Protein AF-0000000066237511 (afdb_homodimer)

Organism: Shigella flexneri serotype 5b (strain 8401) (NCBI:txid373384)

Nearest PDB structures (foldseek):
  2p35-assembly1_B  TM=9.467E-01  e=1.761E-29  Agrobacterium fabrum str. C58
  2p35-assembly1_A  TM=9.307E-01  e=1.302E-29  Agrobacterium fabrum str. C58
  3ccf-assembly1_A  TM=8.441E-01  e=9.967E-19  Trichormus variabilis ATCC 29413
  9fce-assembly1_A  TM=7.291E-01  e=3.133E-10  Streptomyces sp.
  1p91-assembly1_A  TM=6.561E-01  e=2.480E-11  Escherichia coli

Foldseek 3Di:
DPPPDLVVVCVPPDPVCNVLSVLVVPAPDQDWAEEEEEQCFLNPSVVSVCVSPVNHAYEYEDQDPVRQVNNCVVCVPYHYDHDDLQPDADPAAGQEYHYEAHCLQDPDCLPSVLVNLVSHDAQHKYKYKHWQCCPPLLNVLLVVLCVVVVHDDQFGDGDDDPVVVVCSQVVSQWDKDKDKDKAWDKALALVSVVVVCCVPTNCRSPVPDDPVRNVSSVVSSSVSSPVVWDADPVRITIDIIMMMIMMITHND/DPPPDLVVVCVPPDPVCNVLSVLVVPAPDQDWAEEEEEQCFLNPSVVSVCVSPVNHAYEYEEQDPVRQVNNCVVCVPYHYDRDDLQPDADPAAGQEYHYEAHCLQDPDCLPSVLVNLVSHDAQHKYKYKHWQCCPPLLNVLLVVLCVVVVHDDQFGDGDDDPVVVVCSQVVSQWDKDKDKDKAWDKALALVSVVVVCCVPTNCRSPVPPDPVRNVSSVVSSSVSSPVVWDADPVRITIGIIMMMIMMITHND

pLDDT: mean 93.25, std 11.53, range [28.77, 98.94]

Secondary structure (DSSP, 8-state):
-----HHHHHHH--TTTHHHHHHHTT---S--SEEEEET-TTSHHHHHHHHH-TTSEEEEEES-HHHHHHHHHH-TTSEEEE--TTT---SS-EEEEEEES-GGGSS-HHHHHHHHHHTEEEEEEEEEEEE--TTSHHHHHHHHHHHHTTPPP-PPPPPPPHHHHHHHHHHTTEEEEEEEEEEEEEESSHHHHHHHHIIIIIHHHHTTS-HHHHHHHHHHHHHHHHHHSPPPTTS-EEEEEEEEEEEEEE--/-----HHHHHHH--TTTHHHHHHHTT---S--SEEEEET-TTSHHHHHHHHH-TTSEEEEEES-HHHHHHHHHH-TTSEEEE--TTT---SS-EEEEEEES-GGGSS-HHHHHHHHHHTEEEEEEEEEEEE--TTSHHHHHHHHHHHHTTPPP-PPPPPPPHHHHHHHHHHTTEEEEEEEEEEEEEESSHHHHHHHHIIIIIHHHHTTS-HHHHHHHHHHHHHHHHHHSPPPTTS-EEEEEEEEEEEEEE--

Sequence (504 aa):
MSDWNPSLYLHFSAERSRPAVELLARVPLENVEYVADLGCGPGNSTALLHQRWPAARITGIDSSPAMIAEARSALPDCQFVEADIRNWQPEQALDLIFANASLQWLPDHYELFPHLVSLLNPQGVLAVQMPDNWLEPTHVLMREVAWEQNYPDRGREPLAGVHAYYDILSEAGCEVDIWRITYYHQMPSHQAIIDWVTATGLRPWLQDLTESEQQLFLTRYHQMLEEQYPLQENGQILLAFPRLFIVARRTEMSDWNPSLYLHFSAERSRPAVELLARVPLENVEYVADLGCGPGNSTALLHQRWPAARITGIDSSPAMIAEARSALPDCQFVEADIRNWQPEQALDLIFANASLQWLPDHYELFPHLVSLLNPQGVLAVQMPDNWLEPTHVLMREVAWEQNYPDRGREPLAGVHAYYDILSEAGCEVDIWRITYYHQMPSHQAIIDWVTATGLRPWLQDLTESEQQLFLTRYHQMLEEQYPLQENGQILLAFPRLFIVARRTE

Solvent-accessible surface area (backbone atoms only — not comparable to full-atom values): 27465 Å² total; per-residue (Å²): 127,80,78,60,34,54,37,65,46,47,52,64,36,49,84,82,45,37,63,52,50,58,53,56,37,58,54,85,67,90,79,61,54,36,34,38,28,42,48,22,50,56,27,66,64,47,49,55,50,40,60,64,37,71,85,30,50,40,37,31,28,26,72,46,65,68,30,44,53,44,17,43,69,74,37,71,91,45,44,70,44,80,38,53,78,94,72,59,76,73,95,60,63,20,41,31,40,38,25,58,64,37,62,69,80,52,78,62,59,86,55,48,52,46,51,56,56,70,45,36,33,71,63,8,33,44,38,38,34,27,74,57,46,65,83,37,66,75,46,44,46,53,50,48,50,27,54,76,69,71,43,77,85,56,71,78,73,70,74,77,54,73,68,54,54,50,42,53,41,42,74,62,43,25,54,76,49,47,38,34,38,33,40,48,44,81,25,83,42,67,68,49,49,51,59,56,37,44,79,72,66,43,46,64,72,40,70,88,45,53,72,68,51,38,50,55,50,50,53,55,43,50,55,51,45,54,71,74,51,61,67,45,90,85,52,37,26,76,44,77,50,35,30,40,37,37,40,32,32,27,66,110,126,80,78,60,34,53,37,65,47,48,53,63,36,50,82,82,44,37,63,52,51,57,53,56,37,59,54,85,66,91,79,60,53,35,35,37,27,42,47,22,49,54,28,67,64,48,49,56,50,39,60,64,38,70,84,32,51,40,36,32,28,25,72,44,66,67,31,44,54,44,17,43,67,74,39,70,91,44,45,69,44,79,38,52,78,94,73,59,76,73,96,60,64,20,40,32,40,38,26,58,63,35,63,70,81,51,77,62,60,85,55,48,52,46,52,56,56,68,46,36,33,72,62,8,32,43,37,38,34,27,73,58,45,65,82,38,67,76,46,44,44,54,51,48,49,26,55,76,69,73,43,76,85,57,71,78,75,72,76,79,53,73,67,54,53,49,41,53,42,41,74,62,43,24,53,74,48,49,39,34,40,35,42,47,44,81,27,81,41,65,66,50,48,52,59,58,38,45,78,71,65,43,46,64,70,40,72,88,45,51,72,69,53,38,51,53,50,51,51,53,44,49,54,52,44,54,72,74,52,62,67,44,90,86,52,36,28,75,44,77,50,34,30,41,39,37,40,32,32,27,67,110

Radius of gyration: 24.16 Å; Cα contacts (8 Å, |Δi|>4): 915; chains: 2; bounding box: 49×65×64 Å

Structure (mmCIF, N/CA/C/O backbone):
data_AF-0000000066237511-model_v1
#
loop_
_entity.id
_entity.type
_entity.pdbx_description
1 polymer 'Trans-aconitate 2-methyltransferase'
#
loop_
_atom_site.group_PDB
_atom_site.id
_atom_site.type_symbol
_atom_site.label_atom_id
_atom_site.label_alt_id
_atom_site.label_comp_id
_atom_site.label_asym_id
_atom_site.label_entity_id
_atom_site.label_seq_id
_atom_site.pdbx_PDB_ins_code
_atom_site.Cartn_x
_atom_site.Cartn_y
_atom_site.Cartn_z
_atom_site.occupancy
_atom_site.B_iso_or_equiv
_atom_site.auth_seq_id
_atom_site.auth_comp_id
_atom_site.auth_asym_id
_atom_site.auth_atom_id
_atom_site.pdbx_PDB_model_num
ATOM 1 N N . MET A 1 1 ? -3.342 -19.078 23.453 1 28.77 1 MET A N 1
ATOM 2 C CA . MET A 1 1 ? -3.385 -18.641 22.047 1 28.77 1 MET A CA 1
ATOM 3 C C . MET A 1 1 ? -2.26 -17.656 21.75 1 28.77 1 MET A C 1
ATOM 5 O O . MET A 1 1 ? -2.197 -16.578 22.344 1 28.77 1 MET A O 1
ATOM 9 N N . SER A 1 2 ? -1.173 -18.078 21.312 1 36.59 2 SER A N 1
ATOM 10 C CA . SER A 1 2 ? 0.009 -17.25 21.109 1 36.59 2 SER A CA 1
ATOM 11 C C . SER A 1 2 ? -0.311 -16.047 20.219 1 36.59 2 SER A C 1
ATOM 13 O O . SER A 1 2 ? -1.016 -16.172 19.219 1 36.59 2 SER A O 1
ATOM 15 N N . ASP A 1 3 ? -0.378 -14.828 20.75 1 50.03 3 ASP A N 1
ATOM 16 C CA . ASP A 1 3 ? -0.793 -13.547 20.203 1 50.03 3 ASP A CA 1
ATOM 17 C C . ASP A 1 3 ? -0.041 -13.242 18.906 1 50.03 3 ASP A C 1
ATOM 19 O O . ASP A 1 3 ? 1.154 -12.945 18.922 1 50.03 3 ASP A O 1
ATOM 23 N N . TRP A 1 4 ? -0.433 -14.016 17.922 1 50.06 4 TRP A N 1
ATOM 24 C CA . TRP A 1 4 ? 0.147 -13.688 16.625 1 50.06 4 TRP A CA 1
ATOM 25 C C . TRP A 1 4 ? 0.172 -12.18 16.406 1 50.06 4 TRP A C 1
ATOM 27 O O . TRP A 1 4 ? -0.844 -11.508 16.578 1 50.06 4 TRP A O 1
ATOM 37 N N . ASN A 1 5 ? 1.404 -11.594 16.422 1 53.59 5 ASN A N 1
ATOM 38 C CA . ASN A 1 5 ? 1.607 -10.156 16.219 1 53.5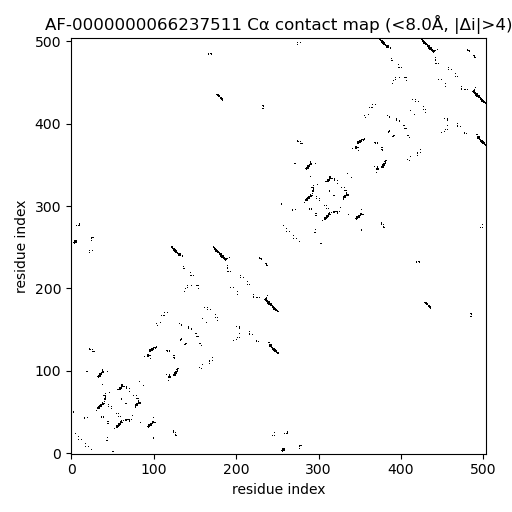9 5 ASN A CA 1
ATOM 39 C C . ASN A 1 5 ? 2.229 -9.859 14.867 1 53.59 5 ASN A C 1
ATOM 41 O O . ASN A 1 5 ? 3.447 -9.961 14.703 1 53.59 5 ASN A O 1
ATOM 45 N N . PRO A 1 6 ? 1.445 -9.672 13.883 1 50.69 6 PRO A N 1
ATOM 46 C CA . PRO A 1 6 ? 1.99 -9.43 12.547 1 50.69 6 PRO A CA 1
ATOM 47 C C . PRO A 1 6 ? 3.053 -8.328 12.539 1 50.69 6 PRO A C 1
ATOM 49 O O . PRO A 1 6 ? 3.934 -8.328 11.672 1 50.69 6 PRO A O 1
ATOM 52 N N . SER A 1 7 ? 2.904 -7.414 13.508 1 51.12 7 SER A N 1
ATOM 53 C CA . SER A 1 7 ? 3.883 -6.332 13.5 1 51.12 7 SER A CA 1
ATOM 54 C C . SER A 1 7 ? 5.305 -6.867 13.633 1 51.12 7 SER A C 1
ATOM 56 O O . SER A 1 7 ? 6.234 -6.328 13.031 1 51.12 7 SER A O 1
ATOM 58 N N . LEU A 1 8 ? 5.352 -7.914 14.453 1 51.75 8 LEU A N 1
ATOM 59 C CA . LEU A 1 8 ? 6.676 -8.508 14.625 1 51.75 8 LEU A CA 1
ATOM 60 C C . LEU A 1 8 ? 7.191 -9.07 13.305 1 51.75 8 LEU A C 1
ATOM 62 O O . LEU A 1 8 ? 8.367 -8.922 12.977 1 51.75 8 LEU A O 1
ATOM 66 N N . TYR A 1 9 ? 6.211 -9.484 12.633 1 50.66 9 TYR A N 1
ATOM 67 C CA . TYR A 1 9 ? 6.594 -10.117 11.375 1 50.66 9 TYR A CA 1
ATOM 68 C C . TYR A 1 9 ? 6.828 -9.062 10.289 1 50.66 9 TYR A C 1
ATOM 70 O O . TYR A 1 9 ? 7.719 -9.219 9.453 1 50.66 9 TYR A O 1
ATOM 78 N N . LEU A 1 10 ? 6.043 -8.055 10.375 1 52.97 10 LEU A N 1
ATOM 79 C CA . LEU A 1 10 ? 6.164 -7 9.375 1 52.97 10 LEU A CA 1
ATOM 80 C C . LEU A 1 10 ? 7.539 -6.348 9.43 1 52.97 10 LEU A C 1
ATOM 82 O O . LEU A 1 10 ? 8.133 -6.047 8.398 1 52.97 10 LEU A O 1
ATOM 86 N N . HIS A 1 11 ? 7.945 -6.23 10.609 1 50.81 11 HIS A N 1
ATOM 87 C CA . HIS A 1 11 ? 9.211 -5.535 10.836 1 50.81 11 HIS A CA 1
ATOM 88 C C . HIS A 1 11 ? 10.383 -6.336 10.273 1 50.81 11 HIS A C 1
ATOM 90 O O . HIS A 1 11 ? 11.32 -5.766 9.711 1 50.81 11 HIS A O 1
ATOM 96 N N . PHE A 1 12 ? 10.203 -7.629 10.344 1 44.94 12 PHE A N 1
ATOM 97 C CA . PHE A 1 12 ? 11.375 -8.43 10.031 1 44.94 12 PHE A CA 1
ATOM 98 C C . PHE A 1 12 ? 11.203 -9.141 8.688 1 44.94 12 PHE A C 1
ATOM 100 O O . PHE A 1 12 ? 12.133 -9.789 8.203 1 44.94 12 PHE A O 1
ATOM 107 N N . SER A 1 13 ? 10.125 -8.836 8.289 1 53.81 13 SER A N 1
ATOM 108 C CA . SER A 1 13 ? 9.922 -9.586 7.051 1 53.81 13 SER A CA 1
ATOM 109 C C . SER A 1 13 ? 10.859 -9.102 5.949 1 53.81 13 SER A C 1
ATOM 111 O O . SER A 1 13 ? 11 -7.898 5.734 1 53.81 13 SER A O 1
ATOM 113 N N . ALA A 1 14 ? 11.484 -10.125 5.523 1 65.38 14 ALA A N 1
ATOM 114 C CA . ALA A 1 14 ? 12.266 -9.852 4.316 1 65.38 14 ALA A CA 1
ATOM 115 C C . ALA A 1 14 ? 11.375 -9.281 3.213 1 65.38 14 ALA A C 1
ATOM 117 O O . ALA A 1 14 ? 10.156 -9.445 3.24 1 65.38 14 ALA A O 1
ATOM 118 N N . GLU A 1 15 ? 11.906 -8.5 2.43 1 71.88 15 GLU A N 1
ATOM 119 C CA . GLU A 1 15 ? 11.258 -7.855 1.293 1 71.88 15 GLU A CA 1
ATOM 120 C C . GLU A 1 15 ? 10.359 -8.828 0.545 1 71.88 15 GLU A C 1
ATOM 122 O O . GLU A 1 15 ? 9.273 -8.461 0.094 1 71.88 15 GLU A O 1
ATOM 127 N N . ARG A 1 16 ? 10.719 -10.016 0.678 1 73.31 16 ARG A N 1
ATOM 128 C CA . ARG A 1 16 ? 9.984 -10.969 -0.141 1 73.31 16 ARG A CA 1
ATOM 129 C C . ARG A 1 16 ? 8.727 -11.453 0.577 1 73.31 16 ARG A C 1
ATOM 131 O O . ARG A 1 16 ? 7.762 -11.875 -0.065 1 73.31 16 ARG A O 1
ATOM 138 N N . SER A 1 17 ? 8.727 -11.312 1.834 1 88.62 17 SER A N 1
ATOM 139 C CA . SER A 1 17 ? 7.59 -11.836 2.582 1 88.62 17 SER A CA 1
ATOM 140 C C . SER A 1 17 ? 6.629 -10.719 2.969 1 88.62 17 SER A C 1
ATOM 142 O O . SER A 1 17 ? 5.492 -10.984 3.375 1 88.62 17 SER A O 1
ATOM 144 N N . ARG A 1 18 ? 6.992 -9.508 2.783 1 92.44 18 ARG A N 1
ATOM 145 C CA . ARG A 1 18 ? 6.219 -8.359 3.25 1 92.44 18 ARG A CA 1
ATOM 146 C C . ARG A 1 18 ? 4.816 -8.367 2.648 1 92.44 18 ARG A C 1
ATOM 148 O O . ARG A 1 18 ? 3.83 -8.188 3.365 1 92.44 18 ARG A O 1
ATOM 155 N N . PRO A 1 19 ? 4.684 -8.688 1.334 1 95.81 19 PRO A N 1
ATOM 156 C CA . PRO A 1 19 ? 3.33 -8.672 0.775 1 95.81 19 PRO A CA 1
ATOM 157 C C . PRO A 1 19 ? 2.414 -9.711 1.416 1 95.81 19 PRO A C 1
ATOM 159 O O . PRO A 1 19 ? 1.243 -9.43 1.682 1 95.81 19 PRO A O 1
ATOM 162 N N . ALA A 1 20 ? 2.945 -10.875 1.73 1 96.06 20 ALA A N 1
ATOM 163 C CA . ALA A 1 20 ? 2.148 -11.93 2.352 1 96.06 20 ALA A CA 1
ATOM 164 C C . ALA A 1 20 ? 1.703 -11.531 3.754 1 96.06 20 ALA A C 1
ATOM 166 O O . ALA A 1 20 ? 0.547 -11.734 4.129 1 96.06 20 ALA A O 1
ATOM 167 N N . VAL A 1 21 ? 2.625 -10.945 4.477 1 93.88 21 VAL A N 1
ATOM 168 C CA . VAL A 1 21 ? 2.344 -10.523 5.844 1 93.88 21 VAL A CA 1
ATOM 169 C C . VAL A 1 21 ? 1.284 -9.422 5.836 1 93.88 21 VAL A C 1
ATOM 171 O O . VAL A 1 21 ? 0.343 -9.453 6.633 1 93.88 21 VAL A O 1
ATOM 174 N N . GLU A 1 22 ? 1.44 -8.469 4.949 1 94 22 GLU A N 1
ATOM 175 C CA . GLU A 1 22 ? 0.509 -7.348 4.871 1 94 22 GLU A CA 1
ATOM 176 C C . GLU A 1 22 ? -0.865 -7.805 4.387 1 94 22 GLU A C 1
ATOM 178 O O . GLU A 1 22 ? -1.89 -7.289 4.84 1 94 22 GLU A O 1
ATOM 183 N N . LEU A 1 23 ? -0.892 -8.781 3.479 1 96.5 23 LEU A N 1
ATOM 184 C CA . LEU A 1 23 ? -2.164 -9.375 3.076 1 96.5 23 LEU A CA 1
ATOM 185 C C . LEU A 1 23 ? -2.844 -10.055 4.258 1 96.5 23 LEU A C 1
ATOM 187 O O . LEU A 1 23 ? -4.027 -9.812 4.523 1 96.5 23 LEU A O 1
ATOM 191 N N . LEU A 1 24 ? -2.082 -10.859 4.941 1 95.31 24 LEU A N 1
ATOM 192 C CA . LEU A 1 24 ? -2.602 -11.641 6.059 1 95.31 24 LEU A CA 1
ATOM 193 C C . LEU A 1 24 ? -3.145 -10.734 7.156 1 95.31 24 LEU A C 1
ATOM 195 O O . LEU A 1 24 ? -4.148 -11.055 7.797 1 95.31 24 LEU A O 1
ATOM 199 N N . ALA A 1 25 ? -2.533 -9.617 7.352 1 91.19 25 ALA A N 1
ATOM 200 C CA . ALA A 1 25 ? -2.92 -8.672 8.391 1 91.19 25 ALA A CA 1
ATOM 201 C C . ALA A 1 25 ? -4.328 -8.133 8.156 1 91.19 25 ALA A C 1
ATOM 203 O O . ALA A 1 25 ? -4.984 -7.66 9.086 1 91.19 25 ALA A O 1
ATOM 204 N N . ARG A 1 26 ? -4.816 -8.266 6.934 1 93.88 26 ARG A N 1
ATOM 205 C CA . ARG A 1 26 ? -6.113 -7.691 6.602 1 93.88 26 ARG A CA 1
ATOM 206 C C . ARG A 1 26 ? -7.199 -8.766 6.59 1 93.88 26 ARG A C 1
ATOM 208 O O . ARG A 1 26 ? -8.375 -8.461 6.375 1 93.88 26 ARG A O 1
ATOM 215 N N . VAL A 1 27 ? -6.816 -9.961 6.809 1 95.31 27 VAL A N 1
ATOM 216 C CA . VAL A 1 27 ? -7.797 -11.039 6.863 1 95.31 27 VAL A CA 1
ATOM 217 C C . VAL A 1 27 ? -8.602 -10.938 8.156 1 95.31 27 VAL A C 1
ATOM 219 O O . VAL A 1 27 ? -8.055 -11.07 9.25 1 95.31 27 VAL A O 1
ATOM 222 N N . PRO A 1 28 ? -9.914 -10.75 8.07 1 93.06 28 PRO A N 1
ATOM 223 C CA . PRO A 1 28 ? -10.742 -10.477 9.25 1 93.06 28 PRO A CA 1
ATOM 224 C C . PRO A 1 28 ? -11.273 -11.742 9.906 1 93.06 28 PRO A C 1
ATOM 226 O O . PRO A 1 28 ? -12.461 -11.82 10.234 1 93.06 28 PRO A O 1
ATOM 229 N N . LEU A 1 29 ? -10.445 -12.711 10.078 1 93.56 29 LEU A N 1
ATOM 230 C CA . LEU A 1 29 ? -10.852 -13.961 10.703 1 93.56 29 LEU A CA 1
ATOM 231 C C . LEU A 1 29 ? -10.047 -14.227 11.977 1 93.56 29 LEU A C 1
ATOM 233 O O . LEU A 1 29 ? -8.812 -14.109 11.969 1 93.56 29 LEU A O 1
ATOM 237 N N . GLU A 1 30 ? -10.719 -14.523 13 1 89.62 30 GLU A N 1
ATOM 238 C CA . GLU A 1 30 ? -10.047 -14.828 14.258 1 89.62 30 GLU A CA 1
ATOM 239 C C . GLU A 1 30 ? -9.859 -16.328 14.438 1 89.62 30 GLU A C 1
ATOM 241 O O . GLU A 1 30 ? -8.797 -16.797 14.852 1 89.62 30 GLU A O 1
ATOM 246 N N . ASN A 1 31 ? -10.938 -17.031 14.117 1 89.94 31 ASN A N 1
ATOM 247 C CA . ASN A 1 31 ? -10.906 -18.484 14.234 1 89.94 31 ASN A CA 1
ATOM 248 C C . ASN A 1 31 ? -11.141 -19.156 12.891 1 89.94 31 ASN A C 1
ATOM 250 O O . ASN A 1 31 ? -12.125 -18.875 12.211 1 89.94 31 ASN A O 1
ATOM 254 N N . VAL A 1 32 ? -10.195 -19.922 12.523 1 95.56 32 VAL A N 1
ATOM 255 C CA . VAL A 1 32 ? -10.289 -20.641 11.258 1 95.56 32 VAL A CA 1
ATOM 256 C C . VAL A 1 32 ? -10.008 -22.125 11.484 1 95.56 32 VAL A C 1
ATOM 258 O O . VAL A 1 32 ? -9.18 -22.484 12.328 1 95.56 32 VAL A O 1
ATOM 261 N N . GLU A 1 33 ? -10.703 -22.938 10.797 1 97.81 33 GLU A N 1
ATOM 262 C CA . GLU A 1 33 ? -10.492 -24.391 10.906 1 97.81 33 GLU A CA 1
ATOM 263 C C . GLU A 1 33 ? -9.859 -24.953 9.641 1 97.81 33 GLU A C 1
ATOM 265 O O . GLU A 1 33 ? -8.898 -25.719 9.703 1 97.81 33 GLU A O 1
ATOM 270 N N . TYR A 1 34 ? -10.414 -24.594 8.492 1 98.56 34 TYR A N 1
ATOM 271 C CA . TYR A 1 34 ? -9.945 -25.125 7.219 1 98.56 34 TYR A CA 1
ATOM 272 C C . TYR A 1 34 ? -9.391 -24.016 6.336 1 98.56 34 TYR A C 1
ATOM 274 O O . TYR A 1 34 ? -10.109 -23.078 5.977 1 98.56 34 TYR A O 1
ATOM 282 N N . VAL A 1 35 ? -8.117 -24.094 5.961 1 98.75 35 VAL A N 1
ATOM 283 C CA . VAL A 1 35 ? -7.41 -23.078 5.203 1 98.75 35 VAL A CA 1
ATOM 284 C C . VAL A 1 35 ? -6.707 -23.703 4.004 1 98.75 35 VAL A C 1
ATOM 286 O O . VAL A 1 35 ? -6.121 -24.781 4.117 1 98.75 35 VAL A O 1
ATOM 289 N N . ALA A 1 36 ? -6.801 -23.062 2.881 1 98.81 36 ALA A N 1
ATOM 290 C CA . ALA A 1 36 ? -6.004 -23.453 1.721 1 98.81 36 ALA A CA 1
ATOM 291 C C . ALA A 1 36 ? -5.027 -22.344 1.328 1 98.81 36 ALA A C 1
ATOM 293 O O . ALA A 1 36 ? -5.387 -21.156 1.333 1 98.81 36 ALA A O 1
ATOM 294 N N . ASP A 1 37 ? -3.805 -22.703 1.1 1 98.81 37 ASP A N 1
ATOM 295 C CA . ASP A 1 37 ? -2.775 -21.844 0.52 1 98.81 37 ASP A CA 1
ATOM 296 C C . ASP A 1 37 ? -2.516 -22.203 -0.94 1 98.81 37 ASP A C 1
ATOM 298 O O . ASP A 1 37 ? -1.789 -23.156 -1.227 1 98.81 37 ASP A O 1
ATOM 302 N N . LEU A 1 38 ? -3.109 -21.406 -1.883 1 98.81 38 LEU A N 1
ATOM 303 C CA . LEU A 1 38 ? -2.994 -21.703 -3.307 1 98.81 38 LEU A CA 1
ATOM 304 C C . LEU A 1 38 ? -1.683 -21.156 -3.867 1 98.81 38 LEU A C 1
ATOM 306 O O . LEU A 1 38 ? -1.438 -19.953 -3.842 1 98.81 38 LEU A O 1
ATOM 310 N N . GLY A 1 39 ? -0.917 -22 -4.484 1 97.88 39 GLY A N 1
ATOM 311 C CA . GLY A 1 39 ? 0.438 -21.625 -4.863 1 97.88 39 GLY A CA 1
ATOM 312 C C . GLY A 1 39 ? 1.372 -21.484 -3.678 1 97.88 39 GLY A C 1
ATOM 313 O O . GLY A 1 39 ? 2.035 -20.453 -3.525 1 97.88 39 GLY A O 1
ATOM 314 N N . CYS A 1 40 ? 1.506 -22.562 -2.9 1 97.75 40 CYS A N 1
ATOM 315 C CA . CYS A 1 40 ? 2.158 -22.484 -1.6 1 97.75 40 CYS A CA 1
ATOM 316 C C . CYS A 1 40 ? 3.676 -22.453 -1.751 1 97.75 40 CYS A C 1
ATOM 318 O O . CYS A 1 40 ? 4.395 -22.125 -0.805 1 97.75 40 CYS A O 1
ATOM 320 N N . GLY A 1 41 ? 4.23 -22.859 -2.943 1 95.69 41 GLY A N 1
ATOM 321 C CA . GLY A 1 41 ? 5.676 -22.953 -3.092 1 95.69 41 GLY A CA 1
ATOM 322 C C . GLY A 1 41 ? 6.328 -23.797 -2.016 1 95.69 41 GLY A C 1
ATOM 323 O O . GLY A 1 41 ? 5.832 -24.875 -1.675 1 95.69 41 GLY A O 1
ATOM 324 N N . PRO A 1 42 ? 7.461 -23.375 -1.575 1 95.12 42 PRO A N 1
ATOM 325 C CA . PRO A 1 42 ? 8.148 -24.141 -0.541 1 95.12 42 PRO A CA 1
ATOM 326 C C . PRO A 1 42 ? 7.523 -23.969 0.842 1 95.12 42 PRO A C 1
ATOM 328 O O . PRO A 1 42 ? 8.102 -24.406 1.843 1 95.12 42 PRO A O 1
ATOM 331 N N . GLY A 1 43 ? 6.422 -23.234 0.947 1 96.44 43 GLY A N 1
ATOM 332 C CA . GLY A 1 43 ? 5.652 -23.219 2.182 1 96.44 43 GLY A CA 1
ATOM 333 C C . GLY A 1 43 ? 5.844 -21.953 2.986 1 96.44 43 GLY A C 1
ATOM 334 O O . GLY A 1 43 ? 5.461 -21.891 4.156 1 96.44 43 GLY A O 1
ATOM 335 N N . ASN A 1 44 ? 6.383 -20.891 2.357 1 93.38 44 ASN A N 1
ATOM 336 C CA . ASN A 1 44 ? 6.645 -19.656 3.098 1 93.38 44 ASN A CA 1
ATOM 337 C C . ASN A 1 44 ? 5.348 -19.016 3.58 1 93.38 44 ASN A C 1
ATOM 339 O O . ASN A 1 44 ? 5.23 -18.656 4.754 1 93.38 44 ASN A O 1
ATOM 343 N N . SER A 1 45 ? 4.434 -18.844 2.691 1 95.75 45 SER A N 1
ATOM 344 C CA . SER A 1 45 ? 3.156 -18.266 3.09 1 95.75 45 SER A CA 1
ATOM 345 C C . SER A 1 45 ? 2.395 -19.188 4.027 1 95.75 45 SER A C 1
ATOM 347 O O . SER A 1 45 ? 1.73 -18.734 4.961 1 95.75 45 SER A O 1
ATOM 349 N N . THR A 1 46 ? 2.498 -20.5 3.793 1 97.5 46 THR A N 1
ATOM 350 C CA . THR A 1 46 ? 1.843 -21.484 4.645 1 97.5 46 THR A CA 1
ATOM 351 C C . THR A 1 46 ? 2.342 -21.375 6.082 1 97.5 46 THR A C 1
ATOM 353 O O . THR A 1 46 ? 1.562 -21.5 7.027 1 97.5 46 THR A O 1
ATOM 356 N N . ALA A 1 47 ? 3.609 -21.141 6.207 1 96.12 47 ALA A N 1
ATOM 357 C CA . ALA A 1 47 ? 4.195 -21 7.539 1 96.12 47 ALA A CA 1
ATOM 358 C C . ALA A 1 47 ? 3.562 -19.828 8.289 1 96.12 47 ALA A C 1
ATOM 360 O O . ALA A 1 47 ? 3.293 -19.922 9.484 1 96.12 47 ALA A O 1
ATOM 361 N N . LEU A 1 48 ? 3.338 -18.703 7.617 1 94.38 48 LEU A N 1
ATOM 362 C CA . LEU A 1 48 ? 2.686 -17.547 8.211 1 94.38 48 LEU A CA 1
ATOM 363 C C . LEU A 1 48 ? 1.27 -17.891 8.664 1 94.38 48 LEU A C 1
ATOM 365 O O . LEU A 1 48 ? 0.848 -17.484 9.75 1 94.38 48 LEU A O 1
ATOM 369 N N . LEU A 1 49 ? 0.574 -18.625 7.848 1 96.81 49 LEU A N 1
ATOM 370 C CA . LEU A 1 49 ? -0.785 -19.047 8.18 1 96.81 49 LEU A CA 1
ATOM 371 C C . LEU A 1 49 ? -0.794 -19.938 9.406 1 96.81 49 LEU A C 1
ATOM 373 O O . LEU A 1 49 ? -1.617 -19.766 10.305 1 96.81 49 LEU A O 1
ATOM 377 N N . HIS A 1 50 ? 0.118 -20.875 9.414 1 96.56 50 HIS A N 1
ATOM 378 C CA . HIS A 1 50 ? 0.224 -21.828 10.523 1 96.56 50 HIS A CA 1
ATOM 379 C C . HIS A 1 50 ? 0.562 -21.109 11.828 1 96.56 50 HIS A C 1
ATOM 381 O O . HIS A 1 50 ? 0.079 -21.484 12.898 1 96.56 50 HIS A O 1
ATOM 387 N N . GLN A 1 51 ? 1.386 -20.141 11.711 1 93.12 51 GLN A N 1
ATOM 388 C CA . GLN A 1 51 ? 1.747 -19.359 12.891 1 93.12 51 GLN A CA 1
ATOM 389 C C . GLN A 1 51 ? 0.538 -18.609 13.445 1 93.12 51 GLN A C 1
ATOM 391 O O . GLN A 1 51 ? 0.356 -18.531 14.656 1 93.12 51 GLN A O 1
ATOM 396 N N . ARG A 1 52 ? -0.239 -18.062 12.578 1 92.19 52 ARG A N 1
ATOM 397 C CA . ARG A 1 52 ? -1.406 -17.312 13.023 1 92.19 52 ARG A CA 1
ATOM 398 C C . ARG A 1 52 ? -2.484 -18.25 13.57 1 92.19 52 ARG A C 1
ATOM 400 O O . ARG A 1 52 ? -3.166 -17.906 14.539 1 92.19 52 ARG A O 1
ATOM 407 N N . TRP A 1 53 ? -2.639 -19.422 12.914 1 95.69 53 TRP A N 1
ATOM 408 C CA . TRP A 1 53 ? -3.643 -20.406 13.328 1 95.69 53 TRP A CA 1
ATOM 409 C C . TRP A 1 53 ? -3.029 -21.797 13.469 1 95.69 53 TRP A C 1
ATOM 411 O O . TRP A 1 53 ? -3.254 -22.656 12.625 1 95.69 53 TRP A O 1
ATOM 421 N N . PRO A 1 54 ? -2.453 -22.078 14.562 1 95.06 54 PRO A N 1
ATOM 422 C CA . PRO A 1 54 ? -1.723 -23.328 14.719 1 95.06 54 PRO A CA 1
ATOM 423 C C . PRO A 1 54 ? -2.648 -24.547 14.766 1 95.06 54 PRO A C 1
ATOM 425 O O . PRO A 1 54 ? -2.229 -25.656 14.445 1 95.06 54 PRO A O 1
ATOM 428 N N . ALA A 1 55 ? -3.857 -24.297 15.133 1 96.5 55 ALA A N 1
ATOM 429 C CA . ALA A 1 55 ? -4.781 -25.422 15.289 1 96.5 55 ALA A CA 1
ATOM 430 C C . ALA A 1 55 ? -5.543 -25.688 14 1 96.5 55 ALA A C 1
ATOM 432 O O . ALA A 1 55 ? -6.246 -26.688 13.883 1 96.5 55 ALA A O 1
ATOM 433 N N . ALA A 1 56 ? -5.434 -24.828 13.023 1 97.81 56 ALA A N 1
ATOM 434 C CA . ALA A 1 56 ? -6.168 -24.969 11.766 1 97.81 56 ALA A CA 1
ATOM 435 C C . ALA A 1 56 ? -5.598 -26.109 10.93 1 97.81 56 ALA A C 1
ATOM 437 O O . ALA A 1 56 ? -4.41 -26.438 11.023 1 97.81 56 ALA A O 1
ATOM 438 N N . ARG A 1 57 ? -6.477 -26.734 10.195 1 98.38 57 ARG A N 1
ATOM 439 C CA . ARG A 1 57 ? -6.043 -27.656 9.148 1 98.38 57 ARG A CA 1
ATOM 440 C C . ARG A 1 57 ? -5.691 -26.906 7.871 1 98.38 57 ARG A C 1
ATOM 442 O O . ARG A 1 57 ? -6.578 -26.438 7.148 1 98.38 57 ARG A O 1
ATOM 449 N N . ILE A 1 58 ? -4.422 -26.844 7.609 1 98.56 58 ILE A N 1
ATOM 450 C CA . ILE A 1 58 ? -3.936 -26.047 6.488 1 98.56 58 ILE A CA 1
ATOM 451 C C . ILE A 1 58 ? -3.447 -26.969 5.375 1 98.56 58 ILE A C 1
ATOM 453 O O . ILE A 1 58 ? -2.66 -27.891 5.621 1 98.56 58 ILE A O 1
ATOM 457 N N . THR A 1 59 ? -3.926 -26.703 4.172 1 98.69 59 THR A N 1
ATOM 458 C CA . THR A 1 59 ? -3.488 -27.438 2.986 1 98.69 59 THR A CA 1
ATOM 459 C C . THR A 1 59 ? -2.822 -26.5 1.985 1 98.69 59 THR A C 1
ATOM 461 O O . THR A 1 59 ? -3.443 -25.547 1.519 1 98.69 59 THR A O 1
ATOM 464 N N . GLY A 1 60 ? -1.572 -26.719 1.703 1 98.69 60 GLY A N 1
ATOM 465 C CA . GLY A 1 60 ? -0.882 -26.016 0.629 1 98.69 60 GLY A CA 1
ATOM 466 C C . GLY A 1 60 ? -0.979 -26.734 -0.705 1 98.69 60 GLY A C 1
ATOM 467 O O . GLY A 1 60 ? -0.839 -27.953 -0.771 1 98.69 60 GLY A O 1
ATOM 468 N N . ILE A 1 61 ? -1.259 -25.984 -1.771 1 98.62 61 ILE A N 1
ATOM 469 C CA . ILE A 1 61 ? -1.407 -26.547 -3.109 1 98.62 61 ILE A CA 1
ATOM 470 C C . ILE A 1 61 ? -0.358 -25.953 -4.039 1 98.62 61 ILE A C 1
ATOM 472 O O . ILE A 1 61 ? -0.175 -24.734 -4.074 1 98.62 61 ILE A O 1
ATOM 476 N N . ASP A 1 62 ? 0.323 -26.75 -4.73 1 97.69 62 ASP A N 1
ATOM 477 C CA . ASP A 1 62 ? 1.257 -26.312 -5.77 1 97.69 62 ASP A CA 1
ATOM 478 C C . ASP A 1 62 ? 1.402 -27.375 -6.852 1 97.69 62 ASP A C 1
ATOM 480 O O . ASP A 1 62 ? 1.206 -28.562 -6.594 1 97.69 62 ASP A O 1
ATOM 484 N N . SER A 1 63 ? 1.749 -26.953 -8.047 1 96.06 63 SER A N 1
ATOM 485 C CA . SER A 1 63 ? 1.859 -27.906 -9.148 1 96.06 63 SER A CA 1
ATOM 486 C C . SER A 1 63 ? 3.254 -28.516 -9.211 1 96.06 63 SER A C 1
ATOM 488 O O . SER A 1 63 ? 3.473 -29.5 -9.93 1 96.06 63 SER A O 1
ATOM 490 N N . SER A 1 64 ? 4.234 -28.016 -8.492 1 94.19 64 SER A N 1
ATOM 491 C CA . SER A 1 64 ? 5.621 -28.484 -8.555 1 94.19 64 SER A CA 1
ATOM 492 C C . SER A 1 64 ? 5.906 -29.531 -7.488 1 94.19 64 SER A C 1
ATOM 494 O O . SER A 1 64 ? 5.898 -29.219 -6.293 1 94.19 64 SER A O 1
ATOM 496 N N . PRO A 1 65 ? 6.273 -30.719 -7.922 1 96.12 65 PRO A N 1
ATOM 497 C CA . PRO A 1 65 ? 6.613 -31.75 -6.941 1 96.12 65 PRO A CA 1
ATOM 498 C C . PRO A 1 65 ? 7.785 -31.359 -6.047 1 96.12 65 PRO A C 1
ATOM 500 O O . PRO A 1 65 ? 7.793 -31.672 -4.855 1 96.12 65 PRO A O 1
ATOM 503 N N . ALA A 1 66 ? 8.695 -30.672 -6.629 1 94.88 66 ALA A N 1
ATOM 504 C CA . ALA A 1 66 ? 9.867 -30.234 -5.863 1 94.88 66 ALA A CA 1
ATOM 505 C C . ALA A 1 66 ? 9.469 -29.25 -4.766 1 94.88 66 ALA A C 1
ATOM 507 O O . ALA A 1 66 ? 9.961 -29.344 -3.637 1 94.88 66 ALA A O 1
ATOM 508 N N . MET A 1 67 ? 8.641 -28.312 -5.078 1 94.69 67 MET A N 1
ATOM 509 C CA . MET A 1 67 ? 8.156 -27.344 -4.105 1 94.69 67 MET A CA 1
ATOM 510 C C . MET A 1 67 ? 7.379 -28.047 -2.99 1 94.69 67 MET A C 1
ATOM 512 O O . MET A 1 67 ? 7.559 -27.734 -1.812 1 94.69 67 MET A O 1
ATOM 516 N N . ILE A 1 68 ? 6.586 -29 -3.338 1 97.12 68 ILE A N 1
ATOM 517 C CA . ILE A 1 68 ? 5.766 -29.719 -2.369 1 97.12 68 ILE A CA 1
ATOM 518 C C . ILE A 1 68 ? 6.66 -30.5 -1.416 1 97.12 68 ILE A C 1
ATOM 520 O O . ILE A 1 68 ? 6.426 -30.516 -0.205 1 97.12 68 ILE A O 1
ATOM 524 N N . ALA A 1 69 ? 7.652 -31.141 -1.969 1 97.38 69 ALA A N 1
ATOM 525 C CA . ALA A 1 69 ? 8.586 -31.891 -1.133 1 97.38 69 ALA A CA 1
ATOM 526 C C . ALA A 1 69 ? 9.258 -30.969 -0.112 1 97.38 69 ALA A C 1
ATOM 528 O O . ALA A 1 69 ? 9.375 -31.328 1.065 1 97.38 69 ALA A O 1
ATOM 529 N N . GLU A 1 70 ? 9.641 -29.828 -0.595 1 96.94 70 GLU A N 1
ATOM 530 C CA . GLU A 1 70 ? 10.266 -28.844 0.291 1 96.94 70 GLU A CA 1
ATOM 531 C C . GLU A 1 70 ? 9.289 -28.359 1.359 1 96.94 70 GLU A C 1
ATOM 533 O O . GLU A 1 70 ? 9.656 -28.25 2.531 1 96.94 70 GLU A O 1
ATOM 538 N N . ALA A 1 71 ? 8.141 -28.078 0.987 1 97.62 71 ALA A N 1
ATOM 539 C CA . ALA A 1 71 ? 7.125 -27.594 1.913 1 97.62 71 ALA A CA 1
ATOM 540 C C . ALA A 1 71 ? 6.82 -28.625 2.992 1 97.62 71 ALA A C 1
ATOM 542 O O . ALA A 1 71 ? 6.723 -28.297 4.176 1 97.62 71 ALA A O 1
ATOM 543 N N . ARG A 1 72 ? 6.676 -29.906 2.611 1 97.88 72 ARG A N 1
ATOM 544 C CA . ARG A 1 72 ? 6.395 -31 3.547 1 97.88 72 ARG A CA 1
ATOM 545 C C . ARG A 1 72 ? 7.496 -31.125 4.594 1 97.88 72 ARG A C 1
ATOM 547 O O . ARG A 1 72 ? 7.223 -31.359 5.77 1 97.88 72 ARG A O 1
ATOM 554 N N . SER A 1 73 ? 8.633 -30.938 4.082 1 97.56 73 SER A N 1
ATOM 555 C CA . SER A 1 73 ? 9.781 -31.016 4.984 1 97.56 73 SER A CA 1
ATOM 556 C C . SER A 1 73 ? 9.789 -29.844 5.965 1 97.56 73 SER A C 1
ATOM 558 O O . SER A 1 73 ? 10.102 -30.016 7.145 1 97.56 73 SER A O 1
ATOM 560 N N . ALA A 1 74 ? 9.484 -28.703 5.48 1 95.88 74 ALA A N 1
ATOM 561 C CA . ALA A 1 74 ? 9.547 -27.484 6.285 1 95.88 74 ALA A CA 1
ATOM 562 C C . ALA A 1 74 ? 8.406 -27.422 7.293 1 95.88 74 ALA A C 1
ATOM 564 O O . ALA A 1 74 ? 8.57 -26.891 8.391 1 95.88 74 ALA A O 1
ATOM 565 N N . LEU A 1 75 ? 7.266 -27.953 6.895 1 97.81 75 LEU A N 1
ATOM 566 C CA . LEU A 1 75 ? 6.066 -27.859 7.719 1 97.81 75 LEU A CA 1
ATOM 567 C C . LEU A 1 75 ? 5.363 -29.203 7.824 1 97.81 75 LEU A C 1
ATOM 569 O O . LEU A 1 75 ? 4.254 -29.375 7.312 1 97.81 75 LEU A O 1
ATOM 573 N N . PRO A 1 76 ? 5.859 -30.078 8.617 1 96.56 76 PRO A N 1
ATOM 574 C CA . PRO A 1 76 ? 5.324 -31.438 8.688 1 96.56 76 PRO A CA 1
ATOM 575 C C . PRO A 1 76 ? 3.922 -31.484 9.289 1 96.56 76 PRO A C 1
ATOM 577 O O . PRO A 1 76 ? 3.201 -32.469 9.102 1 96.56 76 PRO A O 1
ATOM 580 N N . ASP A 1 77 ? 3.531 -30.422 9.969 1 96.69 77 ASP A N 1
ATOM 581 C CA . ASP A 1 77 ? 2.229 -30.422 10.633 1 96.69 77 ASP A CA 1
ATOM 582 C C . ASP A 1 77 ? 1.13 -29.969 9.672 1 96.69 77 ASP A C 1
ATOM 584 O O . ASP A 1 77 ? -0.054 -30 10.016 1 96.69 77 ASP A O 1
ATOM 588 N N . CYS A 1 78 ? 1.466 -29.531 8.508 1 98.06 78 CYS A N 1
ATOM 589 C CA . CYS A 1 78 ? 0.509 -29.109 7.492 1 98.06 78 CYS A CA 1
ATOM 590 C C . CYS A 1 78 ? 0.406 -30.125 6.371 1 98.06 78 CYS A C 1
ATOM 592 O O . CYS A 1 78 ? 1.254 -31.016 6.254 1 98.06 78 CYS A O 1
ATOM 594 N N . GLN A 1 79 ? -0.656 -30.062 5.609 1 98.25 79 GLN A N 1
ATOM 595 C CA . GLN A 1 79 ? -0.844 -30.922 4.453 1 98.25 79 GLN A CA 1
ATOM 596 C C . GLN A 1 79 ? -0.438 -30.219 3.164 1 98.25 79 GLN A C 1
ATOM 598 O O . GLN A 1 79 ? -0.665 -29.016 3.008 1 98.25 79 GLN A O 1
ATOM 603 N N . PHE A 1 80 ? 0.144 -30.953 2.32 1 98.5 80 PHE A N 1
ATOM 604 C CA . PHE A 1 80 ? 0.537 -30.406 1.023 1 98.5 80 PHE A CA 1
ATOM 605 C C . PHE A 1 80 ? 0.11 -31.344 -0.104 1 98.5 80 PHE A C 1
ATOM 607 O O . PHE A 1 80 ? 0.299 -32.562 -0.017 1 98.5 80 PHE A O 1
ATOM 614 N N . VAL A 1 81 ? -0.461 -30.781 -1.141 1 98.06 81 VAL A N 1
ATOM 615 C CA . VAL A 1 81 ? -1.012 -31.547 -2.252 1 98.06 81 VAL A CA 1
ATOM 616 C C . VAL A 1 81 ? -0.46 -31.016 -3.572 1 98.06 81 VAL A C 1
ATOM 618 O O . VAL A 1 81 ? -0.487 -29.812 -3.824 1 98.06 81 VAL A O 1
ATOM 621 N N . GLU A 1 82 ? 0.068 -31.906 -4.324 1 97.44 82 GLU A N 1
ATOM 622 C CA . GLU A 1 82 ? 0.426 -31.562 -5.695 1 97.44 82 GLU A CA 1
ATOM 623 C C . GLU A 1 82 ? -0.81 -31.484 -6.586 1 97.44 82 GLU A C 1
ATOM 625 O O . GLU A 1 82 ? -1.446 -32.5 -6.859 1 97.44 82 GLU A O 1
ATOM 630 N N . ALA A 1 83 ? -1.178 -30.281 -7.094 1 97.25 83 ALA A N 1
ATOM 631 C CA . ALA A 1 83 ? -2.371 -30.141 -7.922 1 97.25 83 ALA A CA 1
ATOM 632 C C . ALA A 1 83 ? -2.354 -28.812 -8.672 1 97.25 83 ALA A C 1
ATOM 634 O O . ALA A 1 83 ? -1.605 -27.891 -8.312 1 97.25 83 ALA A O 1
ATOM 635 N N . ASP A 1 84 ? -3.121 -28.766 -9.703 1 96.06 84 ASP A N 1
ATOM 636 C CA . ASP A 1 84 ? -3.445 -27.516 -10.391 1 96.06 84 ASP A CA 1
ATOM 637 C C . ASP A 1 84 ? -4.559 -26.766 -9.664 1 96.06 84 ASP A C 1
ATOM 639 O O . ASP A 1 84 ? -5.633 -27.312 -9.422 1 96.06 84 ASP A O 1
ATOM 643 N N . ILE A 1 85 ? -4.289 -25.484 -9.359 1 96.44 85 ILE A N 1
ATOM 644 C CA . ILE A 1 85 ? -5.234 -24.656 -8.625 1 96.44 85 ILE A CA 1
ATOM 645 C C . ILE A 1 85 ? -6.59 -24.672 -9.336 1 96.44 85 ILE A C 1
ATOM 647 O O . ILE A 1 85 ? -7.637 -24.719 -8.68 1 96.44 85 ILE A O 1
ATOM 651 N N . ARG A 1 86 ? -6.676 -24.656 -10.633 1 93.31 86 ARG A N 1
ATOM 652 C CA . ARG A 1 86 ? -7.891 -24.547 -11.438 1 93.31 86 ARG A CA 1
ATOM 653 C C . ARG A 1 86 ? -8.789 -25.766 -11.242 1 93.31 86 ARG A C 1
ATOM 655 O O . ARG A 1 86 ? -10.008 -25.672 -11.383 1 93.31 86 ARG A O 1
ATOM 662 N N . ASN A 1 87 ? -8.109 -26.875 -10.867 1 92 87 ASN A N 1
ATOM 663 C CA . ASN A 1 87 ? -8.867 -28.125 -10.836 1 92 87 ASN A CA 1
ATOM 664 C C . ASN A 1 87 ? -8.984 -28.672 -9.414 1 92 87 ASN A C 1
ATOM 666 O O . ASN A 1 87 ? -9.727 -29.625 -9.172 1 92 87 ASN A O 1
ATOM 670 N N . TRP A 1 88 ? -8.297 -28.094 -8.586 1 95.12 88 TRP A N 1
ATOM 671 C CA . TRP A 1 88 ? -8.281 -28.594 -7.215 1 95.12 88 TRP A CA 1
ATOM 672 C C . TRP A 1 88 ? -9.617 -28.328 -6.523 1 95.12 88 TRP A C 1
ATOM 674 O O . TRP A 1 88 ? -10.203 -27.25 -6.672 1 95.12 88 TRP A O 1
ATOM 684 N N . GLN A 1 89 ? -10.055 -29.391 -5.703 1 96.31 89 GLN A N 1
ATOM 685 C CA . GLN A 1 89 ? -11.266 -29.297 -4.902 1 96.31 89 GLN A CA 1
ATOM 686 C C . GLN A 1 89 ? -11.008 -29.703 -3.455 1 96.31 89 GLN A C 1
ATOM 688 O O . GLN A 1 89 ? -10.484 -30.797 -3.193 1 96.31 89 GLN A O 1
ATOM 693 N N . PRO A 1 90 ? -11.406 -28.859 -2.611 1 97.5 90 PRO A N 1
ATOM 694 C CA . PRO A 1 90 ? -11.273 -29.25 -1.208 1 97.5 90 PRO A CA 1
ATOM 695 C C . PRO A 1 90 ? -12.32 -30.281 -0.783 1 97.5 90 PRO A C 1
ATOM 697 O O . PRO A 1 90 ? -13.359 -30.422 -1.435 1 97.5 90 PRO A O 1
ATOM 700 N N . GLU A 1 91 ? -12.016 -31.016 0.295 1 96 91 GLU A N 1
ATOM 701 C CA . GLU A 1 91 ? -12.953 -32 0.819 1 96 91 GLU A CA 1
ATOM 702 C C . GLU A 1 91 ? -14.156 -31.344 1.48 1 96 91 GLU A C 1
ATOM 704 O O . GLU A 1 91 ? -15.242 -31.922 1.532 1 96 91 GLU A O 1
ATOM 709 N N . GLN A 1 92 ? -13.953 -30.219 1.992 1 97.38 92 GLN A N 1
ATOM 710 C CA . GLN A 1 92 ? -15 -29.406 2.613 1 97.38 92 GLN A CA 1
ATOM 711 C C . GLN A 1 92 ? -14.805 -27.922 2.311 1 97.38 92 GLN A C 1
ATOM 713 O O . GLN A 1 92 ? -13.742 -27.516 1.843 1 97.38 92 GLN A O 1
ATOM 718 N N . ALA A 1 93 ? -15.859 -27.156 2.613 1 97.75 93 ALA A N 1
ATOM 719 C CA . ALA A 1 93 ? -15.773 -25.703 2.42 1 97.75 93 ALA A CA 1
ATOM 720 C C . ALA A 1 93 ? -14.688 -25.094 3.305 1 97.75 93 ALA A C 1
ATOM 722 O O . ALA A 1 93 ? -14.398 -25.609 4.387 1 97.75 93 ALA A O 1
ATOM 723 N N . LEU A 1 94 ? -14.164 -24 2.855 1 98.75 94 LEU A N 1
ATOM 724 C CA . LEU A 1 94 ? -12.992 -23.422 3.502 1 98.75 94 LEU A CA 1
ATOM 725 C C . LEU A 1 94 ? -13.367 -22.125 4.227 1 98.75 94 LEU A C 1
ATOM 727 O O . LEU A 1 94 ? -14.266 -21.406 3.797 1 98.75 94 LEU A O 1
ATOM 731 N N . ASP A 1 95 ? -12.633 -21.859 5.316 1 98.75 95 ASP A N 1
ATOM 732 C CA . ASP A 1 95 ? -12.766 -20.578 6 1 98.75 95 ASP A CA 1
ATOM 733 C C . ASP A 1 95 ? -11.906 -19.5 5.332 1 98.75 95 ASP A C 1
ATOM 735 O O . ASP A 1 95 ? -12.25 -18.328 5.363 1 98.75 95 ASP A O 1
ATOM 739 N N . LEU A 1 96 ? -10.797 -19.953 4.773 1 98.81 96 LEU A N 1
ATOM 740 C CA . LEU A 1 96 ? -9.852 -19.031 4.152 1 98.81 96 LEU A CA 1
ATOM 741 C C . LEU A 1 96 ? -9.18 -19.672 2.943 1 98.81 96 LEU A C 1
ATOM 743 O O . LEU A 1 96 ? -8.703 -20.812 3.025 1 98.81 96 LEU A O 1
ATOM 747 N N . ILE A 1 97 ? -9.227 -18.984 1.881 1 98.94 97 ILE A N 1
ATOM 748 C CA . ILE A 1 97 ? -8.352 -19.234 0.743 1 98.94 97 ILE A CA 1
ATOM 749 C C . ILE A 1 97 ? -7.32 -18.109 0.625 1 98.94 97 ILE A C 1
ATOM 751 O O . ILE A 1 97 ? -7.68 -16.953 0.466 1 98.94 97 ILE A O 1
ATOM 755 N N . PHE A 1 98 ? -6.113 -18.484 0.77 1 98.81 98 PHE A N 1
ATOM 756 C CA . PHE A 1 98 ? -4.984 -17.578 0.673 1 98.81 98 PHE A CA 1
ATOM 757 C C . PHE A 1 98 ? -4.184 -17.828 -0.6 1 98.81 98 PHE A C 1
ATOM 759 O O . PHE A 1 98 ? -3.809 -18.969 -0.884 1 98.81 98 PHE A O 1
ATOM 766 N N . ALA A 1 99 ? -4.016 -16.812 -1.426 1 98.75 99 ALA A N 1
ATOM 767 C CA . ALA A 1 99 ? -3.25 -16.922 -2.666 1 98.75 99 ALA A CA 1
ATOM 768 C C . ALA A 1 99 ? -2.295 -15.734 -2.812 1 98.75 99 ALA A C 1
ATOM 770 O O . ALA A 1 99 ? -2.686 -14.672 -3.299 1 98.75 99 ALA A O 1
ATOM 771 N N . ASN A 1 100 ? -1.065 -15.938 -2.467 1 97.62 100 ASN A N 1
ATOM 772 C CA . ASN A 1 100 ? -0.036 -14.906 -2.527 1 97.62 100 ASN A CA 1
ATOM 773 C C . ASN A 1 100 ? 0.908 -15.125 -3.707 1 97.62 100 ASN A C 1
ATOM 775 O O . ASN A 1 100 ? 1.771 -16 -3.662 1 97.62 100 ASN A O 1
ATOM 779 N N . ALA A 1 101 ? 0.749 -14.266 -4.738 1 94.56 101 ALA A N 1
ATOM 780 C CA . ALA A 1 101 ? 1.616 -14.273 -5.914 1 94.56 101 ALA A CA 1
ATOM 781 C C . ALA A 1 101 ? 1.526 -15.609 -6.656 1 94.56 101 ALA A C 1
ATOM 783 O O . ALA A 1 101 ? 2.549 -16.188 -7.016 1 94.56 101 ALA A O 1
ATOM 784 N N . SER A 1 102 ? 0.336 -16.062 -6.914 1 96 102 SER A N 1
ATOM 785 C CA . SER A 1 102 ? 0.147 -17.344 -7.582 1 96 102 SER A CA 1
ATOM 786 C C . SER A 1 102 ? -0.898 -17.234 -8.688 1 96 102 SER A C 1
ATOM 788 O O . SER A 1 102 ? -0.7 -17.766 -9.789 1 96 102 SER A O 1
ATOM 790 N N . LEU A 1 103 ? -1.947 -16.422 -8.484 1 97.38 103 LEU A N 1
ATOM 791 C CA . LEU A 1 103 ? -3.086 -16.453 -9.398 1 97.38 103 LEU A CA 1
ATOM 792 C C . LEU A 1 103 ? -2.787 -15.656 -10.664 1 97.38 103 LEU A C 1
ATOM 794 O O . LEU A 1 103 ? -3.445 -15.852 -11.695 1 97.38 103 LEU A O 1
ATOM 798 N N . GLN A 1 104 ? -1.786 -14.75 -10.633 1 94.31 104 GLN A N 1
ATOM 799 C CA . GLN A 1 104 ? -1.452 -13.969 -11.82 1 94.31 104 GLN A CA 1
ATOM 800 C C . GLN A 1 104 ? -0.971 -14.867 -12.953 1 94.31 104 GLN A C 1
ATOM 802 O O . GLN A 1 104 ? -0.908 -14.445 -14.109 1 94.31 104 GLN A O 1
ATOM 807 N N . TRP A 1 105 ? -0.64 -16.094 -12.688 1 91.5 105 TRP A N 1
ATOM 808 C CA . TRP A 1 105 ? -0.119 -17.031 -13.688 1 91.5 105 TRP A CA 1
ATOM 809 C C . TRP A 1 105 ? -1.25 -17.812 -14.344 1 91.5 105 TRP A C 1
ATOM 811 O O . TRP A 1 105 ? -1.019 -18.578 -15.273 1 91.5 105 TRP A O 1
ATOM 821 N N . LEU A 1 106 ? -2.42 -17.656 -13.844 1 93.94 106 LEU A N 1
ATOM 822 C CA . LEU A 1 106 ? -3.562 -18.406 -14.352 1 93.94 106 LEU A CA 1
ATOM 823 C C . LEU A 1 106 ? -4.445 -17.516 -15.227 1 93.94 106 LEU A C 1
ATOM 825 O O . LEU A 1 106 ? -4.637 -16.344 -14.93 1 93.94 106 LEU A O 1
ATOM 829 N N . PRO A 1 107 ? -5.008 -18.094 -16.219 1 91.81 107 PRO A N 1
ATOM 830 C CA . PRO A 1 107 ? -5.93 -17.344 -17.078 1 91.81 107 PRO A CA 1
ATOM 831 C C . PRO A 1 107 ? -7.352 -17.312 -16.531 1 91.81 107 PRO A C 1
ATOM 833 O O . PRO A 1 107 ? -7.633 -17.922 -15.492 1 91.81 107 PRO A O 1
ATOM 836 N N . ASP A 1 108 ? -8.211 -16.562 -17.125 1 94.38 108 ASP A N 1
ATOM 837 C CA . ASP A 1 108 ? -9.664 -16.562 -16.984 1 94.38 108 ASP A CA 1
ATOM 838 C C . ASP A 1 108 ? -10.078 -16.266 -15.547 1 94.38 108 ASP A C 1
ATOM 840 O O . ASP A 1 108 ? -10.836 -17.016 -14.93 1 94.38 108 ASP A O 1
ATOM 844 N N . HIS A 1 109 ? -9.617 -15.148 -15.047 1 97.31 109 HIS A N 1
ATOM 845 C CA . HIS A 1 109 ? -9.953 -14.734 -13.688 1 97.31 109 HIS A CA 1
ATOM 846 C C . HIS A 1 109 ? -11.453 -14.5 -13.539 1 97.31 109 HIS A C 1
ATOM 848 O O . HIS A 1 109 ? -12 -14.648 -12.445 1 97.31 109 HIS A O 1
ATOM 854 N N . TYR A 1 110 ? -12.164 -14.25 -14.602 1 97.25 110 TYR A N 1
ATOM 855 C CA . TYR A 1 110 ? -13.602 -14.016 -14.562 1 97.25 110 TYR A CA 1
ATOM 856 C C . TYR A 1 110 ? -14.352 -15.289 -14.164 1 97.25 110 TYR A C 1
ATOM 858 O O . TYR A 1 110 ? -15.461 -15.219 -13.641 1 97.25 110 TYR A O 1
ATOM 866 N N . GLU A 1 111 ? -13.734 -16.406 -14.391 1 97.25 111 GLU A N 1
ATOM 867 C CA . GLU A 1 111 ? -14.312 -17.672 -13.984 1 97.25 111 GLU A CA 1
ATOM 868 C C . GLU A 1 111 ? -13.656 -18.203 -12.711 1 97.25 111 GLU A C 1
ATOM 870 O O . GLU A 1 111 ? -14.328 -18.75 -11.836 1 97.25 111 GLU A O 1
ATOM 875 N N . LEU A 1 112 ? -12.391 -17.984 -12.641 1 98 112 LEU A N 1
ATOM 876 C CA . LEU A 1 112 ? -11.602 -18.547 -11.547 1 98 112 LEU A CA 1
ATOM 877 C C . LEU A 1 112 ? -12.031 -17.969 -10.211 1 98 112 LEU A C 1
ATOM 879 O O . LEU A 1 112 ? -12.242 -18.703 -9.242 1 98 112 LEU A O 1
ATOM 883 N N . PHE A 1 113 ? -12.164 -16.656 -10.102 1 98.62 113 PHE A N 1
ATOM 884 C CA . PHE A 1 113 ? -12.414 -15.992 -8.828 1 98.62 113 PHE A CA 1
ATOM 885 C C . PHE A 1 113 ? -13.781 -16.391 -8.273 1 98.62 113 PHE A C 1
ATOM 887 O O . PHE A 1 113 ? -13.891 -16.781 -7.113 1 98.62 113 PHE A O 1
ATOM 894 N N . PRO A 1 114 ? -14.852 -16.344 -9.117 1 98.25 114 PRO A N 1
ATOM 895 C CA . PRO A 1 114 ? -16.141 -16.844 -8.609 1 98.25 114 PRO A CA 1
ATOM 896 C C . PRO A 1 114 ? -16.078 -18.312 -8.172 1 98.25 114 PRO A C 1
ATOM 898 O O . PRO A 1 114 ? -16.688 -18.688 -7.18 1 98.25 114 PRO A O 1
ATOM 901 N N . HIS A 1 115 ? -15.352 -19.062 -8.875 1 98.19 115 HIS A N 1
ATOM 902 C CA . HIS A 1 115 ? -15.188 -20.453 -8.492 1 98.19 115 HIS A CA 1
ATOM 903 C C . HIS A 1 115 ? -14.531 -20.578 -7.117 1 98.19 115 HIS A C 1
ATOM 905 O O . HIS A 1 115 ? -15.008 -21.328 -6.266 1 98.19 115 HIS A O 1
ATOM 911 N N . LEU A 1 116 ? -13.477 -19.844 -6.895 1 98.69 116 LEU A N 1
ATOM 912 C CA . LEU A 1 116 ? -12.797 -19.875 -5.605 1 98.69 116 LEU A CA 1
ATOM 913 C C . LEU A 1 116 ? -13.727 -19.438 -4.488 1 98.69 116 LEU A C 1
ATOM 915 O O . LEU A 1 116 ? -13.719 -20 -3.396 1 98.69 116 LEU A O 1
ATOM 919 N N . VAL A 1 117 ? -14.562 -18.422 -4.75 1 98.5 117 VAL A N 1
ATOM 920 C CA . VAL A 1 117 ? -15.531 -17.953 -3.768 1 98.5 117 VAL A CA 1
ATOM 921 C C . VAL A 1 117 ? -16.516 -19.062 -3.426 1 98.5 117 VAL A C 1
ATOM 923 O O . VAL A 1 117 ? -16.906 -19.219 -2.268 1 98.5 117 VAL A O 1
ATOM 926 N N . SER A 1 118 ? -16.875 -19.859 -4.402 1 98.06 118 SER A N 1
ATOM 927 C CA . SER A 1 118 ? -17.844 -20.938 -4.199 1 98.06 118 SER A CA 1
ATOM 928 C C . SER A 1 118 ? -17.297 -22.016 -3.279 1 98.06 118 SER A C 1
ATOM 930 O O . SER A 1 118 ? -18.062 -22.828 -2.742 1 98.06 118 SER A O 1
ATOM 932 N N . LEU A 1 119 ? -16 -22.047 -3.088 1 98.38 119 LEU A N 1
ATOM 933 C CA . LEU A 1 119 ? -15.359 -23.062 -2.256 1 98.38 119 LEU A CA 1
ATOM 934 C C . LEU A 1 119 ? -15.344 -22.625 -0.792 1 98.38 119 LEU A C 1
ATOM 936 O O . LEU A 1 119 ? -14.922 -23.391 0.08 1 98.38 119 LEU A O 1
ATOM 940 N N . LEU A 1 120 ? -15.828 -21.438 -0.523 1 98.5 120 LEU A N 1
ATOM 941 C CA . LEU A 1 120 ? -15.742 -20.859 0.815 1 98.5 120 LEU A CA 1
ATOM 942 C C . LEU A 1 120 ? -17 -21.156 1.618 1 98.5 120 LEU A C 1
ATOM 944 O O . LEU A 1 120 ? -18.094 -21.234 1.056 1 98.5 120 LEU A O 1
ATOM 948 N N . ASN A 1 121 ? -16.828 -21.266 2.943 1 97.88 121 ASN A N 1
ATOM 949 C CA . ASN A 1 121 ? -17.938 -21.188 3.889 1 97.88 121 ASN A CA 1
ATOM 950 C C . ASN A 1 121 ? -18.562 -19.797 3.891 1 97.88 121 ASN A C 1
ATOM 952 O O . ASN A 1 121 ? -17.938 -18.828 3.451 1 97.88 121 ASN A O 1
ATOM 956 N N . PRO A 1 122 ? -19.875 -19.797 4.379 1 96.56 122 PRO A N 1
ATOM 957 C CA . PRO A 1 122 ? -20.359 -18.453 4.684 1 96.56 122 PRO A CA 1
ATOM 958 C C . PRO A 1 122 ? -19.422 -17.688 5.613 1 96.56 122 PRO A C 1
ATOM 960 O O . PRO A 1 122 ? -18.859 -18.266 6.551 1 96.56 122 PRO A O 1
ATOM 963 N N . GLN A 1 123 ? -19.141 -16.5 5.219 1 96.94 123 GLN A N 1
ATOM 964 C CA . GLN A 1 123 ? -18.25 -15.609 5.961 1 96.94 123 GLN A CA 1
ATOM 965 C C . GLN A 1 123 ? -16.781 -15.969 5.734 1 96.94 123 GLN A C 1
ATOM 967 O O . GLN A 1 123 ? -15.898 -15.383 6.352 1 96.94 123 GLN A O 1
ATOM 972 N N . GLY A 1 124 ? -16.547 -16.969 4.898 1 98.38 124 GLY A N 1
ATOM 973 C CA . GLY A 1 124 ? -15.188 -17.281 4.512 1 98.38 124 GLY A CA 1
ATOM 974 C C . GLY A 1 124 ? -14.523 -16.172 3.719 1 98.38 124 GLY A C 1
ATOM 975 O O . GLY A 1 124 ? -15.195 -15.258 3.242 1 98.38 124 GLY A O 1
ATOM 976 N N . VAL A 1 125 ? -13.195 -16.25 3.592 1 98.75 125 VAL A N 1
ATOM 977 C CA . VAL A 1 125 ? -12.453 -15.133 3.004 1 98.75 125 VAL A CA 1
ATOM 978 C C . VAL A 1 125 ? -11.531 -15.656 1.901 1 98.75 125 VAL A C 1
ATOM 980 O O . VAL A 1 125 ? -10.891 -16.688 2.062 1 98.75 125 VAL A O 1
ATOM 983 N N . LEU A 1 126 ? -11.602 -14.992 0.798 1 98.88 126 LEU A N 1
ATOM 984 C CA . LEU A 1 126 ? -10.586 -15.109 -0.243 1 98.88 126 LEU A CA 1
ATOM 985 C C . LEU A 1 126 ? -9.586 -13.961 -0.157 1 98.88 126 LEU A C 1
ATOM 987 O O . LEU A 1 126 ? -9.953 -12.797 -0.333 1 98.88 126 LEU A O 1
ATOM 991 N N . ALA A 1 127 ? -8.312 -14.242 0.177 1 98.88 127 ALA A N 1
ATOM 992 C CA . ALA A 1 127 ? -7.238 -13.25 0.261 1 98.88 127 ALA A CA 1
ATOM 993 C C . ALA A 1 127 ? -6.203 -13.477 -0.838 1 98.88 127 ALA A C 1
ATOM 995 O O . ALA A 1 127 ? -5.547 -14.516 -0.88 1 98.88 127 ALA A O 1
ATOM 996 N N . VAL A 1 128 ? -6.059 -12.422 -1.688 1 98.88 128 VAL A N 1
ATOM 997 C CA . VAL A 1 128 ? -5.238 -12.586 -2.883 1 98.88 128 VAL A CA 1
ATOM 998 C C . VAL A 1 128 ? -4.266 -11.414 -3.006 1 98.88 128 VAL A C 1
ATOM 1000 O O . VAL A 1 128 ? -4.641 -10.258 -2.779 1 98.88 128 VAL A O 1
ATOM 1003 N N . GLN A 1 129 ? -3.064 -11.688 -3.281 1 98.5 129 GLN A N 1
ATOM 1004 C CA . GLN A 1 129 ? -2.074 -10.703 -3.689 1 98.5 129 GLN A CA 1
ATOM 1005 C C . GLN A 1 129 ? -1.383 -11.117 -4.984 1 98.5 129 GLN A C 1
ATOM 1007 O O . GLN A 1 129 ? -0.957 -12.266 -5.129 1 98.5 129 GLN A O 1
ATOM 1012 N N . MET A 1 130 ? -1.337 -10.188 -5.969 1 97.25 130 MET A N 1
ATOM 1013 C CA . MET A 1 130 ? -0.718 -10.477 -7.262 1 97.25 130 MET A CA 1
ATOM 1014 C C . MET A 1 130 ? 0.204 -9.344 -7.688 1 97.25 130 MET A C 1
ATOM 1016 O O . MET A 1 130 ? -0.176 -8.172 -7.621 1 97.25 130 MET A O 1
ATOM 1020 N N . PRO A 1 131 ? 1.429 -9.688 -8.109 1 95.38 131 PRO A N 1
ATOM 1021 C CA . PRO A 1 131 ? 2.227 -8.648 -8.758 1 95.38 131 PRO A CA 1
ATOM 1022 C C . PRO A 1 131 ? 1.517 -8.023 -9.961 1 95.38 131 PRO A C 1
ATOM 1024 O O . PRO A 1 131 ? 0.877 -8.734 -10.742 1 95.38 131 PRO A O 1
ATOM 1027 N N . ASP A 1 132 ? 1.527 -6.738 -10.094 1 96.31 132 ASP A N 1
ATOM 1028 C CA . ASP A 1 132 ? 0.909 -5.988 -11.18 1 96.31 132 ASP A CA 1
ATOM 1029 C C . ASP A 1 132 ? 1.938 -5.125 -11.906 1 96.31 132 ASP A C 1
ATOM 1031 O O . ASP A 1 132 ? 1.857 -3.895 -11.867 1 96.31 132 ASP A O 1
ATOM 1035 N N . ASN A 1 133 ? 2.834 -5.766 -12.766 1 95.12 133 ASN A N 1
ATOM 1036 C CA . ASN A 1 133 ? 4.035 -5.098 -13.258 1 95.12 133 ASN A CA 1
ATOM 1037 C C . ASN A 1 133 ? 3.992 -4.926 -14.773 1 95.12 133 ASN A C 1
ATOM 1039 O O . ASN A 1 133 ? 4.984 -4.527 -15.383 1 95.12 133 ASN A O 1
ATOM 1043 N N . TRP A 1 134 ? 2.863 -5.23 -15.375 1 94.25 134 TRP A N 1
ATOM 1044 C CA . TRP A 1 134 ? 2.783 -5.285 -16.828 1 94.25 134 TRP A CA 1
ATOM 1045 C C . TRP A 1 134 ? 3.229 -3.967 -17.453 1 94.25 134 TRP A C 1
ATOM 1047 O O . TRP A 1 134 ? 3.896 -3.955 -18.484 1 94.25 134 TRP A O 1
ATOM 1057 N N . LEU A 1 135 ? 2.963 -2.848 -16.812 1 95.31 135 LEU A N 1
ATOM 1058 C CA . LEU A 1 135 ? 3.26 -1.544 -17.406 1 95.31 135 LEU A CA 1
ATOM 1059 C C . LEU A 1 135 ? 4.547 -0.97 -16.812 1 95.31 135 LEU A C 1
ATOM 1061 O O . LEU A 1 135 ? 4.996 0.104 -17.219 1 95.31 135 LEU A O 1
ATOM 1065 N N . GLU A 1 136 ? 5.145 -1.612 -15.852 1 96.75 136 GLU A N 1
ATOM 1066 C CA . GLU A 1 136 ? 6.418 -1.145 -15.312 1 96.75 136 GLU A CA 1
ATOM 1067 C C . GLU A 1 136 ? 7.527 -1.234 -16.359 1 96.75 136 GLU A C 1
ATOM 1069 O O . GLU A 1 136 ? 7.566 -2.178 -17.156 1 96.75 136 GLU A O 1
ATOM 1074 N N . PRO A 1 137 ? 8.484 -0.346 -16.312 1 97.69 137 PRO A N 1
ATOM 1075 C CA . PRO A 1 137 ? 9.547 -0.35 -17.312 1 97.69 137 PRO A CA 1
ATOM 1076 C C . PRO A 1 137 ? 10.242 -1.705 -17.438 1 97.69 137 PRO A C 1
ATOM 1078 O O . PRO A 1 137 ? 10.578 -2.137 -18.547 1 97.69 137 PRO A O 1
ATOM 1081 N N . THR A 1 138 ? 10.477 -2.412 -16.359 1 96.88 138 THR A N 1
ATOM 1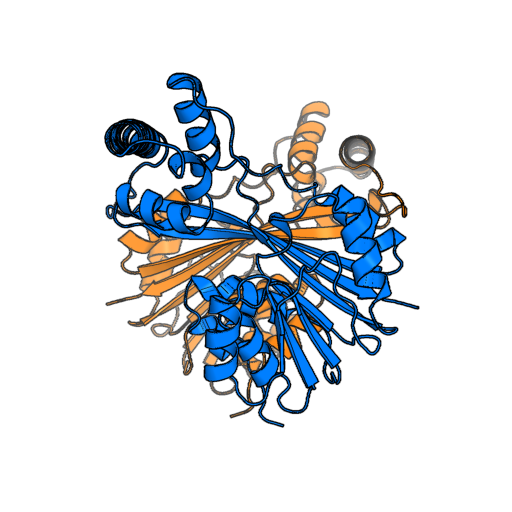082 C CA . THR A 1 138 ? 11.141 -3.707 -16.406 1 96.88 138 THR A CA 1
ATOM 1083 C C . THR A 1 138 ? 10.414 -4.652 -17.359 1 96.88 138 THR A C 1
ATOM 1085 O O . THR A 1 138 ? 11.047 -5.32 -18.188 1 96.88 138 THR A O 1
ATOM 1088 N N . HIS A 1 139 ? 9.156 -4.656 -17.297 1 95.81 139 HIS A N 1
ATOM 1089 C CA . HIS A 1 139 ? 8.375 -5.602 -18.094 1 95.81 139 HIS A CA 1
ATOM 1090 C C . HIS A 1 139 ? 8.133 -5.07 -19.5 1 95.81 139 HIS A C 1
ATOM 1092 O O . HIS A 1 139 ? 8.141 -5.832 -20.469 1 95.81 139 HIS A O 1
ATOM 1098 N N . VAL A 1 140 ? 7.918 -3.77 -19.641 1 97.19 140 VAL A N 1
ATOM 1099 C CA . VAL A 1 140 ? 7.781 -3.162 -20.969 1 97.19 140 VAL A CA 1
ATOM 1100 C C . VAL A 1 140 ? 9.047 -3.412 -21.781 1 97.19 140 VAL A C 1
ATOM 1102 O O . VAL A 1 140 ? 8.977 -3.766 -22.969 1 97.19 140 VAL A O 1
ATOM 1105 N N . LEU A 1 141 ? 10.188 -3.275 -21.141 1 97.81 141 LEU A N 1
ATOM 1106 C CA . LEU A 1 141 ? 11.469 -3.402 -21.844 1 97.81 141 LEU A CA 1
ATOM 1107 C C . LEU A 1 141 ? 11.711 -4.844 -22.266 1 97.81 141 LEU A C 1
ATOM 1109 O O . LEU A 1 141 ? 12.344 -5.09 -23.297 1 97.81 141 LEU A O 1
ATOM 1113 N N . MET A 1 142 ? 11.242 -5.883 -21.5 1 97.31 142 MET A N 1
ATOM 1114 C CA . MET A 1 142 ? 1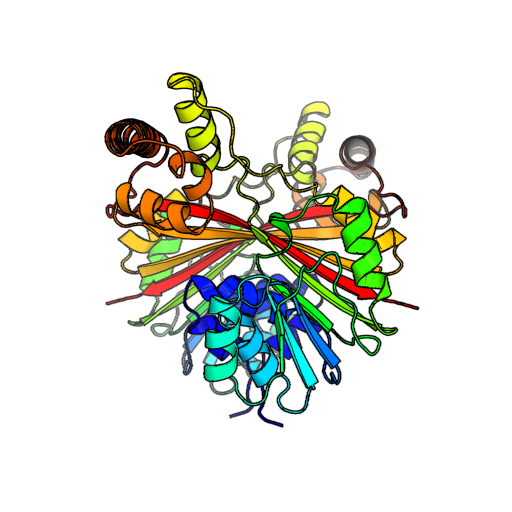1.32 -7.273 -21.953 1 97.31 142 MET A CA 1
ATOM 1115 C C . MET A 1 142 ? 10.641 -7.449 -23.297 1 97.31 142 MET A C 1
ATOM 1117 O O . MET A 1 142 ? 11.203 -8.062 -24.203 1 97.31 142 MET A O 1
ATOM 1121 N N . ARG A 1 143 ? 9.469 -6.867 -23.359 1 96.94 143 ARG A N 1
ATOM 1122 C CA . ARG A 1 143 ? 8.703 -6.961 -24.609 1 96.94 143 ARG A CA 1
ATOM 1123 C C . ARG A 1 143 ? 9.398 -6.215 -25.734 1 96.94 143 ARG A C 1
ATOM 1125 O O . ARG A 1 143 ? 9.422 -6.688 -26.875 1 96.94 143 ARG A O 1
ATOM 1132 N N . GLU A 1 144 ? 9.938 -5.094 -25.422 1 97.88 144 GLU A N 1
ATOM 1133 C CA . GLU A 1 144 ? 10.602 -4.285 -26.438 1 97.88 144 GLU A CA 1
ATOM 1134 C C . GLU A 1 144 ? 11.828 -4.996 -27 1 97.88 144 GLU A C 1
ATOM 1136 O O . GLU A 1 144 ? 12.031 -5.039 -28.219 1 97.88 144 GLU A O 1
ATOM 1141 N N . VAL A 1 145 ? 12.664 -5.516 -26.109 1 98 145 VAL A N 1
ATOM 1142 C CA . VAL A 1 145 ? 13.859 -6.227 -26.547 1 98 145 VAL A CA 1
ATOM 1143 C C . VAL A 1 145 ? 13.477 -7.418 -27.422 1 98 145 VAL A C 1
ATOM 1145 O O . VAL A 1 145 ? 14.094 -7.664 -28.453 1 98 145 VAL A O 1
ATOM 1148 N N . ALA A 1 146 ? 12.484 -8.172 -26.953 1 97.56 146 ALA A N 1
ATOM 1149 C CA . ALA A 1 146 ? 12.008 -9.312 -27.734 1 97.56 146 ALA A CA 1
ATOM 1150 C C . ALA A 1 146 ? 11.578 -8.875 -29.141 1 97.56 146 ALA A C 1
ATOM 1152 O O . ALA A 1 146 ? 11.945 -9.508 -30.125 1 97.56 146 ALA A O 1
ATOM 1153 N N . TRP A 1 147 ? 10.867 -7.816 -29.188 1 97.44 147 TRP A N 1
ATOM 1154 C CA . TRP A 1 147 ? 10.406 -7.277 -30.453 1 97.44 147 TRP A CA 1
ATOM 1155 C C . TRP A 1 147 ? 11.578 -6.875 -31.344 1 97.44 147 TRP A C 1
ATOM 1157 O O . TRP A 1 147 ? 11.633 -7.227 -32.531 1 97.44 147 TRP A O 1
ATOM 1167 N N . GLU A 1 148 ? 12.523 -6.168 -30.766 1 97.88 148 GLU A N 1
ATOM 1168 C CA . GLU A 1 148 ? 13.711 -5.711 -31.484 1 97.88 148 GLU A CA 1
ATOM 1169 C C . GLU A 1 148 ? 14.484 -6.883 -32.062 1 97.88 148 GLU A C 1
ATOM 1171 O O . GLU A 1 148 ? 15.086 -6.766 -33.156 1 97.88 148 GLU A O 1
ATOM 1176 N N . GLN A 1 149 ? 14.469 -7.949 -31.406 1 97.38 149 GLN A N 1
ATOM 1177 C CA . GLN A 1 149 ? 15.328 -9.07 -31.781 1 97.38 149 GLN A CA 1
ATOM 1178 C C . GLN A 1 149 ? 14.516 -10.188 -32.438 1 97.38 149 GLN A C 1
ATOM 1180 O O . GLN A 1 149 ? 15.016 -11.297 -32.625 1 97.38 149 GLN A O 1
ATOM 1185 N N . ASN A 1 150 ? 13.234 -9.922 -32.656 1 96.62 150 ASN A N 1
ATOM 1186 C CA . ASN A 1 150 ? 12.328 -10.797 -33.375 1 96.62 150 ASN A CA 1
ATOM 1187 C C . ASN A 1 150 ? 12.039 -12.086 -32.625 1 96.62 150 ASN A C 1
ATOM 1189 O O . ASN A 1 150 ? 12.023 -13.172 -33.188 1 96.62 150 ASN A O 1
ATOM 1193 N N . TYR A 1 151 ? 11.969 -11.961 -31.312 1 95.94 151 TYR A N 1
ATOM 1194 C CA . TYR A 1 151 ? 11.5 -13.055 -30.469 1 95.94 151 TYR A CA 1
ATOM 1195 C C . TYR A 1 151 ? 10.016 -12.914 -30.156 1 95.94 151 TYR A C 1
ATOM 1197 O O . TYR A 1 151 ? 9.477 -11.805 -30.188 1 95.94 151 TYR A O 1
ATOM 1205 N N . PRO A 1 152 ? 9.398 -13.984 -29.953 1 94.25 152 PRO A N 1
ATOM 1206 C CA . PRO A 1 152 ? 7.973 -13.891 -29.625 1 94.25 152 PRO A CA 1
ATOM 1207 C C . PRO A 1 152 ? 7.727 -13.273 -28.25 1 94.25 152 PRO A C 1
ATOM 1209 O O . PRO A 1 152 ? 8.602 -13.328 -27.375 1 94.25 152 PRO A O 1
ATOM 1212 N N . ASP A 1 153 ? 6.527 -12.773 -28.078 1 93.25 153 ASP A N 1
ATOM 1213 C CA . ASP A 1 153 ? 6.098 -12.289 -26.766 1 93.25 153 ASP A CA 1
ATOM 1214 C C . ASP A 1 153 ? 5.809 -13.445 -25.828 1 93.25 153 ASP A C 1
ATOM 1216 O O . ASP A 1 153 ? 4.977 -14.312 -26.125 1 93.25 153 ASP A O 1
ATOM 1220 N N . ARG A 1 154 ? 6.504 -13.461 -24.766 1 89.69 154 ARG A N 1
ATOM 1221 C CA . ARG A 1 154 ? 6.363 -14.523 -23.781 1 89.69 154 ARG A CA 1
ATOM 1222 C C . ARG A 1 154 ? 5.855 -13.977 -22.453 1 89.69 154 ARG A C 1
ATOM 1224 O O . ARG A 1 154 ? 5.973 -14.633 -21.406 1 89.69 154 ARG A O 1
ATOM 1231 N N . GLY A 1 155 ? 5.359 -12.797 -22.5 1 86.62 155 GLY A N 1
ATOM 1232 C CA . GLY A 1 155 ? 4.891 -12.164 -21.266 1 86.62 155 GLY A CA 1
ATOM 1233 C C . GLY A 1 155 ? 3.523 -12.656 -20.828 1 86.62 155 GLY A C 1
ATOM 1234 O O . GLY A 1 155 ? 2.77 -13.211 -21.641 1 86.62 155 GLY A O 1
ATOM 1235 N N . ARG A 1 156 ? 3.254 -12.453 -19.531 1 85.44 156 ARG A N 1
ATOM 1236 C CA . ARG A 1 156 ? 1.92 -12.719 -19 1 85.44 156 ARG A CA 1
ATOM 1237 C C . ARG A 1 156 ? 0.923 -11.672 -19.469 1 85.44 156 ARG A C 1
ATOM 1239 O O . ARG A 1 156 ? 1.301 -10.531 -19.75 1 85.44 156 ARG A O 1
ATOM 1246 N N . GLU A 1 157 ? -0.301 -12.094 -19.547 1 88.88 157 GLU A N 1
ATOM 1247 C CA . GLU A 1 157 ? -1.3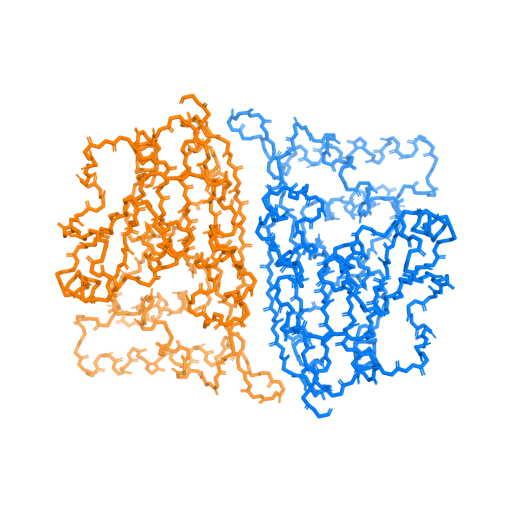65 -11.125 -19.781 1 88.88 157 GLU A CA 1
ATOM 1248 C C . GLU A 1 157 ? -1.528 -10.18 -18.609 1 88.88 157 GLU A C 1
ATOM 1250 O O . GLU A 1 157 ? -1.242 -10.547 -17.453 1 88.88 157 GLU A O 1
ATOM 1255 N N . PRO A 1 158 ? -1.903 -8.992 -18.938 1 93.69 158 PRO A N 1
ATOM 1256 C CA . PRO A 1 158 ? -2.146 -8.062 -17.828 1 93.69 158 PRO A CA 1
ATOM 1257 C C . PRO A 1 158 ? -3.307 -8.5 -16.938 1 93.69 158 PRO A C 1
ATOM 1259 O O . PRO A 1 158 ? -4.215 -9.203 -17.391 1 93.69 158 PRO A O 1
ATOM 1262 N N . LEU A 1 159 ? -3.262 -8.188 -15.648 1 96.25 159 LEU A N 1
ATOM 1263 C CA . LEU A 1 159 ? -4.387 -8.398 -14.742 1 96.25 159 LEU A CA 1
ATOM 1264 C C . LEU A 1 159 ? -5.605 -7.602 -15.203 1 96.25 159 LEU A C 1
ATOM 1266 O O . LEU A 1 159 ? -5.477 -6.656 -15.984 1 96.25 159 LEU A O 1
ATOM 1270 N N . ALA A 1 160 ? -6.586 -8.094 -14.609 1 93.5 160 ALA A N 1
ATOM 1271 C CA . ALA A 1 160 ? -7.766 -7.25 -14.789 1 93.5 160 ALA A CA 1
ATOM 1272 C C . ALA A 1 160 ? -7.66 -5.973 -13.961 1 93.5 160 ALA A C 1
ATOM 1274 O O . ALA A 1 160 ? -6.742 -5.824 -13.148 1 93.5 160 ALA A O 1
ATOM 1275 N N . GLY A 1 161 ? -8.312 -4.906 -14.273 1 94.56 161 GLY A N 1
ATOM 1276 C CA . GLY A 1 161 ? -8.344 -3.67 -13.508 1 94.56 161 GLY A CA 1
ATOM 1277 C C . GLY A 1 161 ? -9.086 -3.797 -12.195 1 94.56 161 GLY A C 1
ATOM 1278 O O . GLY A 1 161 ? -9.875 -4.734 -12.008 1 94.56 161 GLY A O 1
ATOM 1279 N N . VAL A 1 16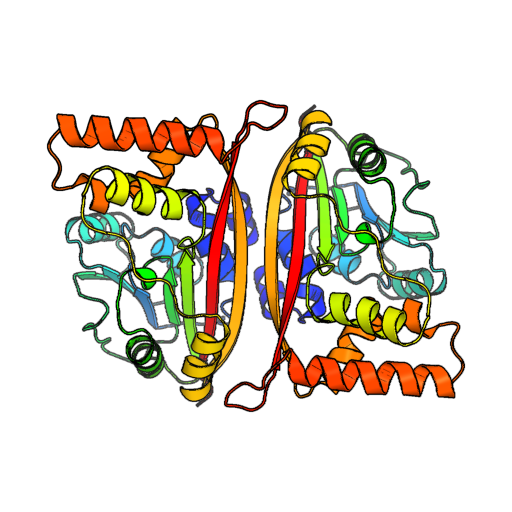2 ? -8.781 -2.982 -11.227 1 97.81 162 VAL A N 1
ATOM 1280 C CA . VAL A 1 162 ? -9.398 -2.949 -9.906 1 97.81 162 VAL A CA 1
ATOM 1281 C C . VAL A 1 162 ? -10.922 -2.98 -10.047 1 97.81 162 VAL A C 1
ATOM 1283 O O . VAL A 1 162 ? -11.602 -3.699 -9.312 1 97.81 162 VAL A O 1
ATOM 1286 N N . HIS A 1 163 ? -11.469 -2.275 -10.984 1 98.06 163 HIS A N 1
ATOM 1287 C CA . HIS A 1 163 ? -12.906 -2.186 -11.188 1 98.06 163 HIS A CA 1
ATOM 1288 C C . HIS A 1 163 ? -13.492 -3.537 -11.586 1 98.06 163 HIS A C 1
ATOM 1290 O O . HIS A 1 163 ? -14.539 -3.938 -11.07 1 98.06 163 HIS A O 1
ATOM 1296 N N . ALA A 1 164 ? -12.812 -4.207 -12.43 1 98.12 164 ALA A N 1
ATOM 1297 C CA . ALA A 1 164 ? -13.273 -5.516 -12.891 1 98.12 164 ALA A CA 1
ATOM 1298 C C . ALA A 1 164 ? -13.266 -6.535 -11.758 1 98.12 164 ALA A C 1
ATOM 1300 O O . ALA A 1 164 ? -14.234 -7.266 -11.562 1 98.12 164 ALA A O 1
ATOM 1301 N N . TYR A 1 165 ? -12.172 -6.586 -11.008 1 98.69 165 TYR A N 1
ATOM 1302 C CA . TYR A 1 165 ? -12.094 -7.527 -9.906 1 98.69 165 TYR A CA 1
ATOM 1303 C C . TYR A 1 165 ? -13.156 -7.234 -8.852 1 98.69 165 TYR A C 1
ATOM 1305 O O . TYR A 1 165 ? -13.75 -8.156 -8.289 1 98.69 165 TYR A O 1
ATOM 1313 N N . TYR A 1 166 ? -13.383 -5.949 -8.578 1 98.62 166 TYR A N 1
ATOM 1314 C CA . TYR A 1 166 ? -14.414 -5.562 -7.625 1 98.62 166 TYR A CA 1
ATOM 1315 C C . TYR A 1 166 ? -15.781 -6.082 -8.062 1 98.62 166 TYR A C 1
ATOM 1317 O O . TYR A 1 166 ? -16.516 -6.676 -7.266 1 98.62 166 TYR A O 1
ATOM 1325 N N . ASP A 1 167 ? -16.078 -5.906 -9.305 1 98.62 167 ASP A N 1
ATOM 1326 C CA . ASP A 1 167 ? -17.375 -6.328 -9.836 1 98.62 167 ASP A CA 1
ATOM 1327 C C . ASP A 1 167 ? -17.5 -7.852 -9.812 1 98.62 167 ASP A C 1
ATOM 1329 O O . ASP A 1 167 ? -18.531 -8.383 -9.383 1 98.62 167 ASP A O 1
ATOM 1333 N N . ILE A 1 168 ? -16.469 -8.555 -10.219 1 98.5 168 ILE A N 1
ATOM 1334 C CA . ILE A 1 168 ? -16.469 -10.016 -10.242 1 98.5 168 ILE A CA 1
ATOM 1335 C C . ILE A 1 168 ? -16.781 -10.555 -8.844 1 98.5 168 ILE A C 1
ATOM 1337 O O . ILE A 1 168 ? -17.656 -11.406 -8.68 1 98.5 168 ILE A O 1
ATOM 1341 N N . LEU A 1 169 ? -16.141 -10 -7.863 1 98.75 169 LEU A N 1
ATOM 1342 C CA . LEU A 1 169 ? -16.219 -10.547 -6.516 1 98.75 169 LEU A CA 1
ATOM 1343 C C . LEU A 1 169 ? -17.484 -10.094 -5.805 1 98.75 169 LEU A C 1
ATOM 1345 O O . LEU A 1 169 ? -18.078 -10.867 -5.047 1 98.75 169 LEU A O 1
ATOM 1349 N N . SER A 1 170 ? -17.875 -8.836 -6.031 1 98.19 170 SER A N 1
ATOM 1350 C CA . SER A 1 170 ? -19.141 -8.391 -5.449 1 98.19 170 SER A CA 1
ATOM 1351 C C . SER A 1 170 ? -20.312 -9.164 -6.02 1 98.19 170 SER A C 1
ATOM 1353 O O . SER A 1 170 ? -21.234 -9.555 -5.281 1 98.19 170 SER A O 1
ATOM 1355 N N . GLU A 1 171 ? -20.297 -9.414 -7.305 1 97.94 171 GLU A N 1
ATOM 1356 C CA . GLU A 1 171 ? -21.344 -10.195 -7.949 1 97.94 171 GLU A CA 1
ATOM 1357 C C . GLU A 1 171 ? -21.359 -11.633 -7.441 1 97.94 171 GLU A C 1
ATOM 1359 O O . GLU A 1 171 ? -22.406 -12.273 -7.395 1 97.94 171 GLU A O 1
ATOM 1364 N N . ALA A 1 172 ? -20.219 -12.055 -7.027 1 98.19 172 ALA A N 1
ATOM 1365 C CA . ALA A 1 172 ? -20.094 -13.406 -6.492 1 98.19 172 ALA A CA 1
ATOM 1366 C C . ALA A 1 172 ? -20.562 -13.469 -5.043 1 98.19 172 ALA A C 1
ATOM 1368 O O . ALA A 1 172 ? -20.484 -14.523 -4.402 1 98.19 172 ALA A O 1
ATOM 1369 N N . GLY A 1 173 ? -21 -12.375 -4.477 1 97.88 173 GLY A N 1
ATOM 1370 C CA . GLY A 1 173 ? -21.609 -12.367 -3.152 1 97.88 173 GLY A CA 1
ATOM 1371 C C . GLY A 1 173 ? -20.625 -12.023 -2.051 1 97.88 173 GLY A C 1
ATOM 1372 O O . GLY A 1 173 ? -20.766 -12.469 -0.914 1 97.88 173 GLY A O 1
ATOM 1373 N N . CYS A 1 174 ? -19.594 -11.195 -2.398 1 98.5 174 CYS A N 1
ATOM 1374 C CA . CYS A 1 174 ? -18.578 -10.891 -1.401 1 98.5 174 CYS A CA 1
ATOM 1375 C C . CYS A 1 174 ? -18.594 -9.414 -1.034 1 98.5 174 CYS A C 1
ATOM 1377 O O . CYS A 1 174 ? -18.953 -8.57 -1.858 1 98.5 174 CYS A O 1
ATOM 1379 N N . GLU A 1 175 ? -18.266 -9.07 0.199 1 97.38 175 GLU A N 1
ATOM 1380 C CA . GLU A 1 175 ? -17.734 -7.758 0.562 1 97.38 175 GLU A CA 1
ATOM 1381 C C . GLU A 1 175 ? -16.266 -7.641 0.199 1 97.38 175 GLU A C 1
ATOM 1383 O O . GLU A 1 175 ? -15.445 -8.469 0.611 1 97.38 175 GLU A O 1
ATOM 1388 N N . VAL A 1 176 ? -15.93 -6.59 -0.506 1 97.88 176 VAL A N 1
ATOM 1389 C CA . VAL A 1 176 ? -14.617 -6.578 -1.146 1 97.88 176 VAL A CA 1
ATOM 1390 C C . VAL A 1 176 ? -13.781 -5.422 -0.598 1 97.88 176 VAL A C 1
ATOM 1392 O O . VAL A 1 176 ? -14.25 -4.281 -0.556 1 97.88 176 VAL A O 1
ATOM 1395 N N . ASP A 1 177 ? -12.625 -5.727 -0.127 1 96.94 177 ASP A N 1
ATOM 1396 C CA . ASP A 1 177 ? -11.539 -4.785 0.139 1 96.94 177 ASP A CA 1
ATOM 1397 C C . ASP A 1 177 ? -10.406 -4.953 -0.87 1 96.94 177 ASP A C 1
ATOM 1399 O O . ASP A 1 177 ? -9.766 -6.008 -0.926 1 96.94 177 ASP A O 1
ATOM 1403 N N . ILE A 1 178 ? -10.172 -3.938 -1.646 1 98.06 178 ILE A N 1
ATOM 1404 C CA . ILE A 1 178 ? -9.172 -3.998 -2.707 1 98.06 178 ILE A CA 1
ATOM 1405 C C . ILE A 1 178 ? -8.258 -2.779 -2.627 1 98.06 178 ILE A C 1
ATOM 1407 O O . ILE A 1 178 ? -8.727 -1.662 -2.385 1 98.06 178 ILE A O 1
ATOM 1411 N N . TRP A 1 179 ? -6.906 -2.959 -2.715 1 98.25 179 TRP A N 1
ATOM 1412 C CA . TRP A 1 179 ? -5.941 -1.864 -2.682 1 98.25 179 TRP A CA 1
ATOM 1413 C C . TRP A 1 179 ? -4.668 -2.24 -3.43 1 98.25 179 TRP A C 1
ATOM 1415 O O . TRP A 1 179 ? -4.488 -3.395 -3.824 1 98.25 179 TRP A O 1
ATOM 1425 N N . ARG A 1 180 ? -3.9 -1.25 -3.742 1 98.44 180 ARG A N 1
ATOM 1426 C CA . ARG A 1 180 ? -2.617 -1.438 -4.41 1 98.44 180 ARG A CA 1
ATOM 1427 C C . ARG A 1 180 ? -1.472 -0.909 -3.553 1 98.44 180 ARG A C 1
ATOM 1429 O O . ARG A 1 180 ? -1.597 0.14 -2.918 1 98.44 180 ARG A O 1
ATOM 1436 N N . ILE A 1 181 ? -0.403 -1.661 -3.512 1 98.38 181 ILE A N 1
ATOM 1437 C CA . ILE A 1 181 ? 0.828 -1.168 -2.904 1 98.38 181 ILE A CA 1
ATOM 1438 C C . ILE A 1 181 ? 1.949 -1.16 -3.939 1 98.38 181 ILE A C 1
ATOM 1440 O O . ILE A 1 181 ? 2.125 -2.131 -4.68 1 98.38 181 ILE A O 1
ATOM 1444 N N . THR A 1 182 ? 2.609 -0.063 -4.031 1 98.25 182 THR A N 1
ATOM 1445 C CA . THR A 1 182 ? 3.867 -0.024 -4.77 1 98.25 182 THR A CA 1
ATOM 1446 C C . THR A 1 182 ? 5.055 0.015 -3.809 1 98.25 182 THR A C 1
ATOM 1448 O O . THR A 1 182 ? 5.25 1.002 -3.098 1 98.25 182 THR A O 1
ATOM 1451 N N . TYR A 1 183 ? 5.777 -1.047 -3.812 1 97.06 183 TYR A N 1
ATOM 1452 C CA . TYR A 1 183 ? 7.031 -1.096 -3.07 1 97.06 183 TYR A CA 1
ATOM 1453 C C . TYR A 1 183 ? 8.18 -0.527 -3.898 1 97.06 183 TYR A C 1
ATOM 1455 O O . TYR A 1 183 ? 8.25 -0.752 -5.109 1 97.06 183 TYR A O 1
ATOM 1463 N N . TYR A 1 184 ? 9.047 0.18 -3.273 1 97.31 184 TYR A N 1
ATOM 1464 C CA . TYR A 1 184 ? 10.266 0.631 -3.938 1 97.31 184 TYR A CA 1
ATOM 1465 C C . TYR A 1 184 ? 11.492 -0.06 -3.355 1 97.31 184 TYR A C 1
ATOM 1467 O O . TYR A 1 184 ? 12.008 0.349 -2.311 1 97.31 184 TYR A O 1
ATOM 1475 N N . HIS A 1 185 ? 11.977 -1.032 -4.078 1 95.06 185 HIS A N 1
ATOM 1476 C CA . HIS A 1 185 ? 13.125 -1.817 -3.631 1 95.06 185 HIS A CA 1
ATOM 1477 C C . HIS A 1 185 ? 14.438 -1.157 -4.035 1 95.06 185 HIS A C 1
ATOM 1479 O O . HIS A 1 185 ? 14.57 -0.666 -5.156 1 95.06 185 HIS A O 1
ATOM 1485 N N . GLN A 1 186 ? 15.359 -1.159 -3.123 1 95.88 186 GLN A N 1
ATOM 1486 C CA . GLN A 1 186 ? 16.688 -0.633 -3.42 1 95.88 186 GLN A CA 1
ATOM 1487 C C . GLN A 1 186 ? 17.547 -1.674 -4.137 1 95.88 186 GLN A C 1
ATOM 1489 O O . GLN A 1 186 ? 17.703 -2.793 -3.646 1 95.88 186 GLN A O 1
ATOM 1494 N N . MET A 1 187 ? 18 -1.269 -5.305 1 96.56 187 MET A N 1
ATOM 1495 C CA . MET A 1 187 ? 18.891 -2.113 -6.102 1 96.56 187 MET A CA 1
ATOM 1496 C C . MET A 1 187 ? 20.281 -1.504 -6.195 1 96.56 187 MET A C 1
ATOM 1498 O O . MET A 1 187 ? 20.438 -0.333 -6.551 1 96.56 187 MET A O 1
ATOM 1502 N N . PRO A 1 188 ? 21.312 -2.328 -5.973 1 97.12 188 PRO A N 1
ATOM 1503 C CA . PRO A 1 188 ? 22.672 -1.777 -6.012 1 97.12 188 PRO A CA 1
ATOM 1504 C C . PRO A 1 188 ? 23.188 -1.569 -7.434 1 97.12 188 PRO A C 1
ATOM 1506 O O . PRO A 1 188 ? 24.203 -0.907 -7.637 1 97.12 188 PRO A O 1
ATOM 1509 N N . SER A 1 189 ? 22.516 -2.203 -8.43 1 97.56 189 SER A N 1
ATOM 1510 C CA . SER A 1 189 ? 22.922 -2.09 -9.828 1 97.56 189 SER A CA 1
ATOM 1511 C C . SER A 1 189 ? 21.797 -2.492 -10.766 1 97.56 189 SER A C 1
ATOM 1513 O O . SER A 1 189 ? 20.781 -3.045 -10.32 1 97.56 189 SER A O 1
ATOM 1515 N N . HIS A 1 190 ? 21.953 -2.164 -11.977 1 97.81 190 HIS A N 1
ATOM 1516 C CA . HIS A 1 190 ? 20.984 -2.59 -12.977 1 97.81 190 HIS A CA 1
ATOM 1517 C C . HIS A 1 190 ? 21 -4.105 -13.164 1 97.81 190 HIS A C 1
ATOM 1519 O O . HIS A 1 190 ? 19.969 -4.719 -13.438 1 97.81 190 HIS A O 1
ATOM 1525 N N . GLN A 1 191 ? 22.156 -4.703 -13.008 1 96.62 191 GLN A N 1
ATOM 1526 C CA . GLN A 1 191 ? 22.25 -6.16 -13.023 1 96.62 191 GLN A CA 1
ATOM 1527 C C . GLN A 1 191 ? 21.406 -6.77 -11.906 1 96.62 191 GLN A C 1
ATOM 1529 O O . GLN A 1 191 ? 20.781 -7.824 -12.086 1 96.62 191 GLN A O 1
ATOM 1534 N N . ALA A 1 192 ? 21.359 -6.113 -10.742 1 95.81 192 ALA A N 1
ATOM 1535 C CA . ALA A 1 192 ? 20.547 -6.59 -9.625 1 95.81 192 ALA A CA 1
ATOM 1536 C C . ALA A 1 192 ? 19.062 -6.59 -9.992 1 95.81 192 ALA A C 1
ATOM 1538 O O . ALA A 1 192 ? 18.312 -7.438 -9.516 1 95.81 192 ALA A O 1
ATOM 1539 N N . ILE A 1 193 ? 18.672 -5.637 -10.82 1 96.75 193 ILE A N 1
ATOM 1540 C CA . ILE A 1 193 ? 17.297 -5.609 -11.305 1 96.75 193 ILE A CA 1
ATOM 1541 C C . ILE A 1 193 ? 17.016 -6.848 -12.156 1 96.75 193 ILE A C 1
ATOM 1543 O O . ILE A 1 193 ? 15.992 -7.504 -12 1 96.75 193 ILE A O 1
ATOM 1547 N N . ILE A 1 194 ? 17.938 -7.176 -13.031 1 95.69 194 ILE A N 1
ATOM 1548 C CA . ILE A 1 194 ? 17.797 -8.352 -13.883 1 95.69 194 ILE A CA 1
ATOM 1549 C C . ILE A 1 194 ? 17.672 -9.602 -13.023 1 95.69 194 ILE A C 1
ATOM 1551 O O . ILE A 1 194 ? 16.812 -10.445 -13.258 1 95.69 194 ILE A O 1
ATOM 1555 N N . ASP A 1 195 ? 18.5 -9.68 -12.039 1 92.5 195 ASP A N 1
ATOM 1556 C CA . ASP A 1 195 ? 18.453 -10.812 -11.125 1 92.5 195 ASP A CA 1
ATOM 1557 C C . ASP A 1 195 ? 17.094 -10.891 -10.414 1 92.5 195 ASP A C 1
ATOM 1559 O O . ASP A 1 195 ? 16.531 -11.977 -10.258 1 92.5 195 ASP A O 1
ATOM 1563 N N . TRP A 1 196 ? 16.609 -9.758 -10.016 1 90.75 196 TRP A N 1
ATOM 1564 C CA . TRP A 1 196 ? 15.328 -9.672 -9.336 1 90.75 196 TRP A CA 1
ATOM 1565 C C . TRP A 1 196 ? 14.203 -10.18 -10.234 1 90.75 196 TRP A C 1
ATOM 1567 O O . TRP A 1 196 ? 13.391 -11.008 -9.82 1 90.75 196 TRP A O 1
ATOM 1577 N N . VAL A 1 197 ? 14.195 -9.766 -11.492 1 91.12 197 VAL A N 1
ATOM 1578 C CA . VAL A 1 197 ? 13.047 -10.055 -12.352 1 91.12 197 VAL A CA 1
ATOM 1579 C C . VAL A 1 197 ? 13.211 -11.438 -12.977 1 91.12 197 VAL A C 1
ATOM 1581 O O . VAL A 1 197 ? 12.258 -11.984 -13.539 1 91.12 197 VAL A O 1
ATOM 1584 N N . THR A 1 198 ? 14.391 -11.977 -13 1 85.44 198 THR A N 1
ATOM 1585 C CA . THR A 1 198 ? 14.555 -13.359 -13.453 1 85.44 198 THR A CA 1
ATOM 1586 C C . THR A 1 198 ? 13.664 -14.297 -12.648 1 85.44 198 THR A C 1
ATOM 1588 O O . THR A 1 198 ? 13.047 -15.211 -13.211 1 85.44 198 THR A O 1
ATOM 1591 N N . ALA A 1 199 ? 13.5 -13.992 -11.406 1 74.44 199 ALA A N 1
ATOM 1592 C CA . ALA A 1 199 ? 12.688 -14.82 -10.516 1 74.44 199 ALA A CA 1
ATOM 1593 C C . ALA A 1 199 ? 11.203 -14.5 -10.68 1 74.44 199 ALA A C 1
ATOM 1595 O O . ALA A 1 199 ? 10.352 -15.266 -10.227 1 74.44 199 ALA A O 1
ATOM 1596 N N . THR A 1 200 ? 10.875 -13.484 -11.414 1 73.44 200 THR A N 1
ATOM 1597 C CA . THR A 1 200 ? 9.484 -13.047 -11.336 1 73.44 200 THR A CA 1
ATOM 1598 C C . THR A 1 200 ? 8.875 -12.938 -12.727 1 73.44 200 THR A C 1
ATOM 1600 O O . THR A 1 200 ? 7.656 -12.852 -12.867 1 73.44 200 THR A O 1
ATOM 1603 N N . GLY A 1 201 ? 9.766 -12.938 -13.797 1 81.44 201 GLY A N 1
ATOM 1604 C CA . GLY A 1 201 ? 9.055 -12.766 -15.055 1 81.44 201 GLY A CA 1
ATOM 1605 C C . GLY A 1 201 ? 9.961 -12.875 -16.266 1 81.44 201 GLY A C 1
ATOM 1606 O O . GLY A 1 201 ? 9.484 -12.945 -17.406 1 81.44 201 GLY A O 1
ATOM 1607 N N . LEU A 1 202 ? 11.242 -13 -16.078 1 89.12 202 LEU A N 1
ATOM 1608 C CA . LEU A 1 202 ? 12.18 -12.93 -17.188 1 89.12 202 LEU A CA 1
ATOM 1609 C C . LEU A 1 202 ? 12.445 -14.312 -17.781 1 89.12 202 LEU A C 1
ATOM 1611 O O . LEU A 1 202 ? 12.742 -14.445 -18.969 1 89.12 202 LEU A O 1
ATOM 1615 N N . ARG A 1 203 ? 12.234 -15.344 -17.094 1 87.81 203 ARG A N 1
ATOM 1616 C CA . ARG A 1 203 ? 12.633 -16.688 -17.469 1 87.81 203 ARG A CA 1
ATOM 1617 C C . ARG A 1 203 ? 11.945 -17.125 -18.766 1 87.81 203 ARG A C 1
ATOM 1619 O O . ARG A 1 203 ? 12.594 -17.656 -19.672 1 87.81 203 ARG A O 1
ATOM 1626 N N . PRO A 1 204 ? 10.68 -16.828 -18.891 1 89.69 204 PRO A N 1
ATOM 1627 C CA . PRO A 1 204 ? 10 -17.266 -20.109 1 89.69 204 PRO A CA 1
ATOM 1628 C C . PRO A 1 204 ? 10.602 -16.641 -21.375 1 89.69 204 PRO A C 1
ATOM 1630 O O . PRO A 1 204 ? 10.531 -17.25 -22.438 1 89.69 204 PRO A O 1
ATOM 1633 N N . TRP A 1 205 ? 11.211 -15.555 -21.281 1 93.62 205 TRP A N 1
ATOM 1634 C CA . TRP A 1 205 ? 11.773 -14.852 -22.438 1 93.62 205 TRP A CA 1
ATOM 1635 C C . TRP A 1 205 ? 13.102 -15.477 -22.859 1 93.62 205 TRP A C 1
ATOM 1637 O O . TRP A 1 205 ? 13.547 -15.289 -24 1 93.62 205 TRP A O 1
ATOM 1647 N N . LEU A 1 206 ? 13.719 -16.203 -21.938 1 93.44 206 LEU A N 1
ATOM 1648 C CA . LEU A 1 206 ? 15.078 -16.688 -22.172 1 93.44 206 LEU A CA 1
ATOM 1649 C C . LEU A 1 206 ? 15.094 -18.188 -22.391 1 93.44 206 LEU A C 1
ATOM 1651 O O . LEU A 1 206 ? 16.031 -18.719 -22.984 1 93.44 206 LEU A O 1
ATOM 1655 N N . GLN A 1 207 ? 14.078 -18.859 -21.938 1 88.75 207 GLN A N 1
ATOM 1656 C CA . GLN A 1 207 ? 14.109 -20.297 -21.766 1 88.75 207 GLN A CA 1
ATOM 1657 C C . GLN A 1 207 ? 14.367 -21.016 -23.094 1 88.75 207 GLN A C 1
ATOM 1659 O O . GLN A 1 207 ? 15.039 -22.047 -23.125 1 88.75 207 GLN A O 1
ATOM 1664 N N . ASP A 1 208 ? 14.008 -20.531 -24.281 1 89.81 208 ASP A N 1
ATOM 1665 C CA . ASP A 1 208 ? 14.141 -21.234 -25.547 1 89.81 208 ASP A CA 1
ATOM 1666 C C . ASP A 1 208 ? 15.281 -20.641 -26.375 1 89.81 208 ASP A C 1
ATOM 1668 O O . ASP A 1 208 ? 15.453 -21 -27.547 1 89.81 208 ASP A O 1
ATOM 1672 N N . LEU A 1 209 ? 16.031 -19.828 -25.766 1 94.56 209 LEU A N 1
ATOM 1673 C CA . LEU A 1 209 ? 17.125 -19.188 -26.484 1 94.56 209 LEU A CA 1
ATOM 1674 C C . LEU A 1 209 ? 18.438 -19.922 -26.25 1 94.56 209 LEU A C 1
ATOM 1676 O O . LEU A 1 209 ? 18.641 -20.531 -25.188 1 94.56 209 LEU A O 1
ATOM 1680 N N . THR A 1 210 ? 19.281 -19.875 -27.266 1 96.19 210 THR A N 1
ATOM 1681 C CA . THR A 1 210 ? 20.641 -20.359 -27.078 1 96.19 210 THR A CA 1
ATOM 1682 C C . THR A 1 210 ? 21.406 -19.469 -26.109 1 96.19 210 THR A C 1
ATOM 1684 O O . THR A 1 210 ? 20.953 -18.359 -25.781 1 96.19 210 THR A O 1
ATOM 1687 N N . GLU A 1 211 ? 22.469 -19.953 -25.656 1 95.94 211 GLU A N 1
ATOM 1688 C CA . GLU A 1 211 ? 23.297 -19.156 -24.75 1 95.94 211 GLU A CA 1
ATOM 1689 C C . GLU A 1 211 ? 23.688 -17.812 -25.375 1 95.94 211 GLU A C 1
ATOM 1691 O O . GLU A 1 211 ? 23.656 -16.781 -24.703 1 95.94 211 GLU A O 1
ATOM 1696 N N . SER A 1 212 ? 24.062 -17.875 -26.625 1 97.06 212 SER A N 1
ATOM 1697 C CA . SER A 1 212 ? 24.438 -16.656 -27.312 1 97.06 212 SER A CA 1
ATOM 1698 C C . SER A 1 212 ? 23.25 -15.703 -27.453 1 97.06 212 SER A C 1
ATOM 1700 O O . SER A 1 212 ? 23.406 -14.484 -27.297 1 97.06 212 SER A O 1
ATOM 1702 N N . GLU A 1 213 ? 22.141 -16.234 -27.75 1 96.62 213 GLU A N 1
ATOM 1703 C CA . GLU A 1 213 ? 20.922 -15.43 -27.875 1 96.62 213 GLU A CA 1
ATOM 1704 C C . GLU A 1 213 ? 20.531 -14.82 -26.531 1 96.62 213 GLU A C 1
ATOM 1706 O O . GLU A 1 213 ? 20.094 -13.664 -26.469 1 96.62 213 GLU A O 1
ATOM 1711 N N . GLN A 1 214 ? 20.641 -15.586 -25.438 1 96.94 214 GLN A N 1
ATOM 1712 C CA . GLN A 1 214 ? 20.359 -15.07 -24.109 1 96.94 214 GLN A CA 1
ATOM 1713 C C . GLN A 1 214 ? 21.266 -13.898 -23.766 1 96.94 214 GLN A C 1
ATOM 1715 O O . GLN A 1 214 ? 20.812 -12.891 -23.203 1 96.94 214 GLN A O 1
ATOM 1720 N N . GLN A 1 215 ? 22.516 -14.031 -24.094 1 96.88 215 GLN A N 1
ATOM 1721 C CA . GLN A 1 215 ? 23.469 -12.969 -23.812 1 96.88 215 GLN A CA 1
ATOM 1722 C C . GLN A 1 215 ? 23.109 -11.695 -24.578 1 96.88 215 GLN A C 1
ATOM 1724 O O . GLN A 1 215 ? 23.203 -10.594 -24.031 1 96.88 215 GLN A O 1
ATOM 1729 N N . LEU A 1 216 ? 22.75 -11.883 -25.844 1 97.5 216 LEU A N 1
ATOM 1730 C CA . LEU A 1 216 ? 22.344 -10.742 -26.656 1 97.5 216 LEU A CA 1
ATOM 1731 C C . LEU A 1 216 ? 21.109 -10.07 -26.062 1 97.5 216 LEU A C 1
ATOM 1733 O O . LEU A 1 216 ? 21.031 -8.844 -25.969 1 97.5 216 LEU A O 1
ATOM 1737 N N . PHE A 1 217 ? 20.156 -10.844 -25.703 1 97.75 217 PHE A N 1
ATOM 1738 C CA . PHE A 1 217 ? 18.922 -10.352 -25.094 1 97.75 217 PHE A CA 1
ATOM 1739 C C . PHE A 1 217 ? 19.234 -9.57 -23.812 1 97.75 217 PHE A C 1
ATOM 1741 O O . PHE A 1 217 ? 18.797 -8.43 -23.672 1 97.75 217 PHE A O 1
ATOM 1748 N N . LEU A 1 218 ? 20.016 -10.156 -22.953 1 97.88 218 LEU A N 1
ATOM 1749 C CA . LEU A 1 218 ? 20.281 -9.602 -21.641 1 97.88 218 LEU A CA 1
ATOM 1750 C C . LEU A 1 218 ? 21.141 -8.352 -21.734 1 97.88 218 LEU A C 1
ATOM 1752 O O . LEU A 1 218 ? 21 -7.418 -20.938 1 97.88 218 LEU A O 1
ATOM 1756 N N . THR A 1 219 ? 22.062 -8.32 -22.672 1 98.31 219 THR A N 1
ATOM 1757 C CA . THR A 1 219 ? 22.891 -7.137 -22.875 1 98.31 219 THR A CA 1
ATOM 1758 C C . THR A 1 219 ? 22.031 -5.938 -23.281 1 98.31 219 THR A C 1
ATOM 1760 O O . THR A 1 219 ? 22.172 -4.848 -22.719 1 98.31 219 THR A O 1
ATOM 1763 N N . ARG A 1 220 ? 21.141 -6.16 -24.219 1 98.44 220 ARG A N 1
ATOM 1764 C CA . ARG A 1 220 ? 20.25 -5.094 -24.672 1 98.44 220 ARG A CA 1
ATOM 1765 C C . ARG A 1 220 ? 19.297 -4.664 -23.547 1 98.44 220 ARG A C 1
ATOM 1767 O O . ARG A 1 220 ? 19.078 -3.471 -23.344 1 98.44 220 ARG A O 1
ATOM 1774 N N . TYR A 1 221 ? 18.797 -5.652 -22.875 1 98.38 221 TYR A N 1
ATOM 1775 C CA . TYR A 1 221 ? 17.922 -5.398 -21.734 1 98.38 221 TYR A CA 1
ATOM 1776 C C . TYR A 1 221 ? 18.609 -4.551 -20.688 1 98.38 221 TYR A C 1
ATOM 1778 O O . TYR A 1 221 ? 18.047 -3.576 -20.188 1 98.38 221 TYR A O 1
ATOM 1786 N N . HIS A 1 222 ? 19.781 -4.918 -20.391 1 98.38 222 HIS A N 1
ATOM 1787 C CA . HIS A 1 222 ? 20.562 -4.184 -19.406 1 98.38 222 HIS A CA 1
ATOM 1788 C C . HIS A 1 222 ? 20.766 -2.732 -19.828 1 98.38 222 HIS A C 1
ATOM 1790 O O . HIS A 1 222 ? 20.609 -1.818 -19.016 1 98.38 222 HIS A O 1
ATOM 1796 N N . GLN A 1 223 ? 21.078 -2.508 -21.047 1 98.5 223 GLN A N 1
ATOM 1797 C CA . GLN A 1 223 ? 21.266 -1.165 -21.594 1 98.5 223 GLN A CA 1
ATOM 1798 C C . GLN A 1 223 ? 20 -0.327 -21.438 1 98.5 223 GLN A C 1
ATOM 1800 O O . GLN A 1 223 ? 20.062 0.842 -21.047 1 98.5 223 GLN A O 1
ATOM 1805 N N . MET A 1 224 ? 18.922 -0.906 -21.734 1 98.44 224 MET A N 1
ATOM 1806 C CA . MET A 1 224 ? 17.656 -0.184 -21.656 1 98.44 224 MET A CA 1
ATOM 1807 C C . MET A 1 224 ? 17.281 0.111 -20.203 1 98.44 224 MET A C 1
ATOM 1809 O O . MET A 1 224 ? 16.719 1.162 -19.906 1 98.44 224 MET A O 1
ATOM 1813 N N . LEU A 1 225 ? 17.578 -0.813 -19.297 1 98.44 225 LEU A N 1
ATOM 1814 C CA . LEU A 1 225 ? 17.344 -0.576 -17.875 1 98.44 225 LEU A CA 1
ATOM 1815 C C . LEU A 1 225 ? 18.141 0.623 -17.391 1 98.44 225 LEU A C 1
ATOM 1817 O O . LEU A 1 225 ? 17.641 1.427 -16.594 1 98.44 225 LEU A O 1
ATOM 1821 N N . GLU A 1 226 ? 19.375 0.744 -17.859 1 98.19 226 GLU A N 1
ATOM 1822 C CA . GLU A 1 226 ? 20.219 1.868 -17.469 1 98.19 226 GLU A CA 1
ATOM 1823 C C . GLU A 1 226 ? 19.594 3.197 -17.875 1 98.19 226 GLU A C 1
ATOM 1825 O O . GLU A 1 226 ? 19.719 4.199 -17.172 1 98.19 226 GLU A O 1
ATOM 1830 N N . GLU A 1 227 ? 18.906 3.193 -18.953 1 97.81 227 GLU A N 1
ATOM 1831 C CA . GLU A 1 227 ? 18.266 4.402 -19.469 1 97.81 227 GLU A CA 1
ATOM 1832 C C . GLU A 1 227 ? 17.016 4.742 -18.672 1 97.81 227 GLU A C 1
ATOM 1834 O O . GLU A 1 227 ? 16.688 5.918 -18.469 1 97.81 227 GLU A O 1
ATOM 1839 N N . GLN A 1 228 ? 16.328 3.76 -18.234 1 97.38 228 GLN A N 1
ATOM 1840 C CA . GLN A 1 228 ? 15.016 3.961 -17.641 1 97.38 228 GLN A CA 1
ATOM 1841 C C . GLN A 1 228 ? 15.109 4.121 -16.125 1 97.38 228 GLN A C 1
ATOM 1843 O O . GLN A 1 228 ? 14.188 4.648 -15.5 1 97.38 228 GLN A O 1
ATOM 1848 N N . TYR A 1 229 ? 16.172 3.627 -15.562 1 97.94 229 TYR A N 1
ATOM 1849 C CA . TYR A 1 229 ? 16.312 3.654 -14.117 1 97.94 229 TYR A CA 1
ATOM 1850 C C . TYR A 1 229 ? 17.578 4.418 -13.711 1 97.94 229 TYR A C 1
ATOM 1852 O O . TYR A 1 229 ? 18.641 3.824 -13.523 1 97.94 229 TYR A O 1
ATOM 1860 N N . PRO A 1 230 ? 17.391 5.719 -13.461 1 96.31 230 PRO A N 1
ATOM 1861 C CA . PRO A 1 230 ? 18.562 6.5 -13.039 1 96.31 230 PRO A CA 1
ATOM 1862 C C . PRO A 1 230 ? 19.016 6.156 -11.625 1 96.31 230 PRO A C 1
ATOM 1864 O O . PRO A 1 230 ? 18.234 5.613 -10.836 1 96.31 230 PRO A O 1
ATOM 1867 N N . LEU A 1 231 ? 20.25 6.457 -11.352 1 97.69 231 LEU A N 1
ATOM 1868 C CA . LEU A 1 231 ? 20.797 6.273 -10.008 1 97.69 231 LEU A CA 1
ATOM 1869 C C . LEU A 1 231 ? 20.312 7.379 -9.07 1 97.69 231 LEU A C 1
ATOM 1871 O O . LEU A 1 231 ? 20.234 8.539 -9.477 1 97.69 231 LEU A O 1
ATOM 1875 N N . GLN A 1 232 ? 20.047 6.98 -7.852 1 97.81 232 GLN A N 1
ATOM 1876 C CA . GLN A 1 232 ? 19.875 7.953 -6.777 1 97.81 232 GLN A CA 1
ATOM 1877 C C . GLN A 1 232 ? 21.203 8.578 -6.383 1 97.81 232 GLN A C 1
ATOM 1879 O O . GLN A 1 232 ? 22.266 8.133 -6.836 1 97.81 232 GLN A O 1
ATOM 1884 N N . GLU A 1 233 ? 21.109 9.594 -5.551 1 97.06 233 GLU A N 1
ATOM 1885 C CA . GLU A 1 233 ? 22.328 10.305 -5.152 1 97.06 233 GLU A CA 1
ATOM 1886 C C . GLU A 1 233 ? 23.312 9.367 -4.465 1 97.06 233 GLU A C 1
ATOM 1888 O O . GLU A 1 233 ? 24.531 9.523 -4.602 1 97.06 233 GLU A O 1
ATOM 1893 N N . ASN A 1 234 ? 22.859 8.328 -3.836 1 97.25 234 ASN A N 1
ATOM 1894 C CA . ASN A 1 234 ? 23.75 7.422 -3.111 1 97.25 234 ASN A CA 1
ATOM 1895 C C . ASN A 1 234 ? 24.125 6.215 -3.963 1 97.25 234 ASN A C 1
ATOM 1897 O O . ASN A 1 234 ? 24.703 5.25 -3.455 1 97.25 234 ASN A O 1
ATOM 1901 N N . GLY A 1 235 ? 23.688 6.234 -5.148 1 97.56 235 GLY A N 1
ATOM 1902 C CA . GLY A 1 235 ? 24.109 5.195 -6.078 1 97.56 235 GLY A CA 1
ATOM 1903 C C . GLY A 1 235 ? 23.109 4.051 -6.18 1 97.56 235 GLY A C 1
ATOM 1904 O O . GLY A 1 235 ? 23.234 3.189 -7.051 1 97.56 235 GLY A O 1
ATOM 1905 N N . GLN A 1 236 ? 22.125 4.031 -5.352 1 97.62 236 GLN A N 1
ATOM 1906 C CA . GLN A 1 236 ? 21.109 2.988 -5.406 1 97.62 236 GLN A CA 1
ATOM 1907 C C . GLN A 1 236 ? 20.094 3.268 -6.516 1 97.62 236 GLN A C 1
ATOM 1909 O O . GLN A 1 236 ? 20.047 4.375 -7.059 1 97.62 236 GLN A O 1
ATOM 1914 N N . ILE A 1 237 ? 19.438 2.25 -6.914 1 97.88 237 ILE A N 1
ATOM 1915 C CA . ILE A 1 237 ? 18.312 2.352 -7.84 1 97.88 237 ILE A CA 1
ATOM 1916 C C . ILE A 1 237 ? 17.016 1.965 -7.129 1 97.88 237 ILE A C 1
ATOM 1918 O O . ILE A 1 237 ? 16.969 0.97 -6.402 1 97.88 237 ILE A O 1
ATOM 1922 N N . LEU A 1 238 ? 16 2.754 -7.258 1 97.88 238 LEU A N 1
ATOM 1923 C CA . LEU A 1 238 ? 14.695 2.398 -6.715 1 97.88 238 LEU A CA 1
ATOM 1924 C C . LEU A 1 238 ? 13.852 1.663 -7.754 1 97.88 238 LEU A C 1
ATOM 1926 O O . LEU A 1 238 ? 13.5 2.234 -8.789 1 97.88 238 LEU A O 1
ATOM 1930 N N . LEU A 1 239 ? 13.578 0.431 -7.469 1 96.94 239 LEU A N 1
ATOM 1931 C CA . LEU A 1 239 ? 12.75 -0.388 -8.344 1 96.94 239 LEU A CA 1
ATOM 1932 C C . LEU A 1 239 ? 11.305 -0.433 -7.848 1 96.94 239 LEU A C 1
ATOM 1934 O O . LEU A 1 239 ? 11.016 -1.076 -6.84 1 96.94 239 LEU A O 1
ATOM 1938 N N . ALA A 1 240 ? 10.414 0.256 -8.555 1 97.19 240 ALA A N 1
ATOM 1939 C CA . ALA A 1 240 ? 8.992 0.178 -8.234 1 97.19 240 ALA A CA 1
ATOM 1940 C C . ALA A 1 240 ? 8.43 -1.209 -8.539 1 97.19 240 ALA A C 1
ATOM 1942 O O . ALA A 1 240 ? 8.664 -1.752 -9.625 1 97.19 240 ALA A O 1
ATOM 1943 N N . PHE A 1 241 ? 7.742 -1.741 -7.637 1 95.81 241 PHE A N 1
ATOM 1944 C CA . PHE A 1 241 ? 7.156 -3.068 -7.785 1 95.81 241 PHE A CA 1
ATOM 1945 C C . PHE A 1 241 ? 5.727 -3.09 -7.258 1 95.81 241 PHE A C 1
ATOM 1947 O O . PHE A 1 241 ? 5.484 -3.475 -6.113 1 95.81 241 PHE A O 1
ATOM 1954 N N . PRO A 1 242 ? 4.762 -2.779 -8.117 1 97.56 242 PRO A N 1
ATOM 1955 C CA . PRO A 1 242 ? 3.355 -2.697 -7.707 1 97.56 242 PRO A CA 1
ATOM 1956 C C . PRO A 1 242 ? 2.705 -4.07 -7.551 1 97.56 242 PRO A C 1
ATOM 1958 O O . PRO A 1 242 ? 3.006 -4.988 -8.312 1 97.56 242 PRO A O 1
ATOM 1961 N N . ARG A 1 243 ? 1.868 -4.133 -6.574 1 97.81 243 ARG A N 1
ATOM 1962 C CA . ARG A 1 243 ? 1.083 -5.332 -6.297 1 97.81 243 ARG A CA 1
ATOM 1963 C C . ARG A 1 243 ? -0.376 -4.977 -6.027 1 97.81 243 ARG A C 1
ATOM 1965 O O . ARG A 1 243 ? -0.672 -3.922 -5.469 1 97.81 243 ARG A O 1
ATOM 1972 N N . LEU A 1 244 ? -1.255 -5.852 -6.492 1 98.62 244 LEU A N 1
ATOM 1973 C CA . LEU A 1 244 ? -2.689 -5.746 -6.246 1 98.62 244 LEU A CA 1
ATOM 1974 C C . LEU A 1 244 ? -3.119 -6.688 -5.125 1 98.62 244 LEU A C 1
ATOM 1976 O O . LEU A 1 244 ? -2.762 -7.867 -5.125 1 98.62 244 LEU A O 1
ATOM 1980 N N . PHE A 1 245 ? -3.852 -6.121 -4.164 1 98.69 245 PHE A N 1
ATOM 1981 C CA . PHE A 1 245 ? -4.348 -6.879 -3.02 1 98.69 245 PHE A CA 1
ATOM 1982 C C . PHE A 1 245 ? -5.871 -6.945 -3.035 1 98.69 245 PHE A C 1
ATOM 1984 O O . PHE A 1 245 ? -6.539 -5.957 -3.348 1 98.69 245 PHE A O 1
ATOM 1991 N N . ILE A 1 246 ? -6.398 -8.086 -2.682 1 98.75 246 ILE A N 1
ATOM 1992 C CA . ILE A 1 246 ? -7.84 -8.297 -2.598 1 98.75 246 ILE A CA 1
ATOM 1993 C C . ILE A 1 246 ? -8.172 -9.141 -1.373 1 98.75 246 ILE A C 1
ATOM 1995 O O . ILE A 1 246 ? -7.566 -10.195 -1.159 1 98.75 246 ILE A O 1
ATOM 1999 N N . VAL A 1 247 ? -9.047 -8.688 -0.575 1 98.5 247 VAL A N 1
ATOM 2000 C CA . VAL A 1 247 ? -9.695 -9.484 0.463 1 98.5 247 VAL A CA 1
ATOM 2001 C C . VAL A 1 247 ? -11.211 -9.477 0.253 1 98.5 247 VAL A C 1
ATOM 2003 O O . VAL A 1 247 ? -11.844 -8.422 0.312 1 98.5 247 VAL A O 1
ATOM 2006 N N . ALA A 1 248 ? -11.711 -10.594 -0.054 1 98.75 248 ALA A N 1
ATOM 2007 C CA . ALA A 1 248 ? -13.133 -10.734 -0.343 1 98.75 248 ALA A CA 1
ATOM 2008 C C . ALA A 1 248 ? -13.797 -11.688 0.646 1 98.75 248 ALA A C 1
ATOM 2010 O O . ALA A 1 248 ? -13.422 -12.859 0.737 1 98.75 248 ALA A O 1
ATOM 2011 N N . ARG A 1 249 ? -14.758 -11.219 1.394 1 98.31 249 ARG A N 1
ATOM 2012 C CA . ARG A 1 249 ? -15.484 -12.039 2.359 1 98.31 249 ARG A CA 1
ATOM 2013 C C . ARG A 1 249 ? -16.859 -12.422 1.827 1 98.31 249 ARG A C 1
ATOM 2015 O O . ARG A 1 249 ? -17.672 -11.547 1.498 1 98.31 249 ARG A O 1
ATOM 2022 N N . ARG A 1 250 ? -17.094 -13.703 1.827 1 97.94 250 ARG A N 1
ATOM 2023 C CA . ARG A 1 250 ? -18.391 -14.195 1.37 1 97.94 250 ARG A CA 1
ATOM 2024 C C . ARG A 1 250 ? -19.484 -13.875 2.383 1 97.94 250 ARG A C 1
ATOM 2026 O O . ARG A 1 250 ? -19.344 -14.18 3.57 1 97.94 250 ARG A O 1
ATOM 2033 N N . THR A 1 251 ? -20.547 -13.195 2.07 1 92.75 251 THR A N 1
ATOM 2034 C CA . THR A 1 251 ? -21.609 -12.789 2.992 1 92.75 251 THR A CA 1
ATOM 2035 C C . THR A 1 251 ? -22.578 -13.938 3.24 1 92.75 251 THR A C 1
ATOM 2037 O O . THR A 1 251 ? -23.062 -14.109 4.355 1 92.75 251 THR A O 1
ATOM 2040 N N . GLU A 1 252 ? -23.25 -14.617 2.277 1 83.62 252 GLU A N 1
ATOM 2041 C CA . GLU A 1 252 ? -24.219 -15.695 2.449 1 83.62 252 GLU A CA 1
ATOM 2042 C C . GLU A 1 252 ? -23.734 -16.984 1.785 1 83.62 252 GLU A C 1
ATOM 2044 O O . GLU A 1 252 ? -22.922 -16.938 0.852 1 83.62 252 GLU A O 1
ATOM 2049 N N . MET B 1 1 ? 3.727 -6.562 29.312 1 28.95 1 MET B N 1
ATOM 2050 C CA . MET B 1 1 ? 3.764 -5.742 28.109 1 28.95 1 MET B CA 1
ATOM 2051 C C . MET B 1 1 ? 2.623 -6.105 27.156 1 28.95 1 MET B C 1
ATOM 2053 O O . MET B 1 1 ? 2.535 -7.242 26.703 1 28.95 1 MET B O 1
ATOM 2057 N N . SER B 1 2 ? 1.557 -5.473 27.234 1 37.06 2 SER B N 1
ATOM 2058 C CA . SER B 1 2 ? 0.358 -5.801 26.469 1 37.06 2 SER B CA 1
ATOM 2059 C C . SER B 1 2 ? 0.66 -5.898 24.969 1 37.06 2 SER B C 1
ATOM 2061 O O . SER B 1 2 ? 1.381 -5.062 24.422 1 37.06 2 SER B O 1
ATOM 2063 N N . ASP B 1 3 ? 0.693 -7.078 24.359 1 50.19 3 ASP B N 1
ATOM 2064 C CA . ASP B 1 3 ? 1.08 -7.48 23.016 1 50.19 3 ASP B CA 1
ATOM 2065 C C . ASP B 1 3 ? 0.333 -6.664 21.969 1 50.19 3 ASP B C 1
ATOM 2067 O O . ASP B 1 3 ? -0.866 -6.859 21.75 1 50.19 3 ASP B O 1
ATOM 2071 N N . TRP B 1 4 ? 0.747 -5.41 21.922 1 50.41 4 TRP B N 1
ATOM 2072 C CA . TRP B 1 4 ? 0.17 -4.613 20.844 1 50.41 4 TRP B CA 1
ATOM 2073 C C . TRP B 1 4 ? 0.128 -5.406 19.547 1 50.41 4 TRP B C 1
ATOM 2075 O O . TRP B 1 4 ? 1.134 -5.988 19.141 1 50.41 4 TRP B O 1
ATOM 2085 N N . ASN B 1 5 ? -1.112 -5.781 19.109 1 54.09 5 ASN B N 1
ATOM 2086 C CA . ASN B 1 5 ? -1.334 -6.535 17.875 1 54.09 5 ASN B CA 1
ATOM 2087 C C . ASN B 1 5 ? -1.964 -5.668 16.797 1 54.09 5 ASN B C 1
ATOM 2089 O O . ASN B 1 5 ? -3.18 -5.469 16.781 1 54.09 5 ASN B O 1
ATOM 2093 N N . PRO B 1 6 ? -1.176 -5.031 16.016 1 51 6 PRO B N 1
ATOM 2094 C CA . PRO B 1 6 ? -1.731 -4.152 14.984 1 51 6 PRO B CA 1
ATOM 2095 C C . PRO B 1 6 ? -2.814 -4.832 14.148 1 51 6 PRO B C 1
ATOM 2097 O O . PRO B 1 6 ? -3.705 -4.16 13.625 1 51 6 PRO B O 1
ATOM 2100 N N . SER B 1 7 ? -2.67 -6.168 14.047 1 51.5 7 SER B N 1
ATOM 2101 C CA . SER B 1 7 ? -3.668 -6.844 13.227 1 51.5 7 SER B CA 1
ATOM 2102 C C . SER B 1 7 ? -5.078 -6.605 13.758 1 51.5 7 SER B C 1
ATOM 2104 O O . SER B 1 7 ? -6.027 -6.48 12.984 1 51.5 7 SER B O 1
ATOM 2106 N N . LEU B 1 8 ? -5.094 -6.574 15.086 1 51.75 8 LEU B N 1
ATOM 2107 C CA . LEU B 1 8 ? -6.402 -6.332 15.68 1 51.75 8 LEU B CA 1
ATOM 2108 C C . LEU B 1 8 ? -6.926 -4.949 15.297 1 51.75 8 LEU B C 1
ATOM 2110 O O . LEU B 1 8 ? -8.109 -4.789 15.008 1 51.75 8 LEU B O 1
ATOM 2114 N N . TYR B 1 9 ? -5.949 -4.164 15.172 1 50.75 9 TYR B N 1
ATOM 2115 C CA . TYR B 1 9 ? -6.34 -2.791 14.867 1 50.75 9 TYR B CA 1
ATOM 2116 C C . TYR B 1 9 ? -6.605 -2.621 13.375 1 50.75 9 TYR B C 1
ATOM 2118 O O . TYR B 1 9 ? -7.504 -1.874 12.984 1 50.75 9 TYR B O 1
ATOM 2126 N N . LEU B 1 10 ? -5.832 -3.332 12.641 1 52.94 10 LEU B N 1
ATOM 2127 C CA . LEU B 1 10 ? -5.977 -3.219 11.195 1 52.94 10 LEU B CA 1
ATOM 2128 C C . LEU B 1 10 ? -7.363 -3.674 10.742 1 52.94 10 LEU B C 1
ATOM 2130 O O . LEU B 1 10 ? -7.969 -3.057 9.867 1 52.94 10 LEU B O 1
ATOM 2134 N N . HIS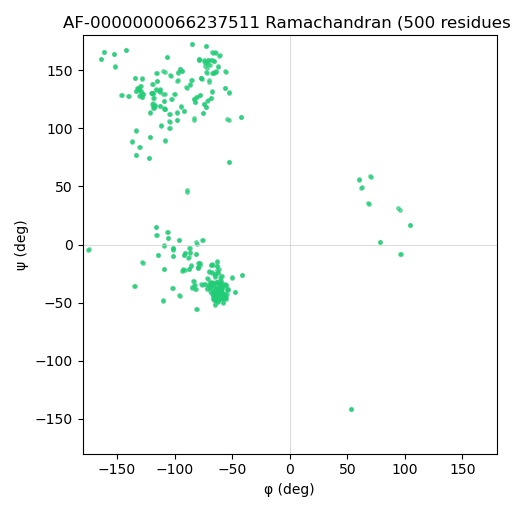 B 1 11 ? -7.758 -4.664 11.398 1 50.78 11 HIS B N 1
ATOM 2135 C CA . HIS B 1 11 ? -9.023 -5.273 11.016 1 50.78 11 HIS B CA 1
ATOM 2136 C C . HIS B 1 11 ? -10.195 -4.34 11.305 1 50.78 11 HIS B C 1
ATOM 2138 O O . HIS B 1 11 ? -11.148 -4.266 10.523 1 50.78 11 HIS B O 1
ATOM 2144 N N . PHE B 1 12 ? -9.992 -3.586 12.352 1 44.66 12 PHE B N 1
ATOM 2145 C CA . PHE B 1 12 ? -11.172 -2.844 12.789 1 44.66 12 PHE B CA 1
ATOM 2146 C C . PHE B 1 12 ? -11.008 -1.355 12.5 1 44.66 12 PHE B C 1
ATOM 2148 O O . PHE B 1 12 ? -11.938 -0.573 12.711 1 44.66 12 PHE B O 1
ATOM 2155 N N . SER B 1 13 ? -9.93 -1.216 12 1 53.56 13 SER B N 1
ATOM 2156 C CA . SER B 1 13 ? -9.742 0.217 11.797 1 53.56 13 SER B CA 1
ATOM 2157 C C . SER B 1 13 ? -10.68 0.754 10.727 1 53.56 13 SER B C 1
ATOM 2159 O O . SER B 1 13 ? -10.812 0.159 9.656 1 53.56 13 SER B O 1
ATOM 2161 N N . ALA B 1 14 ? -11.312 1.739 11.258 1 64.94 14 ALA B N 1
ATOM 2162 C CA . ALA B 1 14 ? -12.094 2.496 10.281 1 64.94 14 ALA B CA 1
ATOM 2163 C C . ALA B 1 14 ? -11.211 2.975 9.133 1 64.94 14 ALA B C 1
ATOM 2165 O O . ALA B 1 14 ? -9.992 3.055 9.266 1 64.94 14 ALA B O 1
ATOM 2166 N N . GLU B 1 15 ? -11.727 3.084 8.023 1 71.69 15 GLU B N 1
ATOM 2167 C CA . GLU B 1 15 ? -11.086 3.545 6.801 1 71.69 15 GLU B CA 1
ATOM 2168 C C . GLU B 1 15 ? -10.172 4.742 7.07 1 71.69 15 GLU B C 1
ATOM 2170 O O . GLU B 1 15 ? -9.086 4.848 6.492 1 71.69 15 GLU B O 1
ATOM 2175 N N . ARG B 1 16 ? -10.539 5.387 8.07 1 73.56 16 ARG B N 1
ATOM 2176 C CA . ARG B 1 16 ? -9.797 6.629 8.281 1 73.56 16 ARG B CA 1
ATOM 2177 C C . ARG B 1 16 ? -8.539 6.379 9.102 1 73.56 16 ARG B C 1
ATOM 2179 O O . ARG B 1 16 ? -7.57 7.137 9.008 1 73.56 16 ARG B O 1
ATOM 2186 N N . SER B 1 17 ? -8.531 5.32 9.797 1 88.69 17 SER B N 1
ATOM 2187 C CA . SER B 1 17 ? -7.383 5.074 10.664 1 88.69 17 SER B CA 1
ATOM 2188 C C . SER B 1 17 ? -6.418 4.07 10.039 1 88.69 17 SER B C 1
ATOM 2190 O O . SER B 1 17 ? -5.281 3.926 10.492 1 88.69 17 SER B O 1
ATOM 2192 N N . ARG B 1 18 ? -6.785 3.434 9 1 92.38 18 ARG B N 1
ATOM 2193 C CA . ARG B 1 18 ? -6.012 2.348 8.398 1 92.38 18 ARG B CA 1
ATOM 2194 C C . ARG B 1 18 ? -4.617 2.82 8.016 1 92.38 18 ARG B C 1
ATOM 2196 O O . ARG B 1 18 ? -3.623 2.158 8.32 1 92.38 18 ARG B O 1
ATOM 2203 N N . PRO B 1 19 ? -4.5 4.051 7.426 1 95.81 19 PRO B N 1
ATOM 2204 C CA . PRO B 1 19 ? -3.148 4.477 7.051 1 95.81 19 PRO B CA 1
ATOM 2205 C C . PRO B 1 19 ? -2.223 4.641 8.25 1 95.81 19 PRO B C 1
ATOM 2207 O O . PRO B 1 19 ? -1.052 4.258 8.195 1 95.81 19 PRO B O 1
ATOM 2210 N N . ALA B 1 20 ? -2.75 5.141 9.359 1 96.06 20 ALA B N 1
ATOM 2211 C CA . ALA B 1 20 ? -1.944 5.328 10.562 1 96.06 20 ALA B CA 1
ATOM 2212 C C . ALA B 1 20 ? -1.49 3.99 11.133 1 96.06 20 ALA B C 1
ATOM 2214 O O . ALA B 1 20 ? -0.331 3.836 11.523 1 96.06 20 ALA B O 1
ATOM 2215 N N . VAL B 1 21 ? -2.406 3.061 11.141 1 93.81 21 VAL B N 1
ATOM 2216 C CA . VAL B 1 21 ? -2.115 1.735 11.68 1 93.81 21 VAL B CA 1
ATOM 2217 C C . VAL B 1 21 ? -1.061 1.049 10.812 1 93.81 21 VAL B C 1
ATOM 2219 O O . VAL B 1 21 ? -0.112 0.455 11.336 1 93.81 21 VAL B O 1
ATOM 2222 N N . GLU B 1 22 ? -1.223 1.132 9.523 1 93.94 22 GLU B N 1
ATOM 2223 C CA . GLU B 1 22 ? -0.295 0.487 8.594 1 93.94 22 GLU B CA 1
ATOM 2224 C C . GLU B 1 22 ? 1.076 1.155 8.633 1 93.94 22 GLU B C 1
ATOM 2226 O O . GLU B 1 22 ? 2.104 0.484 8.516 1 93.94 22 GLU B O 1
ATOM 2231 N N . LEU B 1 23 ? 1.099 2.48 8.812 1 96.56 23 LEU B N 1
ATOM 2232 C CA . LEU B 1 23 ? 2.367 3.174 9.008 1 96.56 23 LEU B CA 1
ATOM 2233 C C . LEU B 1 23 ? 3.059 2.693 10.281 1 96.56 23 LEU B C 1
ATOM 2235 O O . LEU B 1 23 ? 4.242 2.346 10.258 1 96.56 23 LEU B O 1
ATOM 2239 N N . LEU B 1 24 ? 2.303 2.662 11.344 1 95.38 24 LEU B N 1
ATOM 2240 C CA . LEU B 1 24 ? 2.834 2.293 12.648 1 95.38 24 LEU B CA 1
ATOM 2241 C C . LEU B 1 24 ? 3.383 0.871 12.633 1 95.38 24 LEU B C 1
ATOM 2243 O O . LEU B 1 24 ? 4.395 0.583 13.281 1 95.38 24 LEU B O 1
ATOM 2247 N N . ALA B 1 25 ? 2.775 0.014 11.898 1 91.19 25 ALA B N 1
ATOM 2248 C CA . ALA B 1 25 ? 3.17 -1.391 11.82 1 91.19 25 ALA B CA 1
ATOM 2249 C C . ALA B 1 25 ? 4.574 -1.534 11.242 1 91.19 25 ALA B C 1
ATOM 2251 O O . ALA B 1 25 ? 5.234 -2.553 11.453 1 91.19 25 ALA B O 1
ATOM 2252 N N . ARG B 1 26 ? 5.051 -0.504 10.57 1 94 26 ARG B N 1
ATOM 2253 C CA . ARG B 1 26 ? 6.344 -0.6 9.906 1 94 26 ARG B CA 1
ATOM 2254 C C . ARG B 1 26 ? 7.434 0.093 10.719 1 94 26 ARG B C 1
ATOM 2256 O O . ARG B 1 26 ? 8.609 0.077 10.336 1 94 26 ARG B O 1
ATOM 2263 N N . VAL B 1 27 ? 7.051 0.68 11.789 1 95.38 27 VAL B N 1
ATOM 2264 C CA . VAL B 1 27 ? 8.039 1.323 12.648 1 95.38 27 VAL B CA 1
ATOM 2265 C C . VAL B 1 27 ? 8.852 0.261 13.383 1 95.38 27 VAL B C 1
ATOM 2267 O O . VAL B 1 27 ? 8.305 -0.5 14.188 1 95.38 27 VAL B O 1
ATOM 2270 N N . PRO B 1 28 ? 10.156 0.206 13.172 1 93.06 28 PRO B N 1
ATOM 2271 C CA . PRO B 1 28 ? 10.984 -0.88 13.703 1 93.06 28 PRO B CA 1
ATOM 2272 C C . PRO B 1 28 ? 11.531 -0.578 15.094 1 93.06 28 PRO B C 1
ATOM 2274 O O . PRO B 1 28 ? 12.719 -0.78 15.352 1 93.06 28 PRO B O 1
ATOM 2277 N N . LEU B 1 29 ? 10.711 -0.115 15.961 1 93.56 29 LEU B N 1
ATOM 2278 C CA . LEU B 1 29 ? 11.125 0.197 17.328 1 93.56 29 LEU B CA 1
ATOM 2279 C C . LEU B 1 29 ? 10.336 -0.625 18.328 1 93.56 29 LEU B C 1
ATOM 2281 O O . LEU B 1 29 ? 9.102 -0.696 18.25 1 93.56 29 LEU B O 1
ATOM 2285 N N . GLU B 1 30 ? 11.016 -1.218 19.203 1 89.5 30 GLU B N 1
ATOM 2286 C CA . GLU B 1 30 ? 10.359 -2.004 20.25 1 89.5 30 GLU B CA 1
ATOM 2287 C C . GLU B 1 30 ? 10.188 -1.191 21.531 1 89.5 30 GLU B C 1
ATOM 2289 O O . GLU B 1 30 ? 9.125 -1.237 22.156 1 89.5 30 GLU B O 1
ATOM 2294 N N . ASN B 1 31 ? 11.266 -0.507 21.828 1 89.94 31 ASN B N 1
ATOM 2295 C CA . ASN B 1 31 ? 11.25 0.318 23.031 1 89.94 31 ASN B CA 1
ATOM 2296 C C . ASN B 1 31 ? 11.477 1.792 22.703 1 89.94 31 ASN B C 1
ATOM 2298 O O . ASN B 1 31 ? 12.453 2.145 22.047 1 89.94 31 ASN B O 1
ATOM 2302 N N . VAL B 1 32 ? 10.523 2.551 23.078 1 95.5 32 VAL B N 1
ATOM 2303 C CA . VAL B 1 32 ? 10.609 3.988 22.844 1 95.5 32 VAL B CA 1
ATOM 2304 C C . VAL B 1 32 ? 10.336 4.746 24.141 1 95.5 32 VAL B C 1
ATOM 2306 O O . VAL B 1 32 ? 9.523 4.309 24.969 1 95.5 32 VAL B O 1
ATOM 2309 N N . GLU B 1 33 ? 11.023 5.809 24.328 1 97.81 33 GLU B N 1
ATOM 2310 C CA . GLU B 1 33 ? 10.82 6.633 25.516 1 97.81 33 GLU B CA 1
ATOM 2311 C C . GLU B 1 33 ? 10.172 7.969 25.156 1 97.81 33 GLU B C 1
ATOM 2313 O O . GLU B 1 33 ? 9.219 8.398 25.797 1 97.81 33 GLU B O 1
ATOM 2318 N N . TYR B 1 34 ? 10.711 8.625 24.141 1 98.56 34 TYR B N 1
ATOM 2319 C CA . TYR B 1 34 ? 10.242 9.953 23.75 1 98.56 34 TYR B CA 1
ATOM 2320 C C . TYR B 1 34 ? 9.664 9.93 22.344 1 98.56 34 TYR B C 1
ATOM 2322 O O . TYR B 1 34 ? 10.375 9.609 21.391 1 98.56 34 TYR B O 1
ATOM 2330 N N . VAL B 1 35 ? 8.391 10.273 22.188 1 98.75 35 VAL B N 1
ATOM 2331 C CA . VAL B 1 35 ? 7.676 10.203 20.906 1 98.75 35 VAL B CA 1
ATOM 2332 C C . VAL B 1 35 ? 6.969 11.531 20.641 1 98.75 35 VAL B C 1
ATOM 2334 O O . VAL B 1 35 ? 6.391 12.125 21.562 1 98.75 35 VAL B O 1
ATOM 2337 N N . ALA B 1 36 ? 7.059 11.992 19.438 1 98.81 36 ALA B N 1
ATOM 2338 C CA . ALA B 1 36 ? 6.258 13.133 19.016 1 98.81 36 ALA B CA 1
ATOM 2339 C C . ALA B 1 36 ? 5.277 12.734 17.906 1 98.81 36 ALA B C 1
ATOM 2341 O O . ALA B 1 36 ? 5.629 11.992 17 1 98.81 36 ALA B O 1
ATOM 2342 N N . ASP B 1 37 ? 4.047 13.148 18.047 1 98.81 37 ASP B N 1
ATOM 2343 C CA . ASP B 1 37 ? 3.012 13.047 17.031 1 98.81 37 ASP B CA 1
ATOM 2344 C C . ASP B 1 37 ? 2.74 14.406 16.391 1 98.81 37 ASP B C 1
ATOM 2346 O O . ASP B 1 37 ? 2.01 15.227 16.953 1 98.81 37 ASP B O 1
ATOM 2350 N N . LEU B 1 38 ? 3.324 14.633 15.164 1 98.81 38 LEU B N 1
ATOM 2351 C CA . LEU B 1 38 ? 3.201 15.922 14.492 1 98.81 38 LEU B CA 1
ATOM 2352 C C . LEU B 1 38 ? 1.881 16.016 13.734 1 98.81 38 LEU B C 1
ATOM 2354 O O . LEU B 1 38 ? 1.632 15.234 12.812 1 98.81 38 LEU B O 1
ATOM 2358 N N . GLY B 1 39 ? 1.117 17 13.992 1 97.88 39 GLY B N 1
ATOM 2359 C CA . GLY B 1 39 ? -0.241 17.062 13.477 1 97.88 39 GLY B CA 1
ATOM 2360 C C . GLY B 1 39 ? -1.167 16.047 14.117 1 97.88 39 GLY B C 1
ATOM 2361 O O . GLY B 1 39 ? -1.83 15.273 13.422 1 97.88 39 GLY B O 1
ATOM 2362 N N . CYS B 1 40 ? -1.299 16.141 15.461 1 97.75 40 CYS B N 1
ATOM 2363 C CA . CYS B 1 40 ? -1.943 15.07 16.219 1 97.75 40 CYS B CA 1
ATOM 2364 C C . CYS B 1 40 ? -3.461 15.172 16.125 1 97.75 40 CYS B C 1
ATOM 2366 O O . CYS B 1 40 ? -4.176 14.234 16.469 1 97.75 40 CYS B O 1
ATOM 2368 N N . GLY B 1 41 ? -4.012 16.344 15.688 1 95.69 41 GLY B N 1
ATOM 2369 C CA . GLY B 1 41 ? -5.453 16.516 15.68 1 95.69 41 GLY B CA 1
ATOM 2370 C C . GLY B 1 41 ? -6.098 16.219 17.031 1 95.69 41 GLY B C 1
ATOM 2371 O O . GLY B 1 41 ? -5.586 16.641 18.062 1 95.69 41 GLY B O 1
ATOM 2372 N N . PRO B 1 42 ? -7.227 15.609 16.984 1 95.12 42 PRO B N 1
ATOM 2373 C CA . PRO B 1 42 ? -7.906 15.297 18.25 1 95.12 42 PRO B CA 1
ATOM 2374 C C . PRO B 1 42 ? -7.277 14.117 18.984 1 95.12 42 PRO B C 1
ATOM 2376 O O . PRO B 1 42 ? -7.844 13.617 19.953 1 95.12 42 PRO B O 1
ATOM 2379 N N . GLY B 1 43 ? -6.176 13.57 18.469 1 96.38 43 GLY B N 1
ATOM 2380 C CA . GLY B 1 43 ? -5.398 12.609 19.234 1 96.38 43 GLY B CA 1
ATOM 2381 C C . GLY B 1 43 ? -5.59 11.18 18.766 1 96.38 43 GLY B C 1
ATOM 2382 O O . GLY B 1 43 ? -5.207 10.234 19.453 1 96.38 43 GLY B O 1
ATOM 2383 N N . ASN B 1 44 ? -6.137 10.992 17.547 1 93.38 44 ASN B N 1
ATOM 2384 C CA . ASN B 1 44 ? -6.395 9.641 17.062 1 93.38 44 ASN B CA 1
ATOM 2385 C C . ASN B 1 44 ? -5.102 8.859 16.859 1 93.38 44 ASN B C 1
ATOM 2387 O O . ASN B 1 44 ? -4.973 7.727 17.328 1 93.38 44 ASN B O 1
ATOM 2391 N N . SER B 1 45 ? -4.199 9.438 16.141 1 95.69 45 SER B N 1
ATOM 2392 C CA . SER B 1 45 ? -2.92 8.766 15.938 1 95.69 45 SER B CA 1
ATOM 2393 C C . SER B 1 45 ? -2.146 8.633 17.234 1 95.69 45 SER B C 1
ATOM 2395 O O . SER B 1 45 ? -1.477 7.621 17.469 1 95.69 45 SER B O 1
ATOM 2397 N N . THR B 1 46 ? -2.246 9.641 18.109 1 97.44 46 THR B N 1
ATOM 2398 C CA . THR B 1 46 ? -1.577 9.602 19.406 1 97.44 46 THR B CA 1
ATOM 2399 C C . THR B 1 46 ? -2.066 8.422 20.234 1 97.44 46 THR B C 1
ATOM 2401 O O . THR B 1 46 ? -1.277 7.773 20.922 1 97.44 46 THR B O 1
ATOM 2404 N N . ALA B 1 47 ? -3.334 8.172 20.156 1 96.06 47 ALA B N 1
ATOM 2405 C CA . ALA B 1 47 ? -3.91 7.043 20.875 1 96.06 47 ALA B CA 1
ATOM 2406 C C . ALA B 1 47 ? -3.277 5.727 20.438 1 96.06 47 ALA B C 1
ATOM 2408 O O . ALA B 1 47 ? -3 4.859 21.266 1 96.06 47 ALA B O 1
ATOM 2409 N N . LEU B 1 48 ? -3.057 5.539 19.156 1 94.38 48 LEU B N 1
ATOM 2410 C CA . LEU B 1 48 ? -2.406 4.348 18.625 1 94.38 48 LEU B CA 1
ATOM 2411 C C . LEU B 1 48 ? -0.984 4.223 19.156 1 94.38 48 LEU B C 1
ATOM 2413 O O . LEU B 1 48 ? -0.556 3.129 19.547 1 94.38 48 LEU B O 1
ATOM 2417 N N . LEU B 1 49 ? -0.295 5.328 19.203 1 96.81 49 LEU B N 1
ATOM 2418 C CA . LEU B 1 49 ? 1.068 5.344 19.734 1 96.81 49 LEU B CA 1
ATOM 2419 C C . LEU B 1 49 ? 1.092 4.961 21.203 1 96.81 49 LEU B C 1
ATOM 2421 O O . LEU B 1 49 ? 1.922 4.156 21.625 1 96.81 49 LEU B O 1
ATOM 2425 N N . HIS B 1 50 ? 0.182 5.543 21.938 1 96.5 50 HIS B N 1
ATOM 2426 C CA . HIS B 1 50 ? 0.089 5.281 23.375 1 96.5 50 HIS B CA 1
ATOM 2427 C C . HIS B 1 50 ? -0.24 3.816 23.641 1 96.5 50 HIS B C 1
ATOM 2429 O O . HIS B 1 50 ? 0.257 3.234 24.609 1 96.5 50 HIS B O 1
ATOM 2435 N N . GLN B 1 51 ? -1.069 3.277 22.828 1 93.12 51 GLN B N 1
ATOM 2436 C CA . GLN B 1 51 ? -1.423 1.869 22.984 1 93.12 51 GLN B CA 1
ATOM 2437 C C . GLN B 1 51 ? -0.213 0.972 22.734 1 93.12 51 GLN B C 1
ATOM 2439 O O . GLN B 1 51 ? -0.02 -0.02 23.453 1 93.12 51 GLN B O 1
ATOM 2444 N N . ARG B 1 52 ? 0.55 1.31 21.766 1 92.19 52 ARG B N 1
ATOM 2445 C CA . ARG B 1 52 ? 1.719 0.492 21.453 1 92.19 52 ARG B CA 1
ATOM 2446 C C . ARG B 1 52 ? 2.803 0.663 22.516 1 92.19 52 ARG B C 1
ATOM 2448 O O . ARG B 1 52 ? 3.494 -0.296 22.859 1 92.19 52 ARG B O 1
ATOM 2455 N N . TRP B 1 53 ? 2.961 1.916 23.031 1 95.62 53 TRP B N 1
ATOM 2456 C CA . TRP B 1 53 ? 3.973 2.215 24.031 1 95.62 53 TRP B CA 1
ATOM 2457 C C . TRP B 1 53 ? 3.367 2.982 25.203 1 95.62 53 TRP B C 1
ATOM 2459 O O . TRP B 1 53 ? 3.582 4.188 25.344 1 95.62 53 TRP B O 1
ATOM 2469 N N . PRO B 1 54 ? 2.801 2.309 26.109 1 95 54 PRO B N 1
ATOM 2470 C CA . PRO B 1 54 ? 2.078 2.982 27.188 1 95 54 PRO B CA 1
ATOM 2471 C C . PRO B 1 54 ? 3.01 3.717 28.156 1 95 54 PRO B C 1
ATOM 2473 O O . PRO B 1 54 ? 2.59 4.668 28.812 1 95 54 PRO B O 1
ATOM 2476 N N . ALA B 1 55 ? 4.223 3.283 28.188 1 96.44 55 ALA B N 1
ATOM 2477 C CA . ALA B 1 55 ? 5.152 3.873 29.141 1 96.44 55 ALA B CA 1
ATOM 2478 C C . ALA B 1 55 ? 5.906 5.047 28.531 1 96.44 55 ALA B C 1
ATOM 2480 O O . ALA B 1 55 ? 6.602 5.781 29.219 1 96.44 55 ALA B O 1
ATOM 2481 N N . ALA B 1 56 ? 5.777 5.262 27.234 1 97.81 56 ALA B N 1
ATOM 2482 C CA . ALA B 1 56 ? 6.504 6.328 26.547 1 97.81 56 ALA B CA 1
ATOM 2483 C C . ALA B 1 56 ? 5.934 7.699 26.906 1 97.81 56 ALA B C 1
ATOM 2485 O O . ALA B 1 56 ? 4.746 7.82 27.219 1 97.81 56 ALA B O 1
ATOM 2486 N N . ARG B 1 57 ? 6.812 8.648 26.906 1 98.38 57 ARG B N 1
ATOM 2487 C CA . ARG B 1 57 ? 6.375 10.039 26.953 1 98.38 57 ARG B CA 1
ATOM 2488 C C . ARG B 1 57 ? 6.008 10.547 25.578 1 98.38 57 ARG B C 1
ATOM 2490 O O . ARG B 1 57 ? 6.887 10.812 24.75 1 98.38 57 ARG B O 1
ATOM 2497 N N . ILE B 1 58 ? 4.73 10.734 25.375 1 98.56 58 ILE B N 1
ATOM 2498 C CA . ILE B 1 58 ? 4.23 11.094 24.047 1 98.56 58 ILE B CA 1
ATOM 2499 C C . ILE B 1 58 ? 3.74 12.547 24.062 1 98.56 58 ILE B C 1
ATOM 2501 O O . ILE B 1 58 ? 2.963 12.93 24.938 1 98.56 58 ILE B O 1
ATOM 2505 N N . THR B 1 59 ? 4.211 13.305 23.094 1 98.69 59 THR B N 1
ATOM 2506 C CA . THR B 1 59 ? 3.768 14.68 22.922 1 98.69 59 THR B CA 1
ATOM 2507 C C . THR B 1 59 ? 3.092 14.859 21.562 1 98.69 59 THR B C 1
ATOM 2509 O O . THR B 1 59 ? 3.703 14.617 20.516 1 98.69 59 THR B O 1
ATOM 2512 N N . GLY B 1 60 ? 1.832 15.203 21.562 1 98.69 60 GLY B N 1
ATOM 2513 C CA . GLY B 1 60 ? 1.132 15.594 20.344 1 98.69 60 GLY B CA 1
ATOM 2514 C C . GLY B 1 60 ? 1.222 17.078 20.062 1 98.69 60 GLY B C 1
ATOM 2515 O O . GLY B 1 60 ? 1.086 17.906 20.969 1 98.69 60 GLY B O 1
ATOM 2516 N N . ILE B 1 61 ? 1.502 17.438 18.797 1 98.62 61 ILE B N 1
ATOM 2517 C CA . ILE B 1 61 ? 1.643 18.828 18.391 1 98.62 61 ILE B CA 1
ATOM 2518 C C . ILE B 1 61 ? 0.581 19.172 17.344 1 98.62 61 ILE B C 1
ATOM 2520 O O . ILE B 1 61 ? 0.393 18.422 16.375 1 98.62 61 ILE B O 1
ATOM 2524 N N . ASP B 1 62 ? -0.106 20.203 17.531 1 97.69 62 ASP B N 1
ATOM 2525 C CA . ASP B 1 62 ? -1.051 20.734 16.562 1 97.69 62 ASP B CA 1
ATOM 2526 C C . ASP B 1 62 ? -1.199 22.25 16.703 1 97.69 62 ASP B C 1
ATOM 2528 O O . ASP B 1 62 ? -0.999 22.797 17.781 1 97.69 62 ASP B O 1
ATOM 2532 N N . SER B 1 63 ? -1.548 22.891 15.617 1 96.12 63 SER B N 1
ATOM 2533 C CA . SER B 1 63 ? -1.661 24.344 15.648 1 96.12 63 SER B CA 1
ATOM 2534 C C . SER B 1 63 ? -3.053 24.781 16.094 1 96.12 63 SER B C 1
ATOM 2536 O O . SER B 1 63 ? -3.271 25.953 16.406 1 96.12 63 SER B O 1
ATOM 2538 N N . SER B 1 64 ? -4.031 23.906 16.188 1 94.31 64 SER B N 1
ATOM 2539 C CA . SER B 1 64 ? -5.414 24.234 16.516 1 94.31 64 SER B CA 1
ATOM 2540 C C . SER B 1 64 ? -5.688 24.078 18 1 94.31 64 SER B C 1
ATOM 2542 O O . SER B 1 64 ? -5.676 22.953 18.516 1 94.31 64 SER B O 1
ATOM 2544 N N . PRO B 1 65 ? -6.062 25.172 18.656 1 96.19 65 PRO B N 1
ATOM 2545 C CA . PRO B 1 65 ? -6.391 25.062 20.078 1 96.19 65 PRO B CA 1
ATOM 2546 C C . PRO B 1 65 ? -7.559 24.125 20.344 1 96.19 65 PRO B C 1
ATOM 2548 O O . PRO B 1 65 ? -7.559 23.391 21.344 1 96.19 65 PRO B O 1
ATOM 2551 N N . ALA B 1 66 ? -8.477 24.125 19.438 1 95 66 ALA B N 1
ATOM 2552 C CA . ALA B 1 66 ? -9.641 23.266 19.609 1 95 66 ALA B CA 1
ATOM 2553 C C . ALA B 1 66 ? -9.25 21.781 19.531 1 95 66 ALA B C 1
ATOM 2555 O O . ALA B 1 66 ? -9.734 20.969 20.312 1 95 66 ALA B O 1
ATOM 2556 N N . MET B 1 67 ? -8.422 21.438 18.609 1 94.75 67 MET B N 1
ATOM 2557 C CA . MET B 1 67 ? -7.934 20.062 18.469 1 94.75 67 MET B CA 1
ATOM 2558 C C . MET B 1 67 ? -7.145 19.641 19.703 1 94.75 67 MET B C 1
ATOM 2560 O O . MET B 1 67 ? -7.32 18.531 20.203 1 94.75 67 MET B O 1
ATOM 2564 N N . ILE B 1 68 ? -6.355 20.531 20.219 1 97.19 68 ILE B N 1
ATOM 2565 C CA . ILE B 1 68 ? -5.523 20.234 21.375 1 97.19 68 ILE B CA 1
ATOM 2566 C C . ILE B 1 68 ? -6.41 19.984 22.594 1 97.19 68 ILE B C 1
ATOM 2568 O O . ILE B 1 68 ? -6.164 19.062 23.375 1 97.19 68 ILE B O 1
ATOM 2572 N N . ALA B 1 69 ? -7.395 20.812 22.75 1 97.44 69 ALA B N 1
ATOM 2573 C CA . ALA B 1 69 ? -8.32 20.625 23.859 1 97.44 69 ALA B CA 1
ATOM 2574 C C . ALA B 1 69 ? -8.992 19.266 23.797 1 97.44 69 ALA B C 1
ATOM 2576 O O . ALA B 1 69 ? -9.094 18.578 24.812 1 97.44 69 ALA B O 1
ATOM 2577 N N . GLU B 1 70 ? -9.375 18.906 22.609 1 97 70 GLU B N 1
ATOM 2578 C CA . GLU B 1 70 ? -10 17.594 22.422 1 97 70 GLU B CA 1
ATOM 2579 C C . GLU B 1 70 ? -9.016 16.469 22.703 1 97 70 GLU B C 1
ATOM 2581 O O . GLU B 1 70 ? -9.375 15.484 23.359 1 97 70 GLU B O 1
ATOM 2586 N N . ALA B 1 71 ? -7.867 16.594 22.25 1 97.75 71 ALA B N 1
ATOM 2587 C CA . ALA B 1 71 ? -6.844 15.57 22.453 1 97.75 71 ALA B CA 1
ATOM 2588 C C . ALA B 1 71 ? -6.527 15.391 23.938 1 97.75 71 ALA B C 1
ATOM 2590 O O . ALA B 1 71 ? -6.422 14.258 24.422 1 97.75 71 ALA B O 1
ATOM 2591 N N . ARG B 1 72 ? -6.387 16.5 24.688 1 97.88 72 ARG B N 1
ATOM 2592 C CA . ARG B 1 72 ? -6.098 16.453 26.125 1 97.88 72 ARG B CA 1
ATOM 2593 C C . ARG B 1 72 ? -7.191 15.727 26.875 1 97.88 72 ARG B C 1
ATOM 2595 O O . ARG B 1 72 ? -6.91 14.977 27.812 1 97.88 72 ARG B O 1
ATOM 2602 N N . SER B 1 73 ? -8.344 15.992 26.422 1 97.56 73 SER B N 1
ATOM 2603 C CA . SER B 1 73 ? -9.477 15.344 27.062 1 97.56 73 SER B CA 1
ATOM 2604 C C . SER B 1 73 ? -9.492 13.844 26.766 1 97.56 73 SER B C 1
ATOM 2606 O O . SER B 1 73 ? -9.797 13.039 27.656 1 97.56 73 SER B O 1
ATOM 2608 N N . ALA B 1 74 ? -9.18 13.492 25.594 1 95.88 74 ALA B N 1
ATOM 2609 C CA . ALA B 1 74 ? -9.242 12.094 25.156 1 95.88 74 ALA B CA 1
ATOM 2610 C C . ALA B 1 74 ? -8.094 11.281 25.734 1 95.88 74 ALA B C 1
ATOM 2612 O O . ALA B 1 74 ? -8.25 10.094 26.016 1 95.88 74 ALA B O 1
ATOM 2613 N N . LEU B 1 75 ? -6.949 11.93 25.891 1 97.75 75 LEU B N 1
ATOM 2614 C CA . LEU B 1 75 ? -5.746 11.234 26.312 1 97.75 75 LEU B CA 1
ATOM 2615 C C . LEU B 1 75 ? -5.035 12.016 27.422 1 97.75 75 LEU B C 1
ATOM 2617 O O . LEU B 1 75 ? -3.932 12.523 27.219 1 97.75 75 LEU B O 1
ATOM 2621 N N . PRO B 1 76 ? -5.512 11.953 28.609 1 96.5 76 PRO B N 1
ATOM 2622 C CA . PRO B 1 76 ? -4.969 12.758 29.703 1 96.5 76 PRO B CA 1
ATOM 2623 C C . PRO B 1 76 ? -3.562 12.336 30.109 1 96.5 76 PRO B C 1
ATOM 2625 O O . PRO B 1 76 ? -2.84 13.102 30.734 1 96.5 76 PRO B O 1
ATOM 2628 N N . ASP B 1 77 ? -3.176 11.133 29.703 1 96.62 77 ASP B N 1
ATOM 2629 C CA . ASP B 1 77 ? -1.868 10.633 30.109 1 96.62 77 ASP B CA 1
ATOM 2630 C C . ASP B 1 77 ? -0.779 11.086 29.141 1 96.62 77 ASP B C 1
ATOM 2632 O O . ASP B 1 77 ? 0.407 10.844 29.375 1 96.62 77 ASP B O 1
ATOM 2636 N N . CYS B 1 78 ? -1.13 11.711 28.078 1 98 78 CYS B N 1
ATOM 2637 C CA . CYS B 1 78 ? -0.183 12.227 27.094 1 98 78 CYS B CA 1
ATOM 2638 C C . CYS B 1 78 ? -0.083 13.742 27.188 1 98 78 CYS B C 1
ATOM 2640 O O . CYS B 1 78 ? -0.928 14.391 27.797 1 98 78 CYS B O 1
ATOM 2642 N N . GLN B 1 79 ? 0.981 14.297 26.641 1 98.25 79 GLN B N 1
ATOM 2643 C CA . GLN B 1 79 ? 1.166 15.742 26.578 1 98.25 79 GLN B CA 1
ATOM 2644 C C . GLN B 1 79 ? 0.748 16.297 25.219 1 98.25 79 GLN B C 1
ATOM 2646 O O . GLN B 1 79 ? 0.968 15.656 24.188 1 98.25 79 GLN B O 1
ATOM 2651 N N . PHE B 1 80 ? 0.148 17.406 25.25 1 98.5 80 PHE B N 1
ATOM 2652 C CA . PHE B 1 80 ? -0.259 18.062 24.016 1 98.5 80 PHE B CA 1
ATOM 2653 C C . PHE B 1 80 ? 0.164 19.531 24.031 1 98.5 80 PHE B C 1
ATOM 2655 O O . PHE B 1 80 ? -0.018 20.234 25.016 1 98.5 80 PHE B O 1
ATOM 2662 N N . VAL B 1 81 ? 0.726 19.984 22.922 1 98.06 81 VAL B N 1
ATOM 2663 C CA . VAL B 1 81 ? 1.272 21.328 22.812 1 98.06 81 VAL B CA 1
ATOM 2664 C C . VAL B 1 81 ? 0.707 22.016 21.578 1 98.06 81 VAL B C 1
ATOM 2666 O O . VAL B 1 81 ? 0.725 21.438 20.484 1 98.06 81 VAL B O 1
ATOM 2669 N N . GLU B 1 82 ? 0.174 23.156 21.797 1 97.44 82 GLU B N 1
ATOM 2670 C CA . GLU B 1 82 ? -0.196 24 20.656 1 97.44 82 GLU B CA 1
ATOM 2671 C C . GLU B 1 82 ? 1.032 24.641 20.031 1 97.44 82 GLU B C 1
ATOM 2673 O O . GLU B 1 82 ? 1.67 25.5 20.641 1 97.44 82 GLU B O 1
ATOM 2678 N N . ALA B 1 83 ? 1.4 24.281 18.766 1 97.25 83 ALA B N 1
ATOM 2679 C CA . ALA B 1 83 ? 2.59 24.828 18.125 1 97.25 83 ALA B CA 1
ATOM 2680 C C . ALA B 1 83 ? 2.562 24.578 16.609 1 97.25 83 ALA B C 1
ATOM 2682 O O . ALA B 1 83 ? 1.811 23.719 16.141 1 97.25 83 ALA B O 1
ATOM 2683 N N . ASP B 1 84 ? 3.322 25.344 15.93 1 96.06 84 ASP B N 1
ATOM 2684 C CA . ASP B 1 84 ? 3.639 25.094 14.531 1 96.06 84 ASP B CA 1
ATOM 2685 C C . ASP B 1 84 ? 4.754 24.047 14.398 1 96.06 84 ASP B C 1
ATOM 2687 O O . ASP B 1 84 ? 5.832 24.219 14.969 1 96.06 84 ASP B O 1
ATOM 2691 N N . ILE B 1 85 ? 4.473 23.016 13.602 1 96.44 85 ILE B N 1
ATOM 2692 C CA . ILE B 1 85 ? 5.414 21.922 13.414 1 96.44 85 ILE B CA 1
ATOM 2693 C C . ILE B 1 85 ? 6.766 22.484 12.961 1 96.44 85 ILE B C 1
ATOM 2695 O O . ILE B 1 85 ? 7.816 22 13.406 1 96.44 85 ILE B O 1
ATOM 2699 N N . ARG B 1 86 ? 6.848 23.469 12.141 1 93.19 86 ARG B N 1
ATOM 2700 C CA . ARG B 1 86 ? 8.055 24.031 11.539 1 93.19 86 ARG B CA 1
ATOM 2701 C C . ARG B 1 86 ? 8.961 24.656 12.594 1 93.19 86 ARG B C 1
ATOM 2703 O O . ARG B 1 86 ? 10.188 24.688 12.422 1 93.19 86 ARG B O 1
ATOM 2710 N N . ASN B 1 87 ? 8.297 25.062 13.703 1 91.94 87 ASN B N 1
ATOM 2711 C CA . ASN B 1 87 ? 9.055 25.828 14.68 1 91.94 87 ASN B CA 1
ATOM 2712 C C . ASN B 1 87 ? 9.188 25.062 16 1 91.94 87 ASN B C 1
ATOM 2714 O O . ASN B 1 87 ? 9.93 25.484 16.891 1 91.94 87 ASN B O 1
ATOM 2718 N N . TRP B 1 88 ? 8.5 24.047 16.078 1 95.06 88 TRP B N 1
ATOM 2719 C CA . TRP B 1 88 ? 8.5 23.312 17.344 1 95.06 88 TRP B CA 1
ATOM 2720 C C . TRP B 1 88 ? 9.836 22.625 17.562 1 95.06 88 TRP B C 1
ATOM 2722 O O . TRP B 1 88 ? 10.414 22.062 16.641 1 95.06 88 TRP B O 1
ATOM 2732 N N . GLN B 1 89 ? 10.273 22.656 18.906 1 96.25 89 GLN B N 1
ATOM 2733 C CA . GLN B 1 89 ? 11.5 21.984 19.328 1 96.25 89 GLN B CA 1
ATOM 2734 C C . GLN B 1 89 ? 11.25 21.125 20.562 1 96.25 89 GLN B C 1
ATOM 2736 O O . GLN B 1 89 ? 10.727 21.609 21.578 1 96.25 89 GLN B O 1
ATOM 2741 N N . PRO B 1 90 ? 11.648 19.938 20.438 1 97.44 90 PRO B N 1
ATOM 2742 C CA . PRO B 1 90 ? 11.523 19.094 21.625 1 97.44 90 PRO B CA 1
ATOM 2743 C C . PRO B 1 90 ? 12.578 19.422 22.688 1 97.44 90 PRO B C 1
ATOM 2745 O O . PRO B 1 90 ? 13.617 20.016 22.375 1 97.44 90 PRO B O 1
ATOM 2748 N N . GLU B 1 91 ? 12.297 19.047 23.938 1 95.94 91 GLU B N 1
ATOM 2749 C CA . GLU B 1 91 ? 13.242 19.281 25.031 1 95.94 91 GLU B CA 1
ATOM 2750 C C . GLU B 1 91 ? 14.445 18.344 24.922 1 95.94 91 GLU B C 1
ATOM 2752 O O . GLU B 1 91 ? 15.539 18.672 25.375 1 95.94 91 GLU B O 1
ATOM 2757 N N . GLN B 1 92 ? 14.227 17.234 24.375 1 97.31 92 GLN B N 1
ATOM 2758 C CA . GLN B 1 92 ? 15.281 16.25 24.141 1 97.31 92 GLN B CA 1
ATOM 2759 C C . GLN B 1 92 ? 15.078 15.547 22.797 1 97.31 92 GLN B C 1
ATOM 2761 O O . GLN B 1 92 ? 14.016 15.648 22.188 1 97.31 92 GLN B O 1
ATOM 2766 N N . ALA B 1 93 ? 16.141 14.82 22.375 1 97.75 93 ALA B N 1
ATOM 2767 C CA . ALA B 1 93 ? 16.031 14.055 21.125 1 97.75 93 ALA B CA 1
ATOM 2768 C C . ALA B 1 93 ? 14.961 12.984 21.219 1 97.75 93 ALA B C 1
ATOM 2770 O O . ALA B 1 93 ? 14.688 12.461 22.312 1 97.75 93 ALA B O 1
ATOM 2771 N N . LEU B 1 94 ? 14.422 12.641 20.094 1 98.75 94 LEU B N 1
ATOM 2772 C CA . LEU B 1 94 ? 13.258 11.766 20.047 1 98.75 94 LEU B CA 1
ATOM 2773 C C . LEU B 1 94 ? 13.625 10.391 19.516 1 98.75 94 LEU B C 1
ATOM 2775 O O . LEU B 1 94 ? 14.523 10.273 18.672 1 98.75 94 LEU B O 1
ATOM 2779 N N . ASP B 1 95 ? 12.906 9.375 20 1 98.75 95 ASP B N 1
ATOM 2780 C CA . ASP B 1 95 ? 13.039 8.039 19.438 1 98.75 95 ASP B CA 1
ATOM 2781 C C . ASP B 1 95 ? 12.172 7.871 18.203 1 98.75 95 ASP B C 1
ATOM 2783 O O . ASP B 1 95 ? 12.508 7.094 17.297 1 98.75 95 ASP B O 1
ATOM 2787 N N . LEU B 1 96 ? 11.047 8.586 18.203 1 98.81 96 LEU B N 1
ATOM 2788 C CA . LEU B 1 96 ? 10.094 8.484 17.094 1 98.81 96 LEU B CA 1
ATOM 2789 C C . LEU B 1 96 ? 9.414 9.82 16.844 1 98.81 96 LEU B C 1
ATOM 2791 O O . LEU B 1 96 ? 8.945 10.477 17.766 1 98.81 96 LEU B O 1
ATOM 2795 N N . ILE B 1 97 ? 9.461 10.195 15.625 1 98.94 97 ILE B N 1
ATOM 2796 C CA . ILE B 1 97 ? 8.578 11.234 15.102 1 98.94 97 ILE B CA 1
ATOM 2797 C C . ILE B 1 97 ? 7.543 10.617 14.172 1 98.94 97 ILE B C 1
ATOM 2799 O O . ILE B 1 97 ? 7.895 10 13.164 1 98.94 97 ILE B O 1
ATOM 2803 N N . PHE B 1 98 ? 6.336 10.734 14.562 1 98.81 98 PHE B N 1
ATOM 2804 C CA . PHE B 1 98 ? 5.203 10.227 13.797 1 98.81 98 PHE B CA 1
ATOM 2805 C C . PHE B 1 98 ? 4.398 11.375 13.195 1 98.81 98 PHE B C 1
ATOM 2807 O O . PHE B 1 98 ? 4.016 12.312 13.898 1 98.81 98 PHE B O 1
ATOM 2814 N N . ALA B 1 99 ? 4.227 11.375 11.898 1 98.75 99 ALA B N 1
ATOM 2815 C CA . ALA B 1 99 ? 3.453 12.398 11.195 1 98.75 99 ALA B CA 1
ATOM 2816 C C . ALA B 1 99 ? 2.49 11.758 10.195 1 98.75 99 ALA B C 1
ATOM 2818 O O . ALA B 1 99 ? 2.869 11.469 9.055 1 98.75 99 ALA B O 1
ATOM 2819 N N . ASN B 1 100 ? 1.266 11.602 10.586 1 97.62 100 ASN B N 1
ATOM 2820 C CA . ASN B 1 100 ? 0.23 10.992 9.758 1 97.62 100 ASN B CA 1
ATOM 2821 C C . ASN B 1 100 ? -0.724 12.039 9.188 1 97.62 100 ASN B C 1
ATOM 2823 O O . ASN B 1 100 ? -1.581 12.562 9.906 1 97.62 100 ASN B O 1
ATOM 2827 N N . ALA B 1 101 ? -0.575 12.312 7.879 1 94.56 101 ALA B N 1
ATOM 2828 C CA . ALA B 1 101 ? -1.453 13.227 7.148 1 94.56 101 ALA B CA 1
ATOM 2829 C C . ALA B 1 101 ? -1.364 14.641 7.711 1 94.56 101 ALA B C 1
ATOM 2831 O O . ALA B 1 101 ? -2.389 15.281 7.953 1 94.56 101 ALA B O 1
ATOM 2832 N N . SER B 1 102 ? -0.167 15.141 7.879 1 96 102 SER B N 1
ATOM 2833 C CA . SER B 1 102 ? 0.022 16.469 8.445 1 96 102 SER B CA 1
ATOM 2834 C C . SER B 1 102 ? 1.058 17.266 7.66 1 96 102 SER B C 1
ATOM 2836 O O . SER B 1 102 ? 0.854 18.453 7.375 1 96 102 SER B O 1
ATOM 2838 N N . LEU B 1 103 ? 2.102 16.594 7.145 1 97.38 103 LEU B N 1
ATOM 2839 C CA . LEU B 1 103 ? 3.234 17.312 6.582 1 97.38 103 LEU B CA 1
ATOM 2840 C C . LEU B 1 103 ? 2.924 17.797 5.168 1 97.38 103 LEU B C 1
ATOM 2842 O O . LEU B 1 103 ? 3.574 18.719 4.668 1 97.38 103 LEU B O 1
ATOM 2846 N N . GLN B 1 104 ? 1.913 17.203 4.5 1 94.31 104 GLN B N 1
ATOM 2847 C CA . GLN B 1 104 ? 1.565 17.625 3.148 1 94.31 104 GLN B CA 1
ATOM 2848 C C . GLN B 1 104 ? 1.077 19.078 3.137 1 94.31 104 GLN B C 1
ATOM 2850 O O . GLN B 1 104 ? 1.006 19.703 2.078 1 94.31 104 GLN B O 1
ATOM 2855 N N . TRP B 1 105 ? 0.754 19.641 4.254 1 91.44 105 TRP B N 1
ATOM 2856 C CA . TRP B 1 105 ? 0.229 21 4.348 1 91.44 105 TRP B CA 1
ATOM 2857 C C . TRP B 1 105 ? 1.357 22 4.539 1 91.44 105 TRP B C 1
ATOM 2859 O O . TRP B 1 105 ? 1.12 23.219 4.555 1 91.44 105 TRP B O 1
ATOM 2869 N N . LEU B 1 106 ? 2.533 21.531 4.727 1 93.88 106 LEU B N 1
ATOM 2870 C CA . LEU B 1 106 ? 3.678 22.391 4.973 1 93.88 106 LEU B CA 1
ATOM 2871 C C . LEU B 1 106 ? 4.547 22.516 3.729 1 93.88 106 LEU B C 1
ATOM 2873 O O . LEU B 1 106 ? 4.73 21.547 2.996 1 93.88 106 LEU B O 1
ATOM 2877 N N . PRO B 1 107 ? 5.109 23.656 3.545 1 91.75 107 PRO B N 1
ATOM 2878 C CA . PRO B 1 107 ? 6.016 23.859 2.412 1 91.75 107 PRO B CA 1
ATOM 2879 C C . PRO B 1 107 ? 7.445 23.406 2.719 1 91.75 107 PRO B C 1
ATOM 2881 O O . PRO B 1 107 ? 7.738 22.984 3.84 1 91.75 107 PRO B O 1
ATOM 2884 N N . ASP B 1 108 ? 8.305 23.391 1.757 1 94.38 108 ASP B N 1
ATOM 2885 C CA . ASP B 1 108 ? 9.758 23.281 1.832 1 94.38 108 ASP B CA 1
ATOM 2886 C C . ASP B 1 108 ? 10.18 21.984 2.496 1 94.38 108 ASP B C 1
ATOM 2888 O O . ASP B 1 108 ? 10.945 21.984 3.467 1 94.38 108 ASP B O 1
ATOM 2892 N N . HIS B 1 109 ? 9.703 20.891 1.958 1 97.31 109 HIS B N 1
ATOM 2893 C CA . HIS B 1 109 ? 10.047 19.578 2.49 1 97.31 109 HIS B CA 1
ATOM 2894 C C . HIS B 1 109 ? 11.547 19.312 2.396 1 97.31 109 HIS B C 1
ATOM 2896 O O . HIS B 1 109 ? 12.102 18.562 3.197 1 97.31 109 HIS B O 1
ATOM 2902 N N . TYR B 1 110 ? 12.258 20 1.531 1 97.19 110 TYR B N 1
ATOM 2903 C CA . TYR B 1 110 ? 13.695 19.828 1.366 1 97.19 110 TYR B CA 1
ATOM 2904 C C . TYR B 1 110 ? 14.445 20.312 2.594 1 97.19 110 TYR B C 1
ATOM 2906 O O . TYR B 1 110 ? 15.562 19.859 2.873 1 97.19 110 TYR B O 1
ATOM 2914 N N . GLU B 1 111 ? 13.836 21.203 3.312 1 97.25 111 GLU B N 1
ATOM 2915 C CA . GLU B 1 111 ? 14.422 21.688 4.555 1 97.25 111 GLU B CA 1
ATOM 2916 C C . GLU B 1 111 ? 13.773 21.031 5.77 1 97.25 111 GLU B C 1
ATOM 2918 O O . GLU B 1 111 ? 14.453 20.719 6.746 1 97.25 111 GLU B O 1
ATOM 2923 N N . LEU B 1 112 ? 12.508 20.828 5.652 1 98 112 LEU B N 1
ATOM 2924 C CA . LEU B 1 112 ? 11.734 20.344 6.785 1 98 112 LEU B CA 1
ATOM 2925 C C . LEU B 1 112 ? 12.164 18.938 7.176 1 98 112 LEU B C 1
ATOM 2927 O O . LEU B 1 112 ? 12.391 18.656 8.359 1 98 112 LEU B O 1
ATOM 2931 N N . PHE B 1 113 ? 12.297 18.031 6.23 1 98.62 113 PHE B N 1
ATOM 2932 C CA . PHE B 1 113 ? 12.547 16.625 6.531 1 98.62 113 PHE B CA 1
ATOM 2933 C C . PHE B 1 113 ? 13.922 16.438 7.172 1 98.62 113 PHE B C 1
ATOM 2935 O O . PHE B 1 113 ? 14.047 15.797 8.211 1 98.62 113 PHE B O 1
ATOM 2942 N N . PRO B 1 114 ? 14.992 17.078 6.605 1 98.25 114 PRO B N 1
ATOM 2943 C CA . PRO B 1 114 ? 16.281 17.016 7.297 1 98.25 114 PRO B CA 1
ATOM 2944 C C . PRO B 1 114 ? 16.219 17.594 8.703 1 98.25 114 PRO B C 1
ATOM 2946 O O . PRO B 1 114 ? 16.859 17.062 9.625 1 98.25 114 PRO B O 1
ATOM 2949 N N . HIS B 1 115 ? 15.5 18.609 8.852 1 98.19 115 HIS B N 1
ATOM 2950 C CA . HIS B 1 115 ? 15.344 19.203 10.172 1 98.19 115 HIS B CA 1
ATOM 2951 C C . HIS B 1 115 ? 14.703 18.203 11.141 1 98.19 115 HIS B C 1
ATOM 2953 O O . HIS B 1 115 ? 15.188 18.031 12.258 1 98.19 115 HIS B O 1
ATOM 2959 N N . LEU B 1 116 ? 13.656 17.562 10.719 1 98.69 116 LEU B N 1
ATOM 2960 C CA . LEU B 1 116 ? 12.984 16.578 11.562 1 98.69 116 LEU B CA 1
ATOM 2961 C C . LEU B 1 116 ? 13.922 15.438 11.922 1 98.69 116 LEU B C 1
ATOM 2963 O O . LEU B 1 116 ? 13.922 14.961 13.062 1 98.69 116 LEU B O 1
ATOM 2967 N N . VAL B 1 117 ? 14.742 15.016 10.977 1 98.5 117 VAL B N 1
ATOM 2968 C CA . VAL B 1 117 ? 15.711 13.953 11.219 1 98.5 117 VAL B CA 1
ATOM 2969 C C . VAL B 1 117 ? 16.703 14.398 12.289 1 98.5 117 VAL B C 1
ATOM 2971 O O . VAL B 1 117 ? 17.094 13.609 13.148 1 98.5 117 VAL B O 1
ATOM 2974 N N . SER B 1 118 ? 17.062 15.656 12.289 1 98 118 SER B N 1
ATOM 2975 C CA . SER B 1 118 ? 18.047 16.188 13.234 1 98 118 SER B CA 1
ATOM 2976 C C . SER B 1 118 ? 17.5 16.156 14.656 1 98 118 SER B C 1
ATOM 2978 O O . SER B 1 118 ? 18.266 16.25 15.625 1 98 118 SER B O 1
ATOM 2980 N N . LEU B 1 119 ? 16.219 16.016 14.82 1 98.38 119 LEU B N 1
ATOM 2981 C CA . LEU B 1 119 ? 15.578 16.016 16.141 1 98.38 119 LEU B CA 1
ATOM 2982 C C . LEU B 1 119 ? 15.57 14.609 16.719 1 98.38 119 LEU B C 1
ATOM 2984 O O . LEU B 1 119 ? 15.164 14.414 17.875 1 98.38 119 LEU B O 1
ATOM 2988 N N . LEU B 1 120 ? 16.062 13.641 15.961 1 98.5 120 LEU B N 1
ATOM 2989 C CA . LEU B 1 120 ? 15.977 12.242 16.359 1 98.5 120 LEU B CA 1
ATOM 2990 C C . LEU B 1 120 ? 17.25 11.805 17.094 1 98.5 120 LEU B C 1
ATOM 2992 O O . LEU B 1 120 ? 18.344 12.297 16.781 1 98.5 120 LEU B O 1
ATOM 2996 N N . ASN B 1 121 ? 17.078 10.852 18.016 1 97.81 121 ASN B N 1
ATOM 2997 C CA . ASN B 1 121 ? 18.188 10.07 18.531 1 97.81 121 ASN B CA 1
ATOM 2998 C C . ASN B 1 121 ? 18.812 9.188 17.453 1 97.81 121 ASN B C 1
ATOM 3000 O O . ASN B 1 121 ? 18.188 8.922 16.438 1 97.81 121 ASN B O 1
ATOM 3004 N N . PRO B 1 122 ? 20.125 8.82 17.766 1 96.5 122 PRO B N 1
ATOM 3005 C CA . PRO B 1 122 ? 20.609 7.734 16.922 1 96.5 122 PRO B CA 1
ATOM 3006 C C . PRO B 1 122 ? 19.672 6.527 16.906 1 96.5 122 PRO B C 1
ATOM 3008 O O . PRO B 1 122 ? 19.125 6.156 17.953 1 96.5 122 PRO B O 1
ATOM 3011 N N . GLN B 1 123 ? 19.391 6.094 15.75 1 96.88 123 GLN B N 1
ATOM 3012 C CA . GLN B 1 123 ? 18.5 4.949 15.531 1 96.88 123 GLN B CA 1
ATOM 3013 C C . GLN B 1 123 ? 17.047 5.352 15.672 1 96.88 123 GLN B C 1
ATOM 3015 O O . GLN B 1 123 ? 16.156 4.504 15.609 1 96.88 123 GLN B O 1
ATOM 3020 N N . GLY B 1 124 ? 16.812 6.629 15.922 1 98.38 124 GLY B N 1
ATOM 3021 C CA . GLY B 1 124 ? 15.445 7.125 15.93 1 98.38 124 GLY B CA 1
ATOM 3022 C C . GLY B 1 124 ? 14.766 7.031 14.57 1 98.38 124 GLY B C 1
ATOM 3023 O O . GLY B 1 124 ? 15.43 6.82 13.555 1 98.38 124 GLY B O 1
ATOM 3024 N N . VAL B 1 125 ? 13.43 7.168 14.57 1 98.75 125 VAL B N 1
ATOM 3025 C CA . VAL B 1 125 ? 12.672 6.918 13.344 1 98.75 125 VAL B CA 1
ATOM 3026 C C . VAL B 1 125 ? 11.75 8.094 13.055 1 98.75 125 VAL B C 1
ATOM 3028 O O . VAL B 1 125 ? 11.109 8.625 13.961 1 98.75 125 VAL B O 1
ATOM 3031 N N . LEU B 1 126 ? 11.812 8.531 11.836 1 98.88 126 LEU B N 1
ATOM 3032 C CA . LEU B 1 126 ? 10.789 9.406 11.281 1 98.88 126 LEU B CA 1
ATOM 3033 C C . LEU B 1 126 ? 9.781 8.609 10.453 1 98.88 126 LEU B C 1
ATOM 3035 O O . LEU B 1 126 ? 10.148 8.008 9.438 1 98.88 126 LEU B O 1
ATOM 3039 N N . ALA B 1 127 ? 8.516 8.523 10.883 1 98.88 127 ALA B N 1
ATOM 3040 C CA . ALA B 1 127 ? 7.438 7.828 10.18 1 98.88 127 ALA B CA 1
ATOM 3041 C C . ALA B 1 127 ? 6.395 8.812 9.664 1 98.88 127 ALA B C 1
ATOM 3043 O O . ALA B 1 127 ? 5.746 9.508 10.453 1 98.88 127 ALA B O 1
ATOM 3044 N N . VAL B 1 128 ? 6.246 8.805 8.32 1 98.88 128 VAL B N 1
ATOM 3045 C CA . VAL B 1 128 ? 5.418 9.828 7.699 1 98.88 128 VAL B CA 1
ATOM 3046 C C . VAL B 1 128 ? 4.438 9.18 6.723 1 98.88 128 VAL B C 1
ATOM 3048 O O . VAL B 1 128 ? 4.809 8.273 5.969 1 98.88 128 VAL B O 1
ATOM 3051 N N . GLN B 1 129 ? 3.234 9.562 6.77 1 98.5 129 GLN B N 1
ATOM 3052 C CA . GLN B 1 129 ? 2.234 9.25 5.754 1 98.5 129 GLN B CA 1
ATOM 3053 C C . GLN B 1 129 ? 1.535 10.516 5.262 1 98.5 129 GLN B C 1
ATOM 3055 O O . GLN B 1 129 ? 1.114 11.352 6.066 1 98.5 129 GLN B O 1
ATOM 3060 N N . MET B 1 130 ? 1.479 10.688 3.924 1 97.31 130 MET B N 1
ATOM 3061 C CA . MET B 1 130 ? 0.851 11.867 3.338 1 97.31 130 MET B CA 1
ATOM 3062 C C . MET B 1 130 ? -0.077 11.477 2.191 1 97.31 130 MET B C 1
ATOM 3064 O O . MET B 1 130 ? 0.298 10.688 1.325 1 97.31 130 MET B O 1
ATOM 3068 N N . PRO B 1 131 ? -1.309 12.016 2.197 1 95.38 131 PRO B N 1
ATOM 3069 C CA . PRO B 1 131 ? -2.115 11.859 0.985 1 95.38 131 PRO B CA 1
ATOM 3070 C C . PRO B 1 131 ? -1.42 12.406 -0.26 1 95.38 131 PRO B C 1
ATOM 3072 O O . PRO B 1 131 ? -0.795 13.469 -0.209 1 95.38 131 PRO B O 1
ATOM 3075 N N . ASP B 1 132 ? -1.428 11.695 -1.343 1 96.31 132 ASP B N 1
ATOM 3076 C CA . ASP B 1 132 ? -0.821 12.07 -2.617 1 96.31 132 ASP B CA 1
ATOM 3077 C C . ASP B 1 132 ? -1.858 12.078 -3.738 1 96.31 132 ASP B C 1
ATOM 3079 O O . ASP B 1 132 ? -1.779 11.281 -4.672 1 96.31 132 ASP B O 1
ATOM 3083 N N . ASN B 1 133 ? -2.766 13.141 -3.766 1 95.19 133 ASN B N 1
ATOM 3084 C CA . ASN B 1 133 ? -3.971 13.102 -4.59 1 95.19 133 ASN B CA 1
ATOM 3085 C C . ASN B 1 133 ? -3.941 14.164 -5.68 1 95.19 133 ASN B C 1
ATOM 3087 O O . ASN B 1 133 ? -4.941 14.383 -6.363 1 95.19 133 ASN B O 1
ATOM 3091 N N . TRP B 1 134 ? -2.805 14.828 -5.836 1 94.25 134 TRP B N 1
ATOM 3092 C CA . TRP B 1 134 ? -2.73 15.992 -6.715 1 94.25 134 TRP B CA 1
ATOM 3093 C C . TRP B 1 134 ? -3.189 15.633 -8.125 1 94.25 134 TRP B C 1
ATOM 3095 O O . TRP B 1 134 ? -3.861 16.422 -8.789 1 94.25 134 TRP B O 1
ATOM 3105 N N . LEU B 1 135 ? -2.926 14.43 -8.586 1 95.38 135 LEU B N 1
ATOM 3106 C CA . LEU B 1 135 ? -3.236 14.055 -9.961 1 95.38 135 LEU B CA 1
ATOM 3107 C C . LEU B 1 135 ? -4.52 13.234 -10.023 1 95.38 135 LEU B C 1
ATOM 3109 O O . LEU B 1 135 ? -4.973 12.867 -11.109 1 95.38 135 LEU B O 1
ATOM 3113 N N . GLU B 1 136 ? -5.113 12.891 -8.914 1 96.75 136 GLU B N 1
ATOM 3114 C CA . GLU B 1 136 ? -6.383 12.172 -8.922 1 96.75 136 GLU B CA 1
ATOM 3115 C C . GLU B 1 136 ? -7.5 13.031 -9.508 1 96.75 136 GLU B C 1
ATOM 3117 O O . GLU B 1 136 ? -7.539 14.242 -9.281 1 96.75 136 GLU B O 1
ATOM 3122 N N . PRO B 1 137 ? -8.445 12.438 -10.156 1 97.69 137 PRO B N 1
ATOM 3123 C CA . PRO B 1 137 ? -9.523 13.219 -10.781 1 97.69 137 PRO B CA 1
ATOM 3124 C C . PRO B 1 137 ? -10.211 14.164 -9.805 1 97.69 137 PRO B C 1
ATOM 3126 O O . PRO B 1 137 ? -10.555 15.289 -10.172 1 97.69 137 PRO B O 1
ATOM 3129 N N . THR B 1 138 ? -10.43 13.781 -8.57 1 96.88 138 THR B N 1
ATOM 3130 C CA . THR B 1 138 ? -11.102 14.641 -7.598 1 96.88 138 THR B CA 1
ATOM 3131 C C . THR B 1 138 ? -10.375 15.977 -7.477 1 96.88 138 THR B C 1
ATOM 3133 O O . THR B 1 138 ? -11.016 17.031 -7.477 1 96.88 138 THR B O 1
ATOM 3136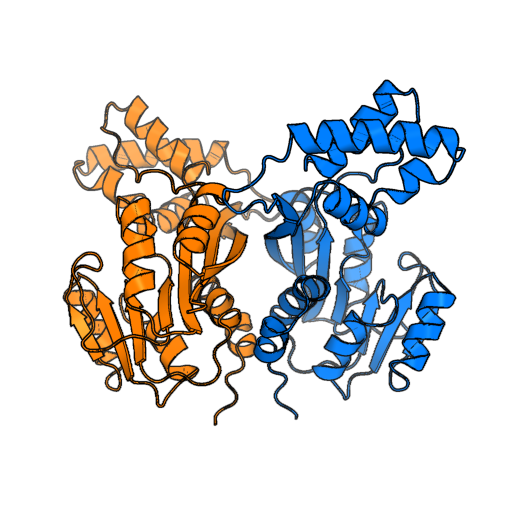 N N . HIS B 1 139 ? -9.109 15.945 -7.449 1 95.88 139 HIS B N 1
ATOM 3137 C CA . HIS B 1 139 ? -8.328 17.156 -7.23 1 95.88 139 HIS B CA 1
ATOM 3138 C C . HIS B 1 139 ? -8.102 17.906 -8.539 1 95.88 139 HIS B C 1
ATOM 3140 O O . HIS B 1 139 ? -8.117 19.141 -8.562 1 95.88 139 HIS B O 1
ATOM 3146 N N . VAL B 1 140 ? -7.895 17.188 -9.633 1 97.19 140 VAL B N 1
ATOM 3147 C CA . VAL B 1 140 ? -7.777 17.828 -10.938 1 97.19 140 VAL B CA 1
ATOM 3148 C C . VAL B 1 140 ? -9.047 18.609 -11.25 1 97.19 140 VAL B C 1
ATOM 3150 O O . VAL B 1 140 ? -8.984 19.75 -11.727 1 97.19 140 VAL B O 1
ATOM 3153 N N . LEU B 1 141 ? -10.18 18.031 -10.945 1 97.88 141 LEU B N 1
ATOM 3154 C CA . LEU B 1 141 ? -11.469 18.641 -11.273 1 97.88 141 LEU B CA 1
ATOM 3155 C C . LEU B 1 141 ? -11.711 19.891 -10.422 1 97.88 141 LEU B C 1
ATOM 3157 O O . LEU B 1 141 ? -12.344 20.844 -10.883 1 97.88 141 LEU B O 1
ATOM 3161 N N . MET B 1 142 ? -11.234 19.953 -9.148 1 97.31 142 MET B N 1
ATOM 3162 C CA . MET B 1 142 ? -11.305 21.172 -8.352 1 97.31 142 MET B CA 1
ATOM 3163 C C . MET B 1 142 ? -10.641 22.344 -9.078 1 97.31 142 MET B C 1
ATOM 3165 O O . MET B 1 142 ? -11.203 23.438 -9.172 1 97.31 142 MET B O 1
ATOM 3169 N N . ARG B 1 143 ? -9.469 22.016 -9.578 1 96.94 143 ARG B N 1
ATOM 3170 C CA . ARG B 1 143 ? -8.711 23.047 -10.297 1 96.94 143 ARG B CA 1
ATOM 3171 C C . ARG B 1 143 ? -9.422 23.438 -11.586 1 96.94 143 ARG B C 1
ATOM 3173 O O . ARG B 1 143 ? -9.453 24.625 -11.938 1 96.94 143 ARG B O 1
ATOM 3180 N N . GLU B 1 144 ? -9.961 22.5 -12.25 1 97.88 144 GLU B N 1
ATOM 3181 C CA . GLU B 1 144 ? -10.633 22.766 -13.516 1 97.88 144 GLU B CA 1
ATOM 3182 C C . GLU B 1 144 ? -11.867 23.641 -13.305 1 97.88 144 GLU B C 1
ATOM 3184 O O . GLU B 1 144 ? -12.086 24.609 -14.039 1 97.88 144 GLU B O 1
ATOM 3189 N N . VAL B 1 145 ? -12.695 23.297 -12.344 1 98 145 VAL B N 1
ATOM 3190 C CA . VAL B 1 145 ? -13.891 24.062 -12.055 1 98 145 VAL B CA 1
ATOM 3191 C C . VAL B 1 145 ? -13.508 25.5 -11.688 1 98 145 VAL B C 1
ATOM 3193 O O . VAL B 1 145 ? -14.133 26.453 -12.148 1 98 145 VAL B O 1
ATOM 3196 N N . ALA B 1 146 ? -12.508 25.625 -10.82 1 97.56 146 ALA B N 1
ATOM 3197 C CA . ALA B 1 146 ? -12.039 26.953 -10.438 1 97.56 146 ALA B CA 1
ATOM 3198 C C . ALA B 1 146 ? -11.617 27.75 -11.664 1 97.56 146 ALA B C 1
ATOM 3200 O O . ALA B 1 146 ? -11.984 28.922 -11.797 1 97.56 146 ALA B O 1
ATOM 3201 N N . TRP B 1 147 ? -10.914 27.125 -12.523 1 97.44 147 TRP B N 1
ATOM 3202 C CA . TRP B 1 147 ? -10.461 27.766 -13.75 1 97.44 147 TRP B CA 1
ATOM 3203 C C . TRP B 1 147 ? -11.648 28.188 -14.609 1 97.44 147 TRP B C 1
ATOM 3205 O O . TRP B 1 147 ? -11.711 29.328 -15.086 1 97.44 147 TRP B O 1
ATOM 3215 N N . GLU B 1 148 ? -12.594 27.297 -14.773 1 97.88 148 GLU B N 1
ATOM 3216 C CA . GLU B 1 148 ? -13.781 27.562 -15.578 1 97.88 148 GLU B CA 1
ATOM 3217 C C . GLU B 1 148 ? -14.562 28.75 -15.031 1 97.88 148 GLU B C 1
ATOM 3219 O O . GLU B 1 148 ? -15.172 29.516 -15.797 1 97.88 148 GLU B O 1
ATOM 3224 N N . GLN B 1 149 ? -14.531 28.906 -13.797 1 97.38 149 GLN B N 1
ATOM 3225 C CA . GLN B 1 149 ? -15.391 29.906 -13.164 1 97.38 149 GLN B CA 1
ATOM 3226 C C . GLN B 1 149 ? -14.578 31.125 -12.719 1 97.38 149 GLN B C 1
ATOM 3228 O O . GLN B 1 149 ? -15.078 31.969 -11.969 1 97.38 149 GLN B O 1
ATOM 3233 N N . ASN B 1 150 ? -13.305 31.141 -13.062 1 96.56 150 ASN B N 1
ATOM 3234 C CA . ASN B 1 150 ? -12.406 32.25 -12.859 1 96.56 150 ASN B CA 1
ATOM 3235 C C . ASN B 1 150 ? -12.102 32.469 -11.375 1 96.56 150 ASN B C 1
ATOM 3237 O O . ASN B 1 150 ? -12.094 33.625 -10.898 1 96.56 150 ASN B O 1
ATOM 3241 N N . TYR B 1 151 ? -12.031 31.375 -10.648 1 95.94 151 TYR B N 1
ATOM 3242 C CA . TYR B 1 151 ? -11.547 31.422 -9.266 1 95.94 151 TYR B CA 1
ATOM 3243 C C . TYR B 1 151 ? -10.062 31.094 -9.195 1 95.94 151 TYR B C 1
ATOM 3245 O O . TYR B 1 151 ? -9.523 30.422 -10.07 1 95.94 151 TYR B O 1
ATOM 3253 N N . PRO B 1 152 ? -9.438 31.625 -8.25 1 94.19 152 PRO B N 1
ATOM 3254 C CA . PRO B 1 152 ? -8.008 31.312 -8.109 1 94.19 152 PRO B CA 1
ATOM 3255 C C . PRO B 1 152 ? -7.758 29.859 -7.723 1 94.19 152 PRO B C 1
ATOM 3257 O O . PRO B 1 152 ? -8.617 29.219 -7.121 1 94.19 152 PRO B O 1
ATOM 3260 N N . ASP B 1 153 ? -6.551 29.422 -8.016 1 93.19 153 ASP B N 1
ATOM 3261 C CA . ASP B 1 153 ? -6.113 28.094 -7.562 1 93.19 153 ASP B CA 1
ATOM 3262 C C . ASP B 1 153 ? -5.812 28.109 -6.066 1 93.19 153 ASP B C 1
ATOM 3264 O O . ASP B 1 153 ? -4.988 28.891 -5.594 1 93.19 153 ASP B O 1
ATOM 3268 N N . ARG B 1 154 ? -6.5 27.297 -5.383 1 89.69 154 ARG B N 1
ATOM 3269 C CA . ARG B 1 154 ? -6.348 27.203 -3.934 1 89.69 154 ARG B CA 1
ATOM 3270 C C . ARG B 1 154 ? -5.828 25.828 -3.523 1 89.69 154 ARG B C 1
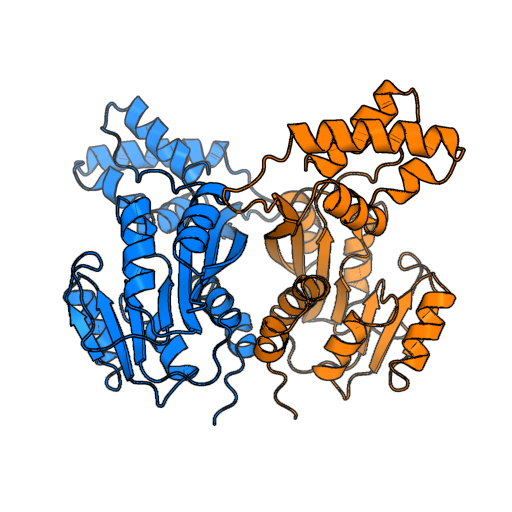ATOM 3272 O O . ARG B 1 154 ? -5.922 25.438 -2.354 1 89.69 154 ARG B O 1
ATOM 3279 N N . GLY B 1 155 ? -5.34 25.109 -4.457 1 86.56 155 GLY B N 1
ATOM 3280 C CA . GLY B 1 155 ? -4.859 23.766 -4.176 1 86.56 155 GLY B CA 1
ATOM 3281 C C . GLY B 1 155 ? -3.488 23.75 -3.527 1 86.56 155 GLY B C 1
ATOM 3282 O O . GLY B 1 155 ? -2.742 24.719 -3.609 1 86.56 155 GLY B O 1
ATOM 3283 N N . ARG B 1 156 ? -3.209 22.609 -2.859 1 85.62 156 ARG B N 1
ATOM 3284 C CA . ARG B 1 156 ? -1.87 22.391 -2.326 1 85.62 156 ARG B CA 1
ATOM 3285 C C . ARG B 1 156 ? -0.879 22.078 -3.445 1 85.62 156 ARG B C 1
ATOM 3287 O O . ARG B 1 156 ? -1.263 21.578 -4.504 1 85.62 156 ARG B O 1
ATOM 3294 N N . GLU B 1 157 ? 0.345 22.406 -3.162 1 88.94 157 GLU B N 1
ATOM 3295 C CA . GLU B 1 157 ? 1.403 22 -4.078 1 88.94 157 GLU B CA 1
ATOM 3296 C C . GLU B 1 157 ? 1.57 20.484 -4.074 1 88.94 157 GLU B C 1
ATOM 3298 O O . GLU B 1 157 ? 1.298 19.828 -3.068 1 88.94 157 GLU B O 1
ATOM 3303 N N . PRO B 1 158 ? 1.938 19.984 -5.211 1 93.75 158 PRO B N 1
ATOM 3304 C CA . PRO B 1 158 ? 2.188 18.547 -5.234 1 93.75 158 PRO B CA 1
ATOM 3305 C C . PRO B 1 158 ? 3.357 18.141 -4.344 1 93.75 158 PRO B C 1
ATOM 3307 O O . PRO B 1 158 ? 4.266 18.938 -4.102 1 93.75 158 PRO B O 1
ATOM 3310 N N . LEU B 1 159 ? 3.322 16.938 -3.783 1 96.38 159 LEU B N 1
ATOM 3311 C CA . LEU B 1 159 ? 4.453 16.375 -3.059 1 96.38 159 LEU B CA 1
ATOM 3312 C C . LEU B 1 159 ? 5.664 16.219 -3.975 1 96.38 159 LEU B C 1
ATOM 3314 O O . LEU B 1 159 ? 5.523 16.219 -5.199 1 96.38 159 LEU B O 1
ATOM 3318 N N . ALA B 1 160 ? 6.66 16.094 -3.236 1 93.81 160 ALA B N 1
ATOM 3319 C CA . ALA B 1 160 ? 7.836 15.695 -4.008 1 93.81 160 ALA B CA 1
ATOM 3320 C C . ALA B 1 160 ? 7.727 14.242 -4.465 1 93.81 160 ALA B C 1
ATOM 3322 O O . ALA B 1 160 ? 6.816 13.516 -4.051 1 93.81 160 ALA B O 1
ATOM 3323 N N . GLY B 1 161 ? 8.391 13.812 -5.48 1 94.69 161 GLY B N 1
ATOM 3324 C CA . GLY B 1 161 ? 8.414 12.438 -5.945 1 94.69 161 GLY B CA 1
ATOM 3325 C C . GLY B 1 161 ? 9.172 11.508 -5.016 1 94.69 161 GLY B C 1
ATOM 3326 O O . GLY B 1 161 ? 9.953 11.961 -4.18 1 94.69 161 GLY B O 1
ATOM 3327 N N . VAL B 1 162 ? 8.867 10.234 -5.035 1 97.81 162 VAL B N 1
ATOM 3328 C CA . VAL B 1 162 ? 9.492 9.195 -4.227 1 97.81 162 VAL B CA 1
ATOM 3329 C C . VAL B 1 162 ? 11.008 9.328 -4.301 1 97.81 162 VAL B C 1
ATOM 3331 O O . VAL B 1 162 ? 11.703 9.211 -3.287 1 97.81 162 VAL B O 1
ATOM 3334 N N . HIS B 1 163 ? 11.547 9.609 -5.445 1 98.06 163 HIS B N 1
ATOM 3335 C CA . HIS B 1 163 ? 12.984 9.711 -5.656 1 98.06 163 HIS B CA 1
ATOM 3336 C C . HIS B 1 163 ? 13.57 10.875 -4.867 1 98.06 163 HIS B C 1
ATOM 3338 O O . HIS B 1 163 ? 14.625 10.734 -4.242 1 98.06 163 HIS B O 1
ATOM 3344 N N . ALA B 1 164 ? 12.891 11.945 -4.879 1 98.12 164 ALA B N 1
ATOM 3345 C CA . ALA B 1 164 ? 13.352 13.133 -4.164 1 98.12 164 ALA B CA 1
ATOM 3346 C C . ALA B 1 164 ? 13.352 12.906 -2.656 1 98.12 164 ALA B C 1
ATOM 3348 O O . ALA B 1 164 ? 14.336 13.219 -1.974 1 98.12 164 ALA B O 1
ATOM 3349 N N . TYR B 1 165 ? 12.273 12.352 -2.141 1 98.69 165 TYR B N 1
ATOM 3350 C CA . TYR B 1 165 ? 12.195 12.086 -0.707 1 98.69 165 TYR B CA 1
ATOM 3351 C C . TYR B 1 165 ? 13.266 11.094 -0.278 1 98.69 165 TYR B C 1
ATOM 3353 O O . TYR B 1 165 ? 13.875 11.242 0.787 1 98.69 165 TYR B O 1
ATOM 3361 N N . TYR B 1 166 ? 13.484 10.07 -1.1 1 98.62 166 TYR B N 1
ATOM 3362 C CA . TYR B 1 166 ? 14.523 9.094 -0.8 1 98.62 166 TYR B CA 1
ATOM 3363 C C . TYR B 1 166 ? 15.891 9.766 -0.688 1 98.62 166 TYR B C 1
ATOM 3365 O O . TYR B 1 166 ? 16.625 9.523 0.269 1 98.62 166 TYR B O 1
ATOM 3373 N N . ASP B 1 167 ? 16.188 10.609 -1.611 1 98.62 167 ASP B N 1
ATOM 3374 C CA . ASP B 1 167 ? 17.469 11.289 -1.63 1 98.62 167 ASP B CA 1
ATOM 3375 C C . ASP B 1 167 ? 17.609 12.234 -0.439 1 98.62 167 ASP B C 1
ATOM 3377 O O . ASP B 1 167 ? 18.641 12.242 0.236 1 98.62 167 ASP B O 1
ATOM 3381 N N . ILE B 1 168 ? 16.578 13 -0.14 1 98.5 168 ILE B N 1
ATOM 3382 C CA . ILE B 1 168 ? 16.578 13.945 0.973 1 98.5 168 ILE B CA 1
ATOM 3383 C C . ILE B 1 168 ? 16.906 13.203 2.273 1 98.5 168 ILE B C 1
ATOM 3385 O O . ILE B 1 168 ? 17.781 13.617 3.031 1 98.5 168 ILE B O 1
ATOM 3389 N N . LEU B 1 169 ? 16.281 12.086 2.457 1 98.69 169 LEU B N 1
ATOM 3390 C CA . LEU B 1 169 ? 16.359 11.391 3.736 1 98.69 169 LEU B CA 1
ATOM 3391 C C . LEU B 1 169 ? 17.625 10.562 3.826 1 98.69 169 LEU B C 1
ATOM 3393 O O . LEU B 1 169 ? 18.234 10.461 4.898 1 98.69 169 LEU B O 1
ATOM 3397 N N . SER B 1 170 ? 18.016 9.945 2.705 1 98.12 170 SER B N 1
ATOM 3398 C CA . SER B 1 170 ? 19.281 9.219 2.715 1 98.12 170 SER B CA 1
ATOM 3399 C C . SER B 1 170 ? 20.469 10.156 2.951 1 98.12 170 SER B C 1
ATOM 3401 O O . SER B 1 170 ? 21.375 9.828 3.709 1 98.12 170 SER B O 1
ATOM 3403 N N . GLU B 1 171 ? 20.422 11.297 2.33 1 97.88 171 GLU B N 1
ATOM 3404 C CA . GLU B 1 171 ? 21.469 12.297 2.518 1 97.88 171 GLU B CA 1
ATOM 3405 C C . GLU B 1 171 ? 21.5 12.812 3.953 1 97.88 171 GLU B C 1
ATOM 3407 O O . GLU B 1 171 ? 22.547 13.18 4.469 1 97.88 171 GLU B O 1
ATOM 3412 N N . ALA B 1 172 ? 20.359 12.75 4.551 1 98.12 172 ALA B N 1
ATOM 3413 C CA . ALA B 1 172 ? 20.25 13.195 5.938 1 98.12 172 ALA B CA 1
ATOM 3414 C C . ALA B 1 172 ? 20.719 12.117 6.898 1 98.12 172 ALA B C 1
ATOM 3416 O O . ALA B 1 172 ? 20.656 12.289 8.117 1 98.12 172 ALA B O 1
ATOM 3417 N N . GLY B 1 173 ? 21.172 11 6.41 1 97.88 173 GLY B N 1
ATOM 3418 C CA . GLY B 1 173 ? 21.781 9.969 7.234 1 97.88 173 GLY B CA 1
ATOM 3419 C C . GLY B 1 173 ? 20.797 8.898 7.672 1 97.88 173 GLY B C 1
ATOM 3420 O O . GLY B 1 173 ? 20.969 8.297 8.734 1 97.88 173 GLY B O 1
ATOM 3421 N N . CYS B 1 174 ? 19.781 8.625 6.824 1 98.5 174 CYS B N 1
ATOM 3422 C CA . CYS B 1 174 ? 18.766 7.66 7.227 1 98.5 174 CYS B CA 1
ATOM 3423 C C . CYS B 1 174 ? 18.781 6.438 6.316 1 98.5 174 CYS B C 1
ATOM 3425 O O . CYS B 1 174 ? 19.125 6.543 5.137 1 98.5 174 CYS B O 1
ATOM 3427 N N . GLU B 1 175 ? 18.469 5.266 6.836 1 97.38 175 GLU B N 1
ATOM 3428 C CA . GLU B 1 175 ? 17.938 4.152 6.055 1 97.38 175 GLU B CA 1
ATOM 3429 C C . GLU B 1 175 ? 16.453 4.355 5.746 1 97.38 175 GLU B C 1
ATOM 3431 O O . GLU B 1 175 ? 15.641 4.555 6.652 1 97.38 175 GLU B O 1
ATOM 3436 N N . VAL B 1 176 ? 16.109 4.23 4.484 1 97.88 176 VAL B N 1
ATOM 3437 C CA . VAL B 1 176 ? 14.789 4.715 4.082 1 97.88 176 VAL B CA 1
ATOM 3438 C C . VAL B 1 176 ? 13.961 3.557 3.535 1 97.88 176 VAL B C 1
ATOM 3440 O O . VAL B 1 176 ? 14.422 2.809 2.672 1 97.88 176 VAL B O 1
ATOM 3443 N N . ASP B 1 177 ? 12.805 3.377 4.086 1 97 177 ASP B N 1
ATOM 3444 C CA . ASP B 1 177 ? 11.719 2.574 3.527 1 97 177 ASP B CA 1
ATOM 3445 C C . ASP B 1 177 ? 10.578 3.459 3.027 1 97 177 ASP B C 1
ATOM 3447 O O . ASP B 1 177 ? 9.953 4.172 3.811 1 97 177 ASP B O 1
ATOM 3451 N N . ILE B 1 178 ? 10.336 3.414 1.751 1 98.06 178 ILE B N 1
ATOM 3452 C CA . ILE B 1 178 ? 9.336 4.273 1.134 1 98.06 178 ILE B CA 1
ATOM 3453 C C . ILE B 1 178 ? 8.414 3.439 0.245 1 98.06 178 ILE B C 1
ATOM 3455 O O . ILE B 1 178 ? 8.875 2.549 -0.47 1 98.06 178 ILE B O 1
ATOM 3459 N N . TRP B 1 179 ? 7.062 3.615 0.341 1 98.25 179 TRP B N 1
ATOM 3460 C CA . TRP B 1 179 ? 6.094 2.895 -0.479 1 98.25 179 TRP B CA 1
ATOM 3461 C C . TRP B 1 179 ? 4.812 3.707 -0.648 1 98.25 179 TRP B C 1
ATOM 3463 O O . TRP B 1 179 ? 4.637 4.742 -0.004 1 98.25 179 TRP B O 1
ATOM 3473 N N . ARG B 1 180 ? 4.035 3.318 -1.6 1 98.44 180 ARG B N 1
ATOM 3474 C CA . ARG B 1 180 ? 2.746 3.951 -1.865 1 98.44 180 ARG B CA 1
ATOM 3475 C C . ARG B 1 180 ? 1.605 2.947 -1.729 1 98.44 180 ARG B C 1
ATOM 3477 O O . ARG B 1 180 ? 1.733 1.794 -2.145 1 98.44 180 ARG B O 1
ATOM 3484 N N . ILE B 1 181 ? 0.539 3.389 -1.117 1 98.38 181 ILE B N 1
ATOM 3485 C CA . ILE B 1 181 ? -0.688 2.6 -1.105 1 98.38 181 ILE B CA 1
ATOM 3486 C C . ILE B 1 181 ? -1.818 3.393 -1.758 1 98.38 181 ILE B C 1
ATOM 3488 O O . ILE B 1 181 ? -1.998 4.578 -1.473 1 98.38 181 ILE B O 1
ATOM 3492 N N . THR B 1 182 ? -2.482 2.766 -2.658 1 98.25 182 THR B N 1
ATOM 3493 C CA . THR B 1 182 ? -3.746 3.309 -3.143 1 98.25 182 THR B CA 1
ATOM 3494 C C . THR B 1 182 ? -4.926 2.535 -2.559 1 98.25 182 THR B C 1
ATOM 3496 O O . THR B 1 182 ? -5.121 1.36 -2.873 1 98.25 182 THR B O 1
ATOM 3499 N N . TYR B 1 183 ? -5.645 3.207 -1.735 1 97.06 183 TYR B N 1
ATOM 3500 C CA . TYR B 1 183 ? -6.895 2.658 -1.219 1 97.06 183 TYR B CA 1
ATOM 3501 C C . TYR B 1 183 ? -8.047 2.938 -2.174 1 97.06 183 TYR B C 1
ATOM 3503 O O . TYR B 1 183 ? -8.133 4.02 -2.76 1 97.06 183 TYR B O 1
ATOM 3511 N N . TYR B 1 184 ? -8.914 2.002 -2.318 1 97.31 184 TYR B N 1
ATOM 3512 C CA . TYR B 1 184 ? -10.141 2.229 -3.08 1 97.31 184 TYR B CA 1
ATOM 3513 C C . TYR B 1 184 ? -11.359 2.207 -2.168 1 97.31 184 TYR B C 1
ATOM 3515 O O . TYR B 1 184 ? -11.867 1.138 -1.822 1 97.31 184 TYR B O 1
ATOM 3523 N N . HIS B 1 185 ? -11.852 3.387 -1.868 1 95.06 185 HIS B N 1
ATOM 3524 C CA . HIS B 1 185 ? -12.992 3.529 -0.971 1 95.06 185 HIS B CA 1
ATOM 3525 C C . HIS B 1 185 ? -14.305 3.414 -1.73 1 95.06 185 HIS B C 1
ATOM 3527 O O . HIS B 1 185 ? -14.445 3.963 -2.826 1 95.06 185 HIS B O 1
ATOM 3533 N N . GLN B 1 186 ? -15.234 2.707 -1.142 1 95.94 186 GLN B N 1
ATOM 3534 C CA . GLN B 1 186 ? -16.562 2.6 -1.728 1 95.94 186 GLN B CA 1
ATOM 3535 C C . GLN B 1 186 ? -17.422 3.809 -1.366 1 95.94 186 GLN B C 1
ATOM 3537 O O . GLN B 1 186 ? -17.578 4.141 -0.189 1 95.94 186 GLN B O 1
ATOM 3542 N N . MET B 1 187 ? -17.891 4.465 -2.41 1 96.5 187 MET B N 1
ATOM 3543 C CA . MET B 1 187 ? -18.781 5.613 -2.252 1 96.5 187 MET B CA 1
ATOM 3544 C C . MET B 1 187 ? -20.188 5.293 -2.775 1 96.5 187 MET B C 1
ATOM 3546 O O . MET B 1 187 ? -20.328 4.824 -3.904 1 96.5 187 MET B O 1
ATOM 3550 N N . PRO B 1 188 ? -21.203 5.641 -1.997 1 97.12 188 PRO B N 1
ATOM 3551 C CA . PRO B 1 188 ? -22.562 5.316 -2.439 1 97.12 188 PRO B CA 1
ATOM 3552 C C . PRO B 1 188 ? -23.094 6.281 -3.502 1 97.12 188 PRO B C 1
ATOM 3554 O O . PRO B 1 188 ? -24.109 6.012 -4.137 1 97.12 188 PRO B O 1
ATOM 3557 N N . SER B 1 189 ? -22.438 7.461 -3.65 1 97.56 189 SER B N 1
ATOM 3558 C CA . SER B 1 189 ? -22.844 8.469 -4.621 1 97.56 189 SER B CA 1
ATOM 3559 C C . SER B 1 189 ? -21.719 9.453 -4.91 1 97.56 189 SER B C 1
ATOM 3561 O O . SER B 1 189 ? -20.703 9.469 -4.207 1 97.56 189 SER B O 1
ATOM 3563 N N . HIS B 1 190 ? -21.875 10.188 -5.93 1 97.81 190 HIS B N 1
ATOM 3564 C CA . HIS B 1 190 ? -20.922 11.234 -6.238 1 97.81 190 HIS B CA 1
ATOM 3565 C C . HIS B 1 190 ? -20.938 12.336 -5.184 1 97.81 190 HIS B C 1
ATOM 3567 O O . HIS B 1 190 ? -19.906 12.938 -4.887 1 97.81 190 HIS B O 1
ATOM 3573 N N . GLN B 1 191 ? -22.109 12.578 -4.613 1 96.62 191 GLN B N 1
ATOM 3574 C CA . GLN B 1 191 ? -22.188 13.516 -3.496 1 96.62 191 GLN B CA 1
ATOM 3575 C C . GLN B 1 191 ? -21.328 13.039 -2.324 1 96.62 191 GLN B C 1
ATOM 3577 O O . GLN B 1 191 ? -20.719 13.852 -1.626 1 96.62 191 GLN B O 1
ATOM 3582 N N . ALA B 1 192 ? -21.281 11.727 -2.096 1 95.75 192 ALA B N 1
ATOM 3583 C CA . ALA B 1 192 ? -20.453 11.172 -1.023 1 95.75 192 ALA B CA 1
ATOM 3584 C C . ALA B 1 192 ? -18.969 11.453 -1.262 1 95.75 192 ALA B C 1
ATOM 3586 O O . ALA B 1 192 ? -18.203 11.625 -0.311 1 95.75 192 ALA B O 1
ATOM 3587 N N . ILE B 1 193 ? -18.594 11.5 -2.521 1 96.75 193 ILE B N 1
ATOM 3588 C CA . ILE B 1 193 ? -17.219 11.859 -2.859 1 96.75 193 ILE B CA 1
ATOM 3589 C C . ILE B 1 193 ? -16.953 13.305 -2.439 1 96.75 193 ILE B C 1
ATOM 3591 O O . ILE B 1 193 ? -15.914 13.602 -1.838 1 96.75 193 ILE B O 1
ATOM 3595 N N . ILE B 1 194 ? -17.875 14.188 -2.734 1 95.69 194 ILE B N 1
ATOM 3596 C CA . ILE B 1 194 ? -17.734 15.594 -2.365 1 95.69 194 ILE B CA 1
ATOM 3597 C C . ILE B 1 194 ? -17.594 15.719 -0.848 1 95.69 194 ILE B C 1
ATOM 3599 O O . ILE B 1 194 ? -16.734 16.438 -0.348 1 95.69 194 ILE B O 1
ATOM 3603 N N . ASP B 1 195 ? -18.406 14.984 -0.165 1 92.44 195 ASP B N 1
ATOM 3604 C CA . ASP B 1 195 ? -18.344 15 1.294 1 92.44 195 ASP B CA 1
ATOM 3605 C C . ASP B 1 195 ? -17 14.5 1.792 1 92.44 195 ASP B C 1
ATOM 3607 O O . ASP B 1 195 ? -16.422 15.07 2.732 1 92.44 195 ASP B O 1
ATOM 3611 N N . TRP B 1 196 ? -16.516 13.477 1.16 1 90.81 196 TRP B N 1
ATOM 3612 C CA . TRP B 1 196 ? -15.219 12.906 1.519 1 90.81 196 TRP B CA 1
ATOM 3613 C C . TRP B 1 196 ? -14.102 13.922 1.332 1 90.81 196 TRP B C 1
ATOM 3615 O O . TRP B 1 196 ? -13.289 14.133 2.234 1 90.81 196 TRP B O 1
ATOM 3625 N N . VAL B 1 197 ? -14.109 14.641 0.214 1 91.19 197 VAL B N 1
ATOM 3626 C CA . VAL B 1 197 ? -12.969 15.492 -0.108 1 91.19 197 VAL B CA 1
ATOM 3627 C C . VAL B 1 197 ? -13.125 16.859 0.568 1 91.19 197 VAL B C 1
ATOM 3629 O O . VAL B 1 197 ? -12.18 17.641 0.625 1 91.19 197 VAL B O 1
ATOM 3632 N N . THR B 1 198 ? -14.305 17.203 0.988 1 85.5 198 THR B N 1
ATOM 3633 C CA . THR B 1 198 ? -14.469 18.422 1.769 1 85.5 198 THR B CA 1
ATOM 3634 C C . THR B 1 198 ? -13.562 18.406 2.996 1 85.5 198 THR B C 1
ATOM 3636 O O . THR B 1 198 ? -12.953 19.422 3.336 1 85.5 198 THR B O 1
ATOM 3639 N N . ALA B 1 199 ? -13.375 17.25 3.545 1 74.44 199 ALA B N 1
ATOM 3640 C CA . ALA B 1 199 ? -12.547 17.094 4.734 1 74.44 199 ALA B CA 1
ATOM 3641 C C . ALA B 1 199 ? -11.07 17.031 4.371 1 74.44 199 ALA B C 1
ATOM 3643 O O . ALA B 1 199 ? -10.203 17.172 5.234 1 74.44 199 ALA B O 1
ATOM 3644 N N . THR B 1 200 ? -10.75 16.953 3.117 1 73.25 200 THR B N 1
ATOM 3645 C CA . THR B 1 200 ? -9.367 16.625 2.809 1 73.25 200 THR B CA 1
ATOM 3646 C C . THR B 1 200 ? -8.766 17.641 1.833 1 73.25 200 THR B C 1
ATOM 3648 O O . THR B 1 200 ? -7.551 17.703 1.662 1 73.25 200 THR B O 1
ATOM 3651 N N . GLY B 1 201 ? -9.68 18.453 1.163 1 81.56 201 GLY B N 1
ATOM 3652 C CA . GLY B 1 201 ? -8.984 19.328 0.221 1 81.56 201 GLY B CA 1
ATOM 3653 C C . GLY B 1 201 ? -9.906 20.328 -0.451 1 81.56 201 GLY B C 1
ATOM 3654 O O . GLY B 1 201 ? -9.438 21.25 -1.12 1 81.56 201 GLY B O 1
ATOM 3655 N N . LEU B 1 202 ? -11.188 20.266 -0.203 1 89.44 202 LEU B N 1
ATOM 3656 C CA . LEU B 1 202 ? -12.133 21.078 -0.958 1 89.44 202 LEU B CA 1
ATOM 3657 C C . LEU B 1 202 ? -12.398 22.406 -0.25 1 89.44 202 LEU B C 1
ATOM 3659 O O . LEU B 1 202 ? -12.703 23.406 -0.897 1 89.44 202 LEU B O 1
ATOM 3663 N N . ARG B 1 203 ? -12.172 22.531 0.973 1 88 203 ARG B N 1
ATOM 3664 C CA . ARG B 1 203 ? -12.562 23.672 1.783 1 88 203 ARG B CA 1
ATOM 3665 C C . ARG B 1 203 ? -11.891 24.953 1.293 1 88 203 ARG B C 1
ATOM 3667 O O . ARG B 1 203 ? -12.539 25.984 1.141 1 88 203 ARG B O 1
ATOM 3674 N N . PRO B 1 204 ? -10.625 24.844 0.973 1 89.69 204 PRO B N 1
ATOM 3675 C CA . PRO B 1 204 ? -9.953 26.078 0.537 1 89.69 204 PRO B CA 1
ATOM 3676 C C . PRO B 1 204 ? -10.562 26.656 -0.738 1 89.69 204 PRO B C 1
ATOM 3678 O O . PRO B 1 204 ? -10.492 27.875 -0.96 1 89.69 204 PRO B O 1
ATOM 3681 N N . TRP B 1 205 ? -11.18 25.906 -1.516 1 93.75 205 TRP B N 1
ATOM 3682 C CA . TRP B 1 205 ? -11.75 26.344 -2.785 1 93.75 205 TRP B CA 1
ATOM 3683 C C . TRP B 1 205 ? -13.078 27.062 -2.566 1 93.75 205 TRP B C 1
ATOM 3685 O O . TRP B 1 205 ? -13.531 27.828 -3.424 1 93.75 205 TRP B O 1
ATOM 3695 N N . LEU B 1 206 ? -13.68 26.812 -1.412 1 93.5 206 LEU B N 1
ATOM 3696 C CA . LEU B 1 206 ? -15.039 27.297 -1.185 1 93.5 206 LEU B CA 1
ATOM 3697 C C . LEU B 1 206 ? -15.055 28.422 -0.167 1 93.5 206 LEU B C 1
ATOM 3699 O O . LEU B 1 206 ? -16 29.219 -0.121 1 93.5 206 LEU B O 1
ATOM 3703 N N . GLN B 1 207 ? -14.039 28.5 0.634 1 88.62 207 GLN B N 1
ATOM 3704 C CA . GLN B 1 207 ? -14.055 29.281 1.864 1 88.62 207 GLN B CA 1
ATOM 3705 C C . GLN B 1 207 ? -14.328 30.75 1.572 1 88.62 207 GLN B C 1
ATOM 3707 O O . GLN B 1 207 ? -15 31.438 2.352 1 88.62 207 GLN B O 1
ATOM 3712 N N . ASP B 1 208 ? -13.969 31.375 0.449 1 89.81 208 ASP B N 1
ATOM 3713 C CA . ASP B 1 208 ? -14.117 32.812 0.184 1 89.81 208 ASP B CA 1
ATOM 3714 C C . ASP B 1 208 ? -15.266 33.062 -0.791 1 89.81 208 ASP B C 1
ATOM 3716 O O . ASP B 1 208 ? -15.445 34.188 -1.259 1 89.81 208 ASP B O 1
ATOM 3720 N N . LEU B 1 209 ? -16.031 32.062 -1.035 1 94.62 209 LEU B N 1
ATOM 3721 C CA . LEU B 1 209 ? -17.125 32.188 -1.977 1 94.62 209 LEU B CA 1
ATOM 3722 C C . LEU B 1 209 ? -18.438 32.469 -1.242 1 94.62 209 LEU B C 1
ATOM 3724 O O . LEU B 1 209 ? -18.625 32.031 -0.109 1 94.62 209 LEU B O 1
ATOM 3728 N N . THR B 1 210 ? -19.266 33.219 -1.918 1 96.19 210 THR B N 1
ATOM 3729 C CA . THR B 1 210 ? -20.625 33.375 -1.408 1 96.19 210 THR B CA 1
ATOM 3730 C C . THR B 1 210 ? -21.391 32.062 -1.492 1 96.19 210 THR B C 1
ATOM 3732 O O . THR B 1 210 ? -20.953 31.125 -2.145 1 96.19 210 THR B O 1
ATOM 3735 N N . GLU B 1 211 ? -22.469 32 -0.827 1 95.94 211 GLU B N 1
ATOM 3736 C CA . GLU B 1 211 ? -23.297 30.812 -0.856 1 95.94 211 GLU B CA 1
ATOM 3737 C C . GLU B 1 211 ? -23.672 30.438 -2.285 1 95.94 211 GLU B C 1
ATOM 3739 O O . GLU B 1 211 ? -23.641 29.266 -2.656 1 95.94 211 GLU B O 1
ATOM 3744 N N . SER B 1 212 ? -24.062 31.453 -3.029 1 97.06 212 SER B N 1
ATOM 3745 C CA . SER B 1 212 ? -24.453 31.219 -4.414 1 97.06 212 SER B CA 1
ATOM 3746 C C . SER B 1 212 ? -23.266 30.719 -5.242 1 97.06 212 SER B C 1
ATOM 3748 O O . SER B 1 212 ? -23.422 29.828 -6.078 1 97.06 212 SER B O 1
ATOM 3750 N N . GLU B 1 213 ? -22.156 31.297 -5.02 1 96.56 213 GLU B N 1
ATOM 3751 C CA . GLU B 1 213 ? -20.938 30.891 -5.727 1 96.56 213 GLU B CA 1
ATOM 3752 C C . GLU B 1 213 ? -20.531 29.469 -5.355 1 96.56 213 GLU B C 1
ATOM 3754 O O . GLU B 1 213 ? -20.094 28.688 -6.211 1 96.56 213 GLU B O 1
ATOM 3759 N N . GLN B 1 214 ? -20.641 29.109 -4.074 1 97 214 GLN B N 1
ATOM 3760 C CA . GLN B 1 214 ? -20.359 27.75 -3.621 1 97 214 GLN B CA 1
ATOM 3761 C C . GLN B 1 214 ? -21.266 26.734 -4.309 1 97 214 GLN B C 1
ATOM 3763 O O . GLN B 1 214 ? -20.797 25.672 -4.734 1 97 214 GLN B O 1
ATOM 3768 N N . GLN B 1 215 ? -22.516 27.078 -4.402 1 96.88 215 GLN B N 1
ATOM 3769 C CA . GLN B 1 215 ? -23.469 26.188 -5.047 1 96.88 215 GLN B CA 1
ATOM 3770 C C . GLN B 1 215 ? -23.109 25.969 -6.516 1 96.88 215 GLN B C 1
ATOM 3772 O O . GLN B 1 215 ? -23.203 24.844 -7.023 1 96.88 215 GLN B O 1
ATOM 3777 N N . LEU B 1 216 ? -22.75 27.078 -7.172 1 97.5 216 LEU B N 1
ATOM 3778 C CA . LEU B 1 216 ? -22.359 26.969 -8.57 1 97.5 216 LEU B CA 1
ATOM 3779 C C . LEU B 1 216 ? -21.109 26.094 -8.719 1 97.5 216 LEU B C 1
ATOM 3781 O O . LEU B 1 216 ? -21.047 25.25 -9.609 1 97.5 216 LEU B O 1
ATOM 3785 N N . PHE B 1 217 ? -20.156 26.312 -7.902 1 97.75 217 PHE B N 1
ATOM 3786 C CA . PHE B 1 217 ? -18.922 25.531 -7.906 1 97.75 217 PHE B CA 1
ATOM 3787 C C . PHE B 1 217 ? -19.234 24.047 -7.699 1 97.75 217 PHE B C 1
ATOM 3789 O O . PHE B 1 217 ? -18.797 23.203 -8.492 1 97.75 217 PHE B O 1
ATOM 3796 N N . LEU B 1 218 ? -20.016 23.75 -6.707 1 97.88 218 LEU B N 1
ATOM 3797 C CA . LEU B 1 218 ? -20.266 22.375 -6.297 1 97.88 218 LEU B CA 1
ATOM 3798 C C . LEU B 1 218 ? -21.125 21.641 -7.324 1 97.88 218 LEU B C 1
ATOM 3800 O O . LEU B 1 218 ? -20.969 20.438 -7.535 1 97.88 218 LEU B O 1
ATOM 3804 N N . THR B 1 219 ? -22.047 22.359 -7.93 1 98.31 219 THR B N 1
ATOM 3805 C CA . THR B 1 219 ? -22.875 21.766 -8.977 1 98.31 219 THR B CA 1
ATOM 3806 C C . THR B 1 219 ? -22.031 21.312 -10.156 1 98.31 219 THR B C 1
ATOM 3808 O O . THR B 1 219 ? -22.172 20.203 -10.648 1 98.31 219 THR B O 1
ATOM 3811 N N . ARG B 1 220 ? -21.141 22.203 -10.594 1 98.44 220 ARG B N 1
ATOM 3812 C CA . ARG B 1 220 ? -20.266 21.875 -11.703 1 98.44 220 ARG B CA 1
ATOM 3813 C C . ARG B 1 220 ? -19.312 20.75 -11.328 1 98.44 220 ARG B C 1
ATOM 3815 O O . ARG B 1 220 ? -19.078 19.828 -12.125 1 98.44 220 ARG B O 1
ATOM 3822 N N . TYR B 1 221 ? -18.812 20.844 -10.141 1 98.38 221 TYR B N 1
ATOM 3823 C CA . TYR B 1 221 ? -17.906 19.812 -9.633 1 98.38 221 TYR B CA 1
ATOM 3824 C C . TYR B 1 221 ? -18.609 18.453 -9.609 1 98.38 221 TYR B C 1
ATOM 3826 O O . TYR B 1 221 ? -18.031 17.453 -10.055 1 98.38 221 TYR B O 1
ATOM 3834 N N . HIS B 1 222 ? -19.766 18.453 -9.133 1 98.38 222 HIS B N 1
ATOM 3835 C CA . HIS B 1 222 ? -20.547 17.219 -9.07 1 98.38 222 HIS B CA 1
ATOM 3836 C C . HIS B 1 222 ? -20.75 16.625 -10.461 1 98.38 222 HIS B C 1
ATOM 3838 O O . HIS B 1 222 ? -20.578 15.422 -10.656 1 98.38 222 HIS B O 1
ATOM 3844 N N . GLN B 1 223 ? -21.062 17.438 -11.406 1 98.5 223 GLN B N 1
ATOM 3845 C CA . GLN B 1 223 ? -21.25 17 -12.781 1 98.5 223 GLN B CA 1
ATOM 3846 C C . GLN B 1 223 ? -19.984 16.359 -13.344 1 98.5 223 GLN B C 1
ATOM 3848 O O . GLN B 1 223 ? -20.047 15.328 -14.008 1 98.5 223 GLN B O 1
ATOM 3853 N N . MET B 1 224 ? -18.922 16.953 -13.094 1 98.44 224 MET B N 1
ATOM 3854 C CA . MET B 1 224 ? -17.656 16.453 -13.609 1 98.44 224 MET B CA 1
ATOM 3855 C C . MET B 1 224 ? -17.266 15.141 -12.93 1 98.44 224 MET B C 1
ATOM 3857 O O . MET B 1 224 ? -16.703 14.25 -13.555 1 98.44 224 MET B O 1
ATOM 3861 N N . LEU B 1 225 ? -17.547 15.023 -11.633 1 98.44 225 LEU B N 1
ATOM 3862 C CA . LEU B 1 225 ? -17.312 13.773 -10.922 1 98.44 225 LEU B CA 1
ATOM 3863 C C . LEU B 1 225 ? -18.109 12.633 -11.539 1 98.44 225 LEU B C 1
ATOM 3865 O O . LEU B 1 225 ? -17.609 11.508 -11.664 1 98.44 225 LEU B O 1
ATOM 3869 N N . GLU B 1 226 ? -19.344 12.914 -11.914 1 98.25 226 GLU B N 1
ATOM 3870 C CA . GLU B 1 226 ? -20.188 11.898 -12.531 1 98.25 226 GLU B CA 1
ATOM 3871 C C . GLU B 1 226 ? -19.578 11.391 -13.828 1 98.25 226 GLU B C 1
ATOM 3873 O O . GLU B 1 226 ? -19.688 10.203 -14.156 1 98.25 226 GLU B O 1
ATOM 3878 N N . GLU B 1 227 ? -18.891 12.219 -14.5 1 97.88 227 GLU B N 1
ATOM 3879 C CA . GLU B 1 227 ? -18.266 11.859 -15.766 1 97.88 227 GLU B CA 1
ATOM 3880 C C . GLU B 1 227 ? -17 11.031 -15.539 1 97.88 227 GLU B C 1
ATOM 3882 O O . GLU B 1 227 ? -16.688 10.141 -16.328 1 97.88 227 GLU B O 1
ATOM 3887 N N . GLN B 1 228 ? -16.328 11.305 -14.508 1 97.44 228 GLN B N 1
ATOM 3888 C CA . GLN B 1 228 ? -15.008 10.727 -14.297 1 97.44 228 GLN B CA 1
ATOM 3889 C C . GLN B 1 228 ? -15.086 9.445 -13.469 1 97.44 228 GLN B C 1
ATOM 3891 O O . GLN B 1 228 ? -14.172 8.625 -13.484 1 97.44 228 GLN B O 1
ATOM 3896 N N . TYR B 1 229 ? -16.141 9.32 -12.727 1 98 229 TYR B N 1
ATOM 3897 C CA . TYR B 1 229 ? -16.281 8.18 -11.828 1 98 229 TYR B CA 1
ATOM 3898 C C . TYR B 1 229 ? -17.547 7.379 -12.156 1 98 229 TYR B C 1
ATOM 3900 O O . TYR B 1 229 ? -18.609 7.609 -11.57 1 98 229 TYR B O 1
ATOM 3908 N N . PRO B 1 230 ? -17.359 6.363 -13 1 96.38 230 PRO B N 1
ATOM 3909 C CA . PRO B 1 230 ? -18.516 5.539 -13.328 1 96.38 230 PRO B CA 1
ATOM 3910 C C . PRO B 1 230 ? -18.969 4.66 -12.164 1 96.38 230 PRO B C 1
ATOM 3912 O O . PRO B 1 230 ? -18.188 4.406 -11.242 1 96.38 230 PRO B O 1
ATOM 3915 N N . LEU B 1 231 ? -20.203 4.242 -12.219 1 97.75 231 LEU B N 1
ATOM 3916 C CA . LEU B 1 231 ? -20.734 3.32 -11.219 1 97.75 231 LEU B CA 1
ATOM 3917 C C . LEU B 1 231 ? -20.25 1.896 -11.492 1 97.75 231 LEU B C 1
ATOM 3919 O O . LEU B 1 231 ? -20.172 1.472 -12.641 1 97.75 231 LEU B O 1
ATOM 3923 N N . GLN B 1 232 ? -19.984 1.199 -10.414 1 97.88 232 GLN B N 1
ATOM 3924 C CA . GLN B 1 232 ? -19.797 -0.247 -10.484 1 97.88 232 GLN B CA 1
ATOM 3925 C C . GLN B 1 232 ? -21.141 -0.955 -10.711 1 97.88 232 GLN B C 1
ATOM 3927 O O . GLN B 1 232 ? -22.188 -0.329 -10.648 1 97.88 232 GLN B O 1
ATOM 3932 N N . GLU B 1 233 ? -21.031 -2.236 -10.977 1 97.19 233 GLU B N 1
ATOM 3933 C CA . GLU B 1 233 ? -22.25 -3 -11.266 1 97.19 233 GLU B CA 1
ATOM 3934 C C . GLU B 1 233 ? -23.234 -2.945 -10.102 1 97.19 233 GLU B C 1
ATOM 3936 O O . GLU B 1 233 ? -24.438 -2.945 -10.305 1 97.19 233 GLU B O 1
ATOM 3941 N N . ASN B 1 234 ? -22.766 -2.764 -8.906 1 97.31 234 ASN B N 1
ATOM 3942 C CA . ASN B 1 234 ? -23.641 -2.754 -7.738 1 97.31 234 ASN B CA 1
ATOM 3943 C C . ASN B 1 234 ? -24.031 -1.333 -7.34 1 97.31 234 ASN B C 1
ATOM 3945 O O . ASN B 1 234 ? -24.609 -1.117 -6.27 1 97.31 234 ASN B O 1
ATOM 3949 N N . GLY B 1 235 ? -23.609 -0.418 -8.102 1 97.62 235 GLY B N 1
ATOM 3950 C CA . GLY B 1 235 ? -24.031 0.957 -7.883 1 97.62 235 GLY B CA 1
ATOM 3951 C C . GLY B 1 235 ? -23.031 1.763 -7.066 1 97.62 235 GLY B C 1
ATOM 3952 O O . GLY B 1 235 ? -23.156 2.982 -6.949 1 97.62 235 GLY B O 1
ATOM 3953 N N . GLN B 1 236 ? -22.047 1.131 -6.535 1 97.62 236 GLN B N 1
ATOM 3954 C CA . GLN B 1 236 ? -21.016 1.837 -5.77 1 97.62 236 GLN B CA 1
ATOM 3955 C C . GLN B 1 236 ? -20.016 2.521 -6.691 1 97.62 236 GLN B C 1
ATOM 3957 O O . GLN B 1 236 ? -19.984 2.246 -7.891 1 97.62 236 GLN B O 1
ATOM 3962 N N . ILE B 1 237 ? -19.344 3.475 -6.152 1 97.94 237 ILE B N 1
ATOM 3963 C CA . ILE B 1 237 ? -18.234 4.133 -6.828 1 97.94 237 ILE B CA 1
ATOM 3964 C C . ILE B 1 237 ? -16.938 3.832 -6.086 1 97.94 237 ILE B C 1
ATOM 3966 O O . ILE B 1 237 ? -16.875 3.895 -4.855 1 97.94 237 ILE B O 1
ATOM 3970 N N . LEU B 1 238 ? -15.914 3.434 -6.785 1 97.94 238 LEU B N 1
ATOM 3971 C CA . LEU B 1 238 ? -14.602 3.244 -6.176 1 97.94 238 LEU B CA 1
ATOM 3972 C C . LEU B 1 238 ? -13.766 4.516 -6.27 1 97.94 238 LEU B C 1
ATOM 3974 O O . LEU B 1 238 ? -13.43 4.961 -7.371 1 97.94 238 LEU B O 1
ATOM 3978 N N . LEU B 1 239 ? -13.484 5.078 -5.141 1 96.94 239 LEU B N 1
ATOM 3979 C CA . LEU B 1 239 ? -12.664 6.281 -5.066 1 96.94 239 LEU B CA 1
ATOM 3980 C C . LEU B 1 239 ? -11.219 5.93 -4.727 1 96.94 239 LEU B C 1
ATOM 3982 O O . LEU B 1 239 ? -10.914 5.551 -3.594 1 96.94 239 LEU B O 1
ATOM 3986 N N . ALA B 1 240 ? -10.328 6.043 -5.711 1 97.25 240 ALA B N 1
ATOM 3987 C CA . ALA B 1 240 ? -8.906 5.852 -5.457 1 97.25 240 ALA B CA 1
ATOM 3988 C C . ALA B 1 240 ? -8.344 6.965 -4.582 1 97.25 240 ALA B C 1
ATOM 3990 O O . ALA B 1 240 ? -8.586 8.148 -4.84 1 97.25 240 ALA B O 1
ATOM 3991 N N . PHE B 1 241 ? -7.645 6.613 -3.604 1 95.81 241 PHE B N 1
ATOM 3992 C CA . PHE B 1 241 ? -7.059 7.566 -2.672 1 95.81 241 PHE B CA 1
ATOM 3993 C C . PHE B 1 241 ? -5.625 7.18 -2.33 1 95.81 241 PHE B C 1
ATOM 3995 O O . PHE B 1 241 ? -5.375 6.543 -1.307 1 95.81 241 PHE B O 1
ATOM 4002 N N . PRO B 1 242 ? -4.66 7.641 -3.125 1 97.62 242 PRO B N 1
ATOM 4003 C CA . PRO B 1 242 ? -3.254 7.277 -2.939 1 97.62 242 PRO B CA 1
ATOM 4004 C C . PRO B 1 242 ? -2.598 8.023 -1.782 1 97.62 242 PRO B C 1
ATOM 4006 O O . PRO B 1 242 ? -2.902 9.195 -1.552 1 97.62 242 PRO B O 1
ATOM 4009 N N . ARG B 1 243 ? -1.756 7.316 -1.112 1 97.88 243 ARG B N 1
ATOM 4010 C CA . ARG B 1 243 ? -0.964 7.863 -0.016 1 97.88 243 ARG B CA 1
ATOM 4011 C C . ARG B 1 243 ? 0.496 7.438 -0.128 1 97.88 243 ARG B C 1
ATOM 4013 O O . ARG B 1 243 ? 0.792 6.332 -0.585 1 97.88 243 ARG B O 1
ATOM 4020 N N . LEU B 1 244 ? 1.375 8.352 0.24 1 98.62 244 LEU B N 1
ATOM 4021 C CA . LEU B 1 244 ? 2.811 8.102 0.302 1 98.62 244 LEU B CA 1
ATOM 4022 C C . LEU B 1 244 ? 3.254 7.828 1.734 1 98.62 244 LEU B C 1
ATOM 4024 O O . LEU B 1 244 ? 2.9 8.57 2.652 1 98.62 244 LEU B O 1
ATOM 4028 N N . PHE B 1 245 ? 3.996 6.73 1.896 1 98.75 245 PHE B N 1
ATOM 4029 C CA . PHE B 1 245 ? 4.504 6.324 3.201 1 98.75 245 PHE B CA 1
ATOM 4030 C C . PHE B 1 245 ? 6.027 6.383 3.23 1 98.75 245 PHE B C 1
ATOM 4032 O O . PHE B 1 245 ? 6.688 6.004 2.26 1 98.75 245 PHE B O 1
ATOM 4039 N N . ILE B 1 246 ? 6.566 6.836 4.34 1 98.75 246 ILE B N 1
ATOM 4040 C CA . ILE B 1 246 ? 8.008 6.906 4.539 1 98.75 246 ILE B CA 1
ATOM 4041 C C . ILE B 1 246 ? 8.352 6.496 5.969 1 98.75 246 ILE B C 1
ATOM 4043 O O . ILE B 1 246 ? 7.758 6.996 6.926 1 98.75 246 ILE B O 1
ATOM 4047 N N . VAL B 1 247 ? 9.234 5.59 6.109 1 98.5 247 VAL B N 1
ATOM 4048 C CA . VAL B 1 247 ? 9.891 5.289 7.379 1 98.5 247 VAL B CA 1
ATOM 4049 C C . VAL B 1 247 ? 11.398 5.453 7.23 1 98.5 247 VAL B C 1
ATOM 4051 O O . VAL B 1 247 ? 12.039 4.738 6.449 1 98.5 247 VAL B O 1
ATOM 4054 N N . ALA B 1 248 ? 11.906 6.406 7.891 1 98.75 248 ALA B N 1
ATOM 4055 C CA . ALA B 1 248 ? 13.328 6.727 7.812 1 98.75 248 ALA B CA 1
ATOM 4056 C C . ALA B 1 248 ? 14.008 6.566 9.172 1 98.75 248 ALA B C 1
ATOM 4058 O O . ALA B 1 248 ? 13.633 7.238 10.141 1 98.75 248 ALA B O 1
ATOM 4059 N N . ARG B 1 249 ? 14.961 5.695 9.273 1 98.31 249 ARG B N 1
ATOM 4060 C CA . ARG B 1 249 ? 15.703 5.465 10.508 1 98.31 249 ARG B CA 1
ATOM 4061 C C . ARG B 1 249 ? 17.078 6.125 10.461 1 98.31 249 ARG B C 1
ATOM 4063 O O . ARG B 1 249 ? 17.875 5.832 9.57 1 98.31 249 ARG B O 1
ATOM 4070 N N . ARG B 1 250 ? 17.297 6.938 11.453 1 97.94 250 ARG B N 1
ATOM 4071 C CA . ARG B 1 250 ? 18.594 7.605 11.539 1 97.94 250 ARG B CA 1
ATOM 4072 C C . ARG B 1 250 ? 19.688 6.621 11.922 1 97.94 250 ARG B C 1
ATOM 4074 O O . ARG B 1 250 ? 19.562 5.891 12.906 1 97.94 250 ARG B O 1
ATOM 4081 N N . THR B 1 251 ? 20.766 6.438 11.195 1 92.81 251 THR B N 1
ATOM 4082 C CA . THR B 1 251 ? 21.828 5.469 11.453 1 92.81 251 THR B CA 1
ATOM 4083 C C . THR B 1 251 ? 22.797 6.004 12.5 1 92.81 251 THR B C 1
ATOM 4085 O O . THR B 1 251 ? 23.297 5.25 13.336 1 92.81 251 THR B O 1
ATOM 4088 N N . GLU B 1 252 ? 23.453 7.188 12.414 1 83.5 252 GLU B N 1
ATOM 4089 C CA . GLU B 1 252 ? 24.422 7.746 13.352 1 83.5 252 GLU B CA 1
ATOM 4090 C C . GLU B 1 252 ? 23.938 9.07 13.93 1 83.5 252 GLU B C 1
ATOM 4092 O O . GLU B 1 252 ? 23.125 9.758 13.312 1 83.5 252 GLU B O 1
#

InterPro domains:
  IPR023149 Trans-aconitate 2-methyltransferase, C-terminal [G3DSA:1.10.150.290] (132-232)
  IPR023506 Trans-aconitate 2-methyltransferase [MF_00560] (2-251)
  IPR029063 S-adenosyl-L-methionine-dependent methyltransferase superfamily [G3DSA:3.40.50.150] (9-248)
  IPR029063 S-adenosyl-L-methionine-dependent methyltransferase superfamily [SSF53335] (21-237)
  IPR041698 Methyltransferase domain 25 [PF13649] (35-124)